Protein AF-0000000073469152 (afdb_homodimer)

Structure (mmCIF, N/CA/C/O backbone):
data_AF-0000000073469152-model_v1
#
loop_
_entity.id
_entity.type
_entity.pdbx_description
1 polymer 'Thiamine-monophosphate kinase'
#
loop_
_atom_site.group_PDB
_atom_site.id
_atom_site.type_symbol
_atom_site.label_atom_id
_atom_site.label_alt_id
_atom_site.label_comp_id
_atom_site.label_asym_id
_atom_site.label_entity_id
_atom_site.label_seq_id
_atom_site.pdbx_PDB_ins_code
_atom_site.Cartn_x
_atom_site.Cartn_y
_atom_site.Cartn_z
_atom_site.occupancy
_atom_site.B_iso_or_equiv
_atom_site.auth_seq_id
_atom_site.auth_comp_id
_atom_site.auth_asym_id
_atom_site.auth_atom_id
_atom_site.pdbx_PDB_model_num
ATOM 1 N N . MET A 1 1 ? -17.375 -5.82 -18.453 1 56.19 1 MET A N 1
ATOM 2 C CA . MET A 1 1 ? -15.938 -5.527 -18.438 1 56.19 1 MET A CA 1
ATOM 3 C C . MET A 1 1 ? -15.273 -6.121 -17.188 1 56.19 1 MET A C 1
ATOM 5 O O . MET A 1 1 ? -15.859 -6.129 -16.109 1 56.19 1 MET A O 1
ATOM 9 N N . ASP A 1 2 ? -14.227 -6.906 -17.359 1 66.31 2 ASP A N 1
ATOM 10 C CA . ASP A 1 2 ? -13.57 -7.543 -16.234 1 66.31 2 ASP A CA 1
ATOM 11 C C . ASP A 1 2 ? -12.367 -6.723 -15.758 1 66.31 2 ASP A C 1
ATOM 13 O O . ASP A 1 2 ? -12.031 -5.707 -16.375 1 66.31 2 ASP A O 1
ATOM 17 N N . ASP A 1 3 ? -11.891 -7.004 -14.609 1 70.62 3 ASP A N 1
ATOM 18 C CA . ASP A 1 3 ? -10.805 -6.262 -13.977 1 70.62 3 ASP A CA 1
ATOM 19 C C . ASP A 1 3 ? -9.602 -6.156 -14.898 1 70.62 3 ASP A C 1
ATOM 21 O O . ASP A 1 3 ? -8.914 -5.129 -14.93 1 70.62 3 ASP A O 1
ATOM 25 N N . ARG A 1 4 ? -9.367 -7.105 -15.719 1 67.25 4 ARG A N 1
ATOM 26 C CA . ARG A 1 4 ? -8.219 -7.098 -16.609 1 67.25 4 ARG A CA 1
ATOM 27 C C . ARG A 1 4 ? -8.406 -6.078 -17.734 1 67.25 4 ARG A C 1
ATOM 29 O O . ARG A 1 4 ? -7.461 -5.387 -18.109 1 67.25 4 ARG A O 1
ATOM 36 N N . SER A 1 5 ? -9.648 -6.012 -18.203 1 69 5 SER A N 1
ATOM 37 C CA . SER A 1 5 ? -9.953 -5.012 -19.219 1 69 5 SER A CA 1
ATOM 38 C C . SER A 1 5 ? -9.805 -3.598 -18.672 1 69 5 SER A C 1
ATOM 40 O O . SER A 1 5 ? -9.352 -2.695 -19.375 1 69 5 SER A O 1
ATOM 42 N N . LEU A 1 6 ? -10.156 -3.473 -17.469 1 74.38 6 LEU A N 1
ATOM 43 C CA . LEU A 1 6 ? -10.039 -2.164 -16.828 1 74.38 6 LEU A CA 1
ATOM 44 C C . LEU A 1 6 ? -8.57 -1.786 -16.641 1 74.38 6 LEU A C 1
ATOM 46 O O . LEU A 1 6 ? -8.195 -0.629 -16.844 1 74.38 6 LEU A O 1
ATOM 50 N N . LEU A 1 7 ? -7.816 -2.777 -16.297 1 72.62 7 LEU A N 1
ATOM 51 C CA . LEU A 1 7 ? -6.387 -2.529 -16.156 1 72.62 7 LEU A CA 1
ATOM 52 C C . LEU A 1 7 ? -5.781 -2.088 -17.484 1 72.62 7 LEU A C 1
ATOM 54 O O . LEU A 1 7 ? -4.93 -1.194 -17.531 1 72.62 7 LEU A O 1
ATOM 58 N N . ASP A 1 8 ? -6.289 -2.615 -18.516 1 74.62 8 ASP A N 1
ATOM 59 C CA . ASP A 1 8 ? -5.816 -2.258 -19.844 1 74.62 8 ASP A CA 1
ATOM 60 C C . ASP A 1 8 ? -6.141 -0.801 -20.172 1 74.62 8 ASP A C 1
ATOM 62 O O . ASP A 1 8 ? -5.383 -0.133 -20.875 1 74.62 8 ASP A O 1
ATOM 66 N N . SER A 1 9 ? -7.203 -0.366 -19.625 1 75.56 9 SER A N 1
ATOM 67 C CA . SER A 1 9 ? -7.66 0.983 -19.938 1 75.56 9 SER A CA 1
ATOM 68 C C . SER A 1 9 ? -6.766 2.035 -19.297 1 75.56 9 SER A C 1
ATOM 70 O O . SER A 1 9 ? -6.781 3.201 -19.703 1 75.56 9 SER A O 1
ATOM 72 N N . ILE A 1 10 ? -5.949 1.609 -18.344 1 81.06 10 ILE A N 1
ATOM 73 C CA . ILE A 1 10 ? -5.145 2.611 -17.656 1 81.06 10 ILE A CA 1
ATOM 74 C C . ILE A 1 10 ? -3.664 2.367 -17.938 1 81.06 10 ILE A C 1
ATOM 76 O O . ILE A 1 10 ? -2.799 3.057 -17.391 1 81.06 10 ILE A O 1
ATOM 80 N N . ARG A 1 11 ? -3.381 1.426 -18.734 1 77.69 11 ARG A N 1
ATOM 81 C CA . ARG A 1 11 ? -2.004 1.099 -19.094 1 77.69 11 ARG A CA 1
ATOM 82 C C . ARG A 1 11 ? -1.279 2.318 -19.656 1 77.69 11 ARG A C 1
ATOM 84 O O . ARG A 1 11 ? -0.084 2.502 -19.406 1 77.69 11 ARG A O 1
ATOM 91 N N . HIS A 1 12 ? -1.97 3.107 -20.375 1 79 12 HIS A N 1
ATOM 92 C CA . HIS A 1 12 ? -1.369 4.289 -20.984 1 79 12 HIS A CA 1
ATOM 93 C C . HIS A 1 12 ? -1.022 5.336 -19.922 1 79 12 HIS A C 1
ATOM 95 O O . HIS A 1 12 ? -0.164 6.191 -20.156 1 79 12 HIS A O 1
ATOM 101 N N . LEU A 1 13 ? -1.639 5.258 -18.812 1 80.81 13 LEU A N 1
ATOM 102 C CA . LEU A 1 13 ? -1.414 6.242 -17.766 1 80.81 13 LEU A CA 1
ATOM 103 C C . LEU A 1 13 ? -0.257 5.82 -16.875 1 80.81 13 LEU A C 1
ATOM 105 O O . LEU A 1 13 ? 0.542 6.66 -16.438 1 80.81 13 LEU A O 1
ATOM 109 N N . ILE A 1 14 ? -0.132 4.52 -16.578 1 81.06 14 ILE A N 1
ATOM 110 C CA . ILE A 1 14 ? 0.827 4.117 -15.555 1 81.06 14 ILE A CA 1
ATOM 111 C C . ILE A 1 14 ? 2.002 3.391 -16.203 1 81.06 14 ILE A C 1
ATOM 113 O O . ILE A 1 14 ? 3.047 3.199 -15.578 1 81.06 14 ILE A O 1
ATOM 117 N N . GLY A 1 15 ? 1.881 2.982 -17.391 1 75.56 15 GLY A N 1
ATOM 118 C CA . GLY A 1 15 ? 2.955 2.326 -18.109 1 75.56 15 GLY A CA 1
ATOM 119 C C . GLY A 1 15 ? 2.705 0.849 -18.344 1 75.56 15 GLY A C 1
ATOM 120 O O . GLY A 1 15 ? 2.047 0.192 -17.531 1 75.56 15 GLY A O 1
ATOM 121 N N . GLU A 1 16 ? 3.24 0.337 -19.422 1 71 16 GLU A N 1
ATOM 122 C CA . GLU A 1 16 ? 3.094 -1.069 -19.781 1 71 16 GLU A CA 1
ATOM 123 C C . GLU A 1 16 ? 3.826 -1.972 -18.797 1 71 16 GLU A C 1
ATOM 125 O O . GLU A 1 16 ? 3.307 -3.016 -18.406 1 71 16 GLU A O 1
ATOM 130 N N . ASP A 1 17 ? 4.949 -1.506 -18.359 1 69.38 17 ASP A N 1
ATOM 131 C CA . ASP A 1 17 ? 5.762 -2.291 -17.438 1 69.38 17 ASP A CA 1
ATOM 132 C C . ASP A 1 17 ? 5.086 -2.41 -16.078 1 69.38 17 ASP A C 1
ATOM 134 O O . ASP A 1 17 ? 5.168 -3.455 -15.43 1 69.38 17 ASP A O 1
ATOM 138 N N . GLU A 1 18 ? 4.32 -1.439 -15.781 1 72.81 18 GLU A N 1
ATOM 139 C CA . GLU A 1 18 ? 3.688 -1.357 -14.469 1 72.81 18 GLU A CA 1
ATOM 140 C C . GLU A 1 18 ? 2.475 -2.279 -14.375 1 72.81 18 GLU A C 1
ATOM 142 O O . GLU A 1 18 ? 1.998 -2.586 -13.281 1 72.81 18 GLU A O 1
ATOM 147 N N . THR A 1 19 ? 2.086 -2.791 -15.484 1 69.94 19 THR A N 1
ATOM 148 C CA . THR A 1 19 ? 0.913 -3.658 -15.484 1 69.94 19 THR A CA 1
ATOM 149 C C . THR A 1 19 ? 1.29 -5.074 -15.914 1 69.94 19 THR A C 1
ATOM 151 O O . THR A 1 19 ? 0.426 -5.949 -16.016 1 69.94 19 THR A O 1
ATOM 154 N N . ALA A 1 20 ? 2.521 -5.246 -16.016 1 71.06 20 ALA A N 1
ATOM 155 C CA . ALA A 1 20 ? 2.949 -6.492 -16.656 1 71.06 20 ALA A CA 1
ATOM 156 C C . ALA A 1 20 ? 3.258 -7.559 -15.602 1 71.06 20 ALA A C 1
ATOM 158 O O . ALA A 1 20 ? 3.33 -8.75 -15.922 1 71.06 20 ALA A O 1
ATOM 159 N N . ASP A 1 21 ? 3.463 -7.16 -14.414 1 79.69 21 ASP A N 1
ATOM 160 C CA . ASP A 1 21 ? 3.9 -8.094 -13.383 1 79.69 21 ASP A CA 1
ATOM 161 C C . ASP A 1 21 ? 2.982 -8.039 -12.164 1 79.69 21 ASP A C 1
ATOM 163 O O . ASP A 1 21 ? 2.131 -7.156 -12.062 1 79.69 21 ASP A O 1
ATOM 167 N N . ASP A 1 22 ? 3.137 -9.047 -11.391 1 80.94 22 ASP A N 1
ATOM 168 C CA . ASP A 1 22 ? 2.342 -9.141 -10.164 1 80.94 22 ASP A CA 1
ATOM 169 C C . ASP A 1 22 ? 2.754 -8.07 -9.164 1 80.94 22 ASP A C 1
ATOM 171 O O . ASP A 1 22 ? 2.008 -7.766 -8.227 1 80.94 22 ASP A O 1
ATOM 175 N N . CYS A 1 23 ? 3.953 -7.625 -9.398 1 88.62 23 CYS A N 1
ATOM 176 C CA . CYS A 1 23 ? 4.461 -6.605 -8.492 1 88.62 23 CYS A CA 1
ATOM 177 C C . CYS A 1 23 ? 5.02 -5.414 -9.258 1 88.62 23 CYS A C 1
ATOM 179 O O . CYS A 1 23 ? 5.453 -5.559 -10.406 1 88.62 23 CYS A O 1
ATOM 181 N N . ALA A 1 24 ? 4.926 -4.277 -8.664 1 91.25 24 ALA A N 1
ATOM 182 C CA . ALA A 1 24 ? 5.734 -3.137 -9.086 1 91.25 24 ALA A CA 1
ATOM 183 C C . ALA A 1 24 ? 7.176 -3.279 -8.602 1 91.25 24 ALA A C 1
ATOM 185 O O . ALA A 1 24 ? 7.43 -3.875 -7.555 1 91.25 24 ALA A O 1
ATOM 186 N N . ALA A 1 25 ? 8.07 -2.812 -9.43 1 93.75 25 ALA A N 1
ATOM 187 C CA . ALA A 1 25 ? 9.484 -2.932 -9.086 1 93.75 25 ALA A CA 1
ATOM 188 C C . ALA A 1 25 ? 10.164 -1.562 -9.055 1 93.75 25 ALA A C 1
ATOM 190 O O . ALA A 1 25 ? 9.82 -0.675 -9.836 1 93.75 25 ALA A O 1
ATOM 191 N N . PHE A 1 26 ? 11.07 -1.393 -8.117 1 93.94 26 PHE A N 1
ATOM 192 C CA . PHE A 1 26 ? 11.891 -0.196 -8.008 1 93.94 26 PHE A CA 1
ATOM 193 C C . PHE A 1 26 ? 13.344 -0.565 -7.742 1 93.94 26 PHE A C 1
ATOM 195 O O . PHE A 1 26 ? 13.648 -1.249 -6.762 1 93.94 26 PHE A O 1
ATOM 202 N N . ASP A 1 27 ? 14.234 -0.099 -8.594 1 96.19 27 ASP A N 1
ATOM 203 C CA . ASP A 1 27 ? 15.664 -0.343 -8.438 1 96.19 27 ASP A CA 1
ATOM 204 C C . ASP A 1 27 ? 16.25 0.491 -7.293 1 96.19 27 ASP A C 1
ATOM 206 O O . ASP A 1 27 ? 16.281 1.721 -7.375 1 96.19 27 ASP A O 1
ATOM 210 N N . LEU A 1 28 ? 16.75 -0.144 -6.199 1 96.25 28 LEU A N 1
ATOM 211 C CA . LEU A 1 28 ? 17.297 0.548 -5.031 1 96.25 28 LEU A CA 1
ATOM 212 C C . LEU A 1 28 ? 18.688 1.089 -5.32 1 96.25 28 LEU A C 1
ATOM 214 O O . LEU A 1 28 ? 19.25 1.823 -4.508 1 96.25 28 LEU A O 1
ATOM 218 N N . LEU A 1 29 ? 19.234 0.704 -6.445 1 94.75 29 LEU A N 1
ATOM 219 C CA . LEU A 1 29 ? 20.516 1.185 -6.953 1 94.75 29 LEU A CA 1
ATOM 220 C C . LEU A 1 29 ? 21.672 0.715 -6.066 1 94.75 29 LEU A C 1
ATOM 222 O O . LEU A 1 29 ? 22.688 1.407 -5.938 1 94.75 29 LEU A O 1
ATOM 226 N N . ASP A 1 30 ? 21.531 -0.417 -5.324 1 96.06 30 ASP A N 1
ATOM 227 C CA . ASP A 1 30 ? 22.578 -1.028 -4.512 1 96.06 30 ASP A CA 1
ATOM 228 C C . ASP A 1 30 ? 22.656 -2.533 -4.758 1 96.06 30 ASP A C 1
ATOM 230 O O . ASP A 1 30 ? 23.109 -3.285 -3.896 1 96.06 30 ASP A O 1
ATOM 234 N N . GLY A 1 31 ? 22.109 -2.961 -5.941 1 96.88 31 GLY A N 1
ATOM 235 C CA . GLY A 1 31 ? 22.125 -4.367 -6.305 1 96.88 31 GLY A CA 1
ATOM 236 C C . GLY A 1 31 ? 20.844 -5.098 -5.914 1 96.88 31 GLY A C 1
ATOM 237 O O . GLY A 1 31 ? 20.719 -6.305 -6.141 1 96.88 31 GLY A O 1
ATOM 238 N N . ARG A 1 32 ? 19.906 -4.316 -5.352 1 97.69 32 ARG A N 1
ATOM 239 C CA . ARG A 1 32 ? 18.641 -4.906 -4.93 1 97.69 32 ARG A CA 1
ATOM 240 C C . ARG A 1 32 ? 17.453 -4.227 -5.613 1 97.69 32 ARG A C 1
ATOM 242 O O . ARG A 1 32 ? 17.562 -3.082 -6.059 1 97.69 32 ARG A O 1
ATOM 249 N N . ILE A 1 33 ? 16.406 -4.98 -5.781 1 97.5 33 ILE A N 1
ATOM 250 C CA . ILE A 1 33 ? 15.141 -4.488 -6.32 1 97.5 33 ILE A CA 1
ATOM 251 C C . ILE A 1 33 ? 14.062 -4.547 -5.242 1 97.5 33 ILE A C 1
ATOM 253 O O . ILE A 1 33 ? 13.93 -5.555 -4.539 1 97.5 33 ILE A O 1
ATOM 257 N N . LEU A 1 34 ? 13.414 -3.424 -5 1 96.81 34 LEU A N 1
ATOM 258 C CA . LEU A 1 34 ? 12.211 -3.395 -4.176 1 96.81 34 LEU A CA 1
ATOM 259 C C . LEU A 1 34 ? 10.977 -3.748 -5.004 1 96.81 34 LEU A C 1
ATOM 261 O O . LEU A 1 34 ? 10.742 -3.152 -6.059 1 96.81 34 LEU A O 1
ATOM 265 N N . VAL A 1 35 ? 10.242 -4.781 -4.609 1 96.69 35 VAL A N 1
ATOM 266 C CA . VAL A 1 35 ? 8.992 -5.133 -5.273 1 96.69 35 VAL A CA 1
ATOM 267 C C . VAL A 1 35 ? 7.812 -4.836 -4.348 1 96.69 35 VAL A C 1
ATOM 269 O O . VAL A 1 35 ? 7.934 -4.938 -3.125 1 96.69 35 VAL A O 1
ATOM 272 N N . SER A 1 36 ? 6.703 -4.418 -4.895 1 96.19 36 SER A N 1
ATOM 273 C CA . SER A 1 36 ? 5.52 -4.102 -4.105 1 96.19 36 SER A CA 1
ATOM 274 C C . SER A 1 36 ? 4.246 -4.566 -4.805 1 96.19 36 SER A C 1
ATOM 276 O O . SER A 1 36 ? 4.184 -4.602 -6.035 1 96.19 36 SER A O 1
ATOM 278 N N . SER A 1 37 ? 3.303 -4.957 -4.062 1 95.69 37 SER A N 1
ATOM 279 C CA . SER A 1 37 ? 1.989 -5.371 -4.547 1 95.69 37 SER A CA 1
ATOM 280 C C . SER A 1 37 ? 0.883 -4.93 -3.596 1 95.69 37 SER A C 1
ATOM 282 O O . SER A 1 37 ? 1.125 -4.734 -2.402 1 95.69 37 SER A O 1
ATOM 284 N N . THR A 1 38 ? -0.298 -4.668 -4.137 1 96.25 38 THR A N 1
ATOM 285 C CA . THR A 1 38 ? -1.461 -4.289 -3.344 1 96.25 38 THR A CA 1
ATOM 286 C C . THR A 1 38 ? -2.703 -5.043 -3.811 1 96.25 38 THR A C 1
ATOM 288 O O . THR A 1 38 ? -2.883 -5.273 -5.008 1 96.25 38 THR A O 1
ATOM 291 N N . ASP A 1 39 ? -3.482 -5.48 -2.891 1 95.06 39 ASP A N 1
ATOM 292 C CA . ASP A 1 39 ? -4.691 -6.242 -3.182 1 95.06 39 ASP A CA 1
ATOM 293 C C . ASP A 1 39 ? -5.875 -5.727 -2.369 1 95.06 39 ASP A C 1
ATOM 295 O O . ASP A 1 39 ? -5.766 -5.531 -1.156 1 95.06 39 ASP A O 1
ATOM 299 N N . MET A 1 40 ? -6.938 -5.531 -3.035 1 95.12 40 MET A N 1
ATOM 300 C CA . MET A 1 40 ? -8.188 -5.133 -2.387 1 95.12 40 MET A CA 1
ATOM 301 C C . MET A 1 40 ? -9.164 -6.301 -2.32 1 95.12 40 MET A C 1
ATOM 303 O O . MET A 1 40 ? -9.398 -6.973 -3.322 1 95.12 40 MET A O 1
ATOM 307 N N . LEU A 1 41 ? -9.695 -6.547 -1.129 1 94.25 41 LEU A N 1
ATOM 308 C CA . LEU A 1 41 ? -10.695 -7.582 -0.915 1 94.25 41 LEU A CA 1
ATOM 309 C C . LEU A 1 41 ? -11.945 -7.008 -0.251 1 94.25 41 LEU A C 1
ATOM 311 O O . LEU A 1 41 ? -11.844 -6.164 0.644 1 94.25 41 LEU A O 1
ATOM 315 N N . HIS A 1 42 ? -13.055 -7.469 -0.646 1 92.62 42 HIS A N 1
ATOM 316 C CA . HIS A 1 42 ? -14.344 -7.105 -0.061 1 92.62 42 HIS A CA 1
ATOM 317 C C . HIS A 1 42 ? -15.031 -8.32 0.55 1 92.62 42 HIS A C 1
ATOM 319 O O . HIS A 1 42 ? -14.953 -9.422 0.006 1 92.62 42 HIS A O 1
ATOM 325 N N . GLU A 1 43 ? -15.781 -8.023 1.581 1 91.56 43 GLU A N 1
ATOM 326 C CA . GLU A 1 43 ? -16.5 -9.086 2.275 1 91.56 43 GLU A CA 1
ATOM 327 C C . GLU A 1 43 ? -17.422 -9.852 1.319 1 91.56 43 GLU A C 1
ATOM 329 O O . GLU A 1 43 ? -17.422 -11.086 1.308 1 91.56 43 GLU A O 1
ATOM 334 N N . THR A 1 44 ? -18.141 -9.195 0.486 1 85.75 44 THR A N 1
ATOM 335 C CA . THR A 1 44 ? -19.219 -9.773 -0.31 1 85.75 44 THR A CA 1
ATOM 336 C C . THR A 1 44 ? -18.656 -10.5 -1.529 1 85.75 44 THR A C 1
ATOM 338 O O . THR A 1 44 ? -19.203 -11.531 -1.948 1 85.75 44 THR A O 1
ATOM 341 N N . THR A 1 45 ? -17.5 -10.07 -2.012 1 83.5 45 THR A N 1
ATOM 342 C CA . THR A 1 45 ? -17.078 -10.586 -3.309 1 83.5 45 THR A CA 1
ATOM 343 C C . THR A 1 45 ? -15.875 -11.5 -3.156 1 83.5 45 THR A C 1
ATOM 345 O O . THR A 1 45 ? -15.672 -12.414 -3.959 1 83.5 45 THR A O 1
ATOM 348 N N . ASP A 1 46 ? -15.148 -11.344 -2.068 1 89.31 46 ASP A N 1
ATOM 349 C CA . ASP A 1 46 ? -13.836 -11.977 -2.107 1 89.31 46 ASP A CA 1
ATOM 350 C C . ASP A 1 46 ? -13.68 -12.992 -0.972 1 89.31 46 ASP A C 1
ATOM 352 O O . ASP A 1 46 ? -12.805 -13.852 -1.02 1 89.31 46 ASP A O 1
ATOM 356 N N . PHE A 1 47 ? -14.5 -12.891 0.031 1 92.06 47 PHE A N 1
ATOM 357 C CA . PHE A 1 47 ? -14.359 -13.812 1.15 1 92.06 47 PHE A CA 1
ATOM 358 C C . PHE A 1 47 ? -15.445 -14.883 1.101 1 92.06 47 PHE A C 1
ATOM 360 O O . PHE A 1 47 ? -16.641 -14.57 1.171 1 92.06 47 PHE A O 1
ATOM 367 N N . PRO A 1 48 ? -14.984 -16.188 0.981 1 89.56 48 PRO A N 1
ATOM 368 C CA . PRO A 1 48 ? -15.969 -17.266 1.071 1 89.56 48 PRO A CA 1
ATOM 369 C C . PRO A 1 48 ? -16.828 -17.188 2.336 1 89.56 48 PRO A C 1
ATOM 371 O O . PRO A 1 48 ? -16.359 -16.703 3.371 1 89.56 48 PRO A O 1
ATOM 374 N N . LYS A 1 49 ? -17.984 -17.688 2.301 1 87.31 49 LYS A N 1
ATOM 375 C CA . LYS A 1 49 ? -18.906 -17.656 3.439 1 87.31 49 LYS A CA 1
ATOM 376 C C . LYS A 1 49 ? -18.359 -18.5 4.594 1 87.31 49 LYS A C 1
ATOM 378 O O . LYS A 1 49 ? -17.75 -19.547 4.371 1 87.31 49 LYS A O 1
ATOM 383 N N . GLY A 1 50 ? -18.578 -18.094 5.766 1 89.19 50 GLY A N 1
ATOM 384 C CA . GLY A 1 50 ? -18.25 -18.875 6.949 1 89.19 50 GLY A CA 1
ATOM 385 C C . GLY A 1 50 ? -16.844 -18.625 7.461 1 89.19 50 GLY A C 1
ATOM 386 O O . GLY A 1 50 ? -16.438 -19.203 8.469 1 89.19 50 GLY A O 1
ATOM 387 N N . MET A 1 51 ? -16.125 -17.75 6.871 1 95.5 51 MET A N 1
ATOM 388 C CA . MET A 1 51 ? -14.773 -17.453 7.34 1 95.5 51 MET A CA 1
ATOM 389 C C . MET A 1 51 ? -14.805 -16.719 8.68 1 95.5 51 MET A C 1
ATOM 391 O O . MET A 1 51 ? -15.664 -15.867 8.898 1 95.5 51 MET A O 1
ATOM 395 N N . THR A 1 52 ? -13.898 -17.078 9.555 1 97.31 52 THR A N 1
ATOM 396 C CA . THR A 1 52 ? -13.672 -16.281 10.758 1 97.31 52 THR A CA 1
ATOM 397 C C . THR A 1 52 ? -12.906 -15 10.414 1 97.31 52 THR A C 1
ATOM 399 O O . THR A 1 52 ? -12.312 -14.891 9.344 1 97.31 52 THR A O 1
ATOM 402 N N . GLU A 1 53 ? -12.953 -14.031 11.32 1 97.56 53 GLU A N 1
ATOM 403 C CA . GLU A 1 53 ? -12.188 -12.805 11.109 1 97.56 53 GLU A CA 1
ATOM 404 C C . GLU A 1 53 ? -10.695 -13.102 11 1 97.56 53 GLU A C 1
ATOM 406 O O . GLU A 1 53 ? -10 -12.484 10.188 1 97.56 53 GLU A O 1
ATOM 411 N N . PHE A 1 54 ? -10.211 -14.039 11.812 1 98.06 54 PHE A N 1
ATOM 412 C CA . PHE A 1 54 ? -8.812 -14.461 11.75 1 98.06 54 PHE A CA 1
ATOM 413 C C . PHE A 1 54 ? -8.469 -14.961 10.352 1 98.06 54 PHE A C 1
ATOM 415 O O . PHE A 1 54 ? -7.445 -14.57 9.781 1 98.06 54 PHE A O 1
ATOM 422 N N . GLU A 1 55 ? -9.312 -15.781 9.789 1 98.19 55 GLU A N 1
ATOM 423 C CA . GLU A 1 55 ? -9.086 -16.344 8.453 1 98.19 55 GLU A CA 1
ATOM 424 C C . GLU A 1 55 ? -9.109 -15.25 7.391 1 98.19 55 GLU A C 1
ATOM 426 O O . GLU A 1 55 ? -8.328 -15.289 6.434 1 98.19 55 GLU A O 1
ATOM 431 N N . LYS A 1 56 ? -10.039 -14.289 7.535 1 98.19 56 LYS A N 1
ATOM 432 C CA . LYS A 1 56 ? -10.102 -13.164 6.605 1 98.19 56 LYS A CA 1
ATOM 433 C C . LYS A 1 56 ? -8.812 -12.352 6.645 1 98.19 56 LYS A C 1
ATOM 435 O O . LYS A 1 56 ? -8.297 -11.953 5.598 1 98.19 56 LYS A O 1
ATOM 440 N N . GLY A 1 57 ? -8.328 -12.117 7.887 1 98.25 57 GLY A N 1
ATOM 441 C CA . GLY A 1 57 ? -7.055 -11.43 8.039 1 98.25 57 GLY A CA 1
ATOM 442 C C . GLY A 1 57 ? -5.891 -12.188 7.418 1 98.25 57 GLY A C 1
ATOM 443 O O . GLY A 1 57 ? -5.078 -11.602 6.699 1 98.25 57 GLY A O 1
ATOM 444 N N . TRP A 1 58 ? -5.883 -13.477 7.641 1 98.44 58 TRP A N 1
ATOM 445 C CA . TRP A 1 58 ? -4.84 -14.328 7.078 1 98.44 58 TRP A CA 1
ATOM 446 C C . TRP A 1 58 ? -4.859 -14.281 5.555 1 98.44 58 TRP A C 1
ATOM 448 O O . TRP A 1 58 ? -3.83 -14.039 4.922 1 98.44 58 TRP A O 1
ATOM 458 N N . MET A 1 59 ? -5.984 -14.492 4.996 1 97.88 59 MET A N 1
ATOM 459 C CA . MET A 1 59 ? -6.113 -14.516 3.539 1 97.88 59 MET A CA 1
ATOM 460 C C . MET A 1 59 ? -5.684 -13.188 2.932 1 97.88 59 MET A C 1
ATOM 462 O O . MET A 1 59 ? -4.984 -13.156 1.919 1 97.88 59 MET A O 1
ATOM 466 N N . SER A 1 60 ? -6.098 -12.117 3.537 1 97.88 60 SER A N 1
ATOM 467 C CA . SER A 1 60 ? -5.77 -10.789 3.021 1 97.88 60 SER A CA 1
ATOM 468 C C . SER A 1 60 ? -4.258 -10.594 2.932 1 97.88 60 SER A C 1
ATOM 470 O O . SER A 1 60 ? -3.758 -10.047 1.947 1 97.88 60 SER A O 1
ATOM 472 N N . ALA A 1 61 ? -3.547 -11.016 3.961 1 98.25 61 ALA A N 1
ATOM 473 C CA . ALA A 1 61 ? -2.09 -10.914 3.959 1 98.25 61 ALA A CA 1
ATOM 474 C C . ALA A 1 61 ? -1.476 -11.875 2.947 1 98.25 61 ALA A C 1
ATOM 476 O O . ALA A 1 61 ? -0.559 -11.516 2.209 1 98.25 61 ALA A O 1
ATOM 477 N N . ALA A 1 62 ? -2.025 -13.023 2.883 1 98.19 62 ALA A N 1
ATOM 478 C CA . ALA A 1 62 ? -1.46 -14.117 2.088 1 98.19 62 ALA A CA 1
ATOM 479 C C . ALA A 1 62 ? -1.493 -13.781 0.6 1 98.19 62 ALA A C 1
ATOM 481 O O . ALA A 1 62 ? -0.534 -14.055 -0.126 1 98.19 62 ALA A O 1
ATOM 482 N N . VAL A 1 63 ? -2.578 -13.211 0.139 1 96.88 63 VAL A N 1
ATOM 483 C CA . VAL A 1 63 ? -2.732 -12.93 -1.284 1 96.88 63 VAL A CA 1
ATOM 484 C C . VAL A 1 63 ? -1.652 -11.953 -1.739 1 96.88 63 VAL A C 1
ATOM 486 O O . VAL A 1 63 ? -1.064 -12.125 -2.811 1 96.88 63 VAL A O 1
ATOM 489 N N . THR A 1 64 ? -1.346 -10.984 -0.952 1 97.38 64 THR A N 1
ATOM 490 C CA . THR A 1 64 ? -0.333 -9.992 -1.279 1 97.38 64 THR A CA 1
ATOM 491 C C . THR A 1 64 ? 1.067 -10.586 -1.177 1 97.38 64 THR A C 1
ATOM 493 O O . THR A 1 64 ? 1.918 -10.336 -2.033 1 97.38 64 THR A O 1
ATOM 496 N N . LEU A 1 65 ? 1.29 -11.367 -0.141 1 98.19 65 LEU A N 1
ATOM 497 C CA . LEU A 1 65 ? 2.604 -11.969 0.06 1 98.19 65 LEU A CA 1
ATOM 498 C C . LEU A 1 65 ? 2.902 -12.992 -1.028 1 98.19 65 LEU A C 1
ATOM 500 O O . LEU A 1 65 ? 4.066 -13.219 -1.374 1 98.19 65 LEU A O 1
ATOM 504 N N . SER A 1 66 ? 1.824 -13.602 -1.565 1 97.94 66 SER A N 1
ATOM 505 C CA . SER A 1 66 ? 1.999 -14.516 -2.688 1 97.94 66 SER A CA 1
ATOM 506 C C . SER A 1 66 ? 2.594 -13.805 -3.896 1 97.94 66 SER A C 1
ATOM 508 O O . SER A 1 66 ? 3.465 -14.352 -4.578 1 97.94 66 SER A O 1
ATOM 510 N N . ASP A 1 67 ? 2.109 -12.625 -4.188 1 96.62 67 ASP A N 1
ATOM 511 C CA . ASP A 1 67 ? 2.664 -11.82 -5.27 1 96.62 67 ASP A CA 1
ATOM 512 C C . ASP A 1 67 ? 4.152 -11.562 -5.055 1 96.62 67 ASP A C 1
ATOM 514 O O . ASP A 1 67 ? 4.949 -11.664 -5.992 1 96.62 67 ASP A O 1
ATOM 518 N N . ILE A 1 68 ? 4.523 -11.219 -3.852 1 97.69 68 ILE A N 1
ATOM 519 C CA . ILE A 1 68 ? 5.914 -10.938 -3.521 1 97.69 68 ILE A CA 1
ATOM 520 C C . ILE A 1 68 ? 6.762 -12.195 -3.742 1 97.69 68 ILE A C 1
ATOM 522 O O . ILE A 1 68 ? 7.852 -12.117 -4.312 1 97.69 68 ILE A O 1
ATOM 526 N N . ALA A 1 69 ? 6.23 -13.312 -3.324 1 97.81 69 ALA A N 1
ATOM 527 C CA . ALA A 1 69 ? 6.914 -14.594 -3.477 1 97.81 69 ALA A CA 1
ATOM 528 C C . ALA A 1 69 ? 7.191 -14.898 -4.945 1 97.81 69 ALA A C 1
ATOM 530 O O . ALA A 1 69 ? 8.242 -15.453 -5.285 1 97.81 69 ALA A O 1
ATOM 531 N N . SER A 1 70 ? 6.273 -14.531 -5.816 1 97.25 70 SER A N 1
ATOM 532 C CA . SER A 1 70 ? 6.348 -14.898 -7.227 1 97.25 70 SER A CA 1
ATOM 533 C C . SER A 1 70 ? 7.461 -14.133 -7.938 1 97.25 70 SER A C 1
ATOM 535 O O . SER A 1 70 ? 7.82 -14.453 -9.07 1 97.25 70 SER A O 1
ATOM 537 N N . CYS A 1 71 ? 8.094 -13.172 -7.258 1 96.75 71 CYS A N 1
ATOM 538 C CA . CYS A 1 71 ? 9.203 -12.406 -7.809 1 96.75 71 CYS A CA 1
ATOM 539 C C . CYS A 1 71 ? 10.531 -12.883 -7.23 1 96.75 71 CYS A C 1
ATOM 541 O O . CYS A 1 71 ? 11.586 -12.32 -7.531 1 96.75 71 CYS A O 1
ATOM 543 N N . GLY A 1 72 ? 10.445 -13.852 -6.375 1 98 72 GLY A N 1
ATOM 544 C CA . GLY A 1 72 ? 11.641 -14.328 -5.703 1 98 72 GLY A CA 1
ATOM 545 C C . GLY A 1 72 ? 12.086 -13.438 -4.562 1 98 72 GLY A C 1
ATOM 546 O O . GLY A 1 72 ? 13.227 -13.523 -4.105 1 98 72 GLY A O 1
ATOM 547 N N . ALA A 1 73 ? 11.273 -12.555 -4.094 1 98.38 73 ALA A N 1
ATOM 548 C CA . ALA A 1 73 ? 11.648 -11.531 -3.115 1 98.38 73 ALA A CA 1
ATOM 549 C C . ALA A 1 73 ? 11.383 -12.016 -1.691 1 98.38 73 ALA A C 1
ATOM 551 O O . ALA A 1 73 ? 10.516 -12.867 -1.467 1 98.38 73 ALA A O 1
ATOM 552 N N . LYS A 1 74 ? 12.164 -11.547 -0.776 1 98.31 74 LYS A N 1
ATOM 553 C CA . LYS A 1 74 ? 11.883 -11.695 0.649 1 98.31 74 LYS A CA 1
ATOM 554 C C . LYS A 1 74 ? 10.898 -10.633 1.131 1 98.31 74 LYS A C 1
ATOM 556 O O . LYS A 1 74 ? 11.18 -9.438 1.057 1 98.31 74 LYS A O 1
ATOM 561 N N . PRO A 1 75 ? 9.734 -11.094 1.578 1 98.19 75 PRO A N 1
ATOM 562 C CA . PRO A 1 75 ? 8.828 -10.102 2.15 1 98.19 75 PRO A CA 1
ATOM 563 C C . PRO A 1 75 ? 9.445 -9.344 3.328 1 98.19 75 PRO A C 1
ATOM 565 O O . PRO A 1 75 ? 10.172 -9.938 4.129 1 98.19 75 PRO A O 1
ATOM 568 N N . VAL A 1 76 ? 9.125 -8.062 3.471 1 96.5 76 VAL A N 1
ATOM 569 C CA . VAL A 1 76 ? 9.719 -7.273 4.543 1 96.5 76 VAL A CA 1
ATOM 570 C C . VAL A 1 76 ? 8.617 -6.613 5.371 1 96.5 76 VAL A C 1
ATOM 572 O O . VAL A 1 76 ? 8.594 -6.738 6.598 1 96.5 76 VAL A O 1
ATOM 575 N N . GLN A 1 77 ? 7.684 -5.922 4.699 1 95.94 77 GLN A N 1
ATOM 576 C CA . GLN A 1 77 ? 6.637 -5.184 5.398 1 95.94 77 GLN A CA 1
ATOM 577 C C . GLN A 1 77 ? 5.277 -5.398 4.738 1 95.94 77 GLN A C 1
ATOM 579 O O . GLN A 1 77 ? 5.199 -5.688 3.543 1 95.94 77 GLN A O 1
ATOM 584 N N . LEU A 1 78 ? 4.289 -5.301 5.527 1 97.06 78 LEU A N 1
ATOM 585 C CA . LEU A 1 78 ? 2.895 -5.32 5.105 1 97.06 78 LEU A CA 1
ATOM 586 C C . LEU A 1 78 ? 2.115 -4.18 5.746 1 97.06 78 LEU A C 1
ATOM 588 O O . LEU A 1 78 ? 2.176 -3.986 6.965 1 97.06 78 LEU A O 1
ATOM 592 N N . LEU A 1 79 ? 1.506 -3.346 4.961 1 96.38 79 LEU A N 1
ATOM 593 C CA . LEU A 1 79 ? 0.554 -2.35 5.441 1 96.38 79 LEU A CA 1
ATOM 594 C C . LEU A 1 79 ? -0.88 -2.824 5.23 1 96.38 79 LEU A C 1
ATOM 596 O O . LEU A 1 79 ? -1.192 -3.434 4.203 1 96.38 79 LEU A O 1
ATOM 600 N N . VAL A 1 80 ? -1.743 -2.512 6.199 1 96.12 80 VAL A N 1
ATOM 601 C CA . VAL A 1 80 ? -3.119 -2.994 6.152 1 96.12 80 VAL A CA 1
ATOM 602 C C . VAL A 1 80 ? -4.082 -1.825 6.344 1 96.12 80 VAL A C 1
ATOM 604 O O . VAL A 1 80 ? -4.105 -1.194 7.402 1 96.12 80 VAL A O 1
ATOM 607 N N . ALA A 1 81 ? -4.801 -1.496 5.324 1 95.31 81 ALA A N 1
ATOM 608 C CA . ALA A 1 81 ? -5.922 -0.564 5.43 1 95.31 81 ALA A CA 1
ATOM 609 C C . ALA A 1 81 ? -7.246 -1.312 5.535 1 95.31 81 ALA A C 1
ATOM 611 O O . ALA A 1 81 ? -7.57 -2.141 4.68 1 95.31 81 ALA A O 1
ATOM 612 N N . VAL A 1 82 ? -8.031 -1.004 6.578 1 94.44 82 VAL A N 1
ATOM 613 C CA . VAL A 1 82 ? -9.25 -1.775 6.824 1 94.44 82 VAL A CA 1
ATOM 614 C C . VAL A 1 82 ? -10.438 -0.832 6.996 1 94.44 82 VAL A C 1
ATOM 616 O O . VAL A 1 82 ? -10.406 0.065 7.84 1 94.44 82 VAL A O 1
ATOM 619 N N . GLY A 1 83 ? -11.398 -0.985 6.16 1 92.62 83 GLY A N 1
ATOM 620 C CA . GLY A 1 83 ? -12.727 -0.424 6.379 1 92.62 83 GLY A CA 1
ATOM 621 C C . GLY A 1 83 ? -13.672 -1.389 7.062 1 92.62 83 GLY A C 1
ATOM 622 O O . GLY A 1 83 ? -13.867 -2.516 6.598 1 92.62 83 GLY A O 1
ATOM 623 N N . LEU A 1 84 ? -14.32 -0.92 8.141 1 93.06 84 LEU A N 1
ATOM 624 C CA . LEU A 1 84 ? -15.078 -1.841 8.984 1 93.06 84 LEU A CA 1
ATOM 625 C C . LEU A 1 84 ? -16.516 -1.368 9.141 1 93.06 84 LEU A C 1
ATOM 627 O O . LEU A 1 84 ? -16.781 -0.169 9.281 1 93.06 84 LEU A O 1
ATOM 631 N N . ASP A 1 85 ? -17.453 -2.336 9.172 1 91.06 85 ASP A N 1
ATOM 632 C CA . ASP A 1 85 ? -18.844 -2.088 9.555 1 91.06 85 ASP A CA 1
ATOM 633 C C . ASP A 1 85 ? -19.047 -2.273 11.062 1 91.06 85 ASP A C 1
ATOM 635 O O . ASP A 1 85 ? -20 -1.755 11.633 1 91.06 85 ASP A O 1
ATOM 639 N N . ASP A 1 86 ? -18.188 -3.01 11.695 1 92 86 ASP A N 1
ATOM 640 C CA . ASP A 1 86 ? -18.188 -3.33 13.117 1 92 86 ASP A CA 1
ATOM 641 C C . ASP A 1 86 ? -16.781 -3.322 13.695 1 92 86 ASP A C 1
ATOM 643 O O . ASP A 1 86 ? -15.977 -4.211 13.398 1 92 86 ASP A O 1
ATOM 647 N N . PRO A 1 87 ? -16.484 -2.332 14.555 1 90.5 87 PRO A N 1
ATOM 648 C CA . PRO A 1 87 ? -15.125 -2.182 15.086 1 90.5 87 PRO A CA 1
ATOM 649 C C . PRO A 1 87 ? -14.656 -3.418 15.852 1 90.5 87 PRO A C 1
ATOM 651 O O . PRO A 1 87 ? -13.453 -3.656 15.961 1 90.5 87 PRO A O 1
ATOM 654 N N . SER A 1 88 ? -15.57 -4.234 16.328 1 92 88 SER A N 1
ATOM 655 C CA . SER A 1 88 ? -15.188 -5.406 17.109 1 92 88 SER A CA 1
ATOM 656 C C . SER A 1 88 ? -14.492 -6.449 16.234 1 92 88 SER A C 1
ATOM 658 O O . SER A 1 88 ? -13.859 -7.367 16.75 1 92 88 SER A O 1
ATOM 660 N N . ARG A 1 89 ? -14.57 -6.258 14.938 1 94.56 89 ARG A N 1
ATOM 661 C CA . ARG A 1 89 ? -13.984 -7.207 13.992 1 94.56 89 ARG A CA 1
ATOM 662 C C . ARG A 1 89 ? -12.484 -6.977 13.844 1 94.56 89 ARG A C 1
ATOM 664 O O . ARG A 1 89 ? -11.758 -7.848 13.352 1 94.56 89 ARG A O 1
ATOM 671 N N . LEU A 1 90 ? -12.008 -5.824 14.281 1 94 90 LEU A N 1
ATOM 672 C CA . LEU A 1 90 ? -10.664 -5.371 13.938 1 94 90 LEU A CA 1
ATOM 673 C C . LEU A 1 90 ? -9.609 -6.27 14.578 1 94 90 LEU A C 1
ATOM 675 O O . LEU A 1 90 ? -8.719 -6.773 13.891 1 94 90 LEU A O 1
ATOM 679 N N . VAL A 1 91 ? -9.703 -6.523 15.836 1 94.5 91 VAL A N 1
ATOM 680 C CA . VAL A 1 91 ? -8.641 -7.195 16.578 1 94.5 91 VAL A CA 1
ATOM 681 C C . VAL A 1 91 ? -8.469 -8.617 16.047 1 94.5 91 VAL A C 1
ATOM 683 O O . VAL A 1 91 ? -7.367 -9.008 15.648 1 94.5 91 VAL A O 1
ATOM 686 N N . PRO A 1 92 ? -9.539 -9.438 15.984 1 96.44 92 PRO A N 1
ATOM 687 C CA . PRO A 1 92 ? -9.336 -10.789 15.453 1 96.44 92 PRO A CA 1
ATOM 688 C C . PRO A 1 92 ? -8.859 -10.789 14.008 1 96.44 92 PRO A C 1
ATOM 690 O O . PRO A 1 92 ? -8.078 -11.656 13.609 1 96.44 92 PRO A O 1
ATOM 693 N N . PHE A 1 93 ? -9.336 -9.844 13.242 1 96.69 93 PHE A N 1
ATOM 694 C CA . PHE A 1 93 ? -8.875 -9.719 11.867 1 96.69 93 PHE A CA 1
ATOM 695 C C . PHE A 1 93 ? -7.371 -9.461 11.82 1 96.69 93 PHE A C 1
ATOM 697 O O . PHE A 1 93 ? -6.641 -10.133 11.094 1 96.69 93 PHE A O 1
ATOM 704 N N . MET A 1 94 ? -6.914 -8.516 12.594 1 96.06 94 MET A N 1
ATOM 705 C CA . MET A 1 94 ? -5.504 -8.133 12.602 1 96.06 94 MET A CA 1
ATOM 706 C C . MET A 1 94 ? -4.641 -9.258 13.164 1 96.06 94 MET A C 1
ATOM 708 O O . MET A 1 94 ? -3.496 -9.438 12.742 1 96.06 94 MET A O 1
ATOM 712 N N . GLU A 1 95 ? -5.145 -10.031 14.078 1 97.12 95 GLU A N 1
ATOM 713 C CA . GLU A 1 95 ? -4.418 -11.203 14.562 1 97.12 95 GLU A CA 1
ATOM 714 C C . GLU A 1 95 ? -4.094 -12.164 13.422 1 97.12 95 GLU A C 1
ATOM 716 O O . GLU A 1 95 ? -2.988 -12.703 13.352 1 97.12 95 GLU A O 1
ATOM 721 N N . GLY A 1 96 ? -5.066 -12.344 12.555 1 98.06 96 GLY A N 1
ATOM 722 C CA . GLY A 1 96 ? -4.852 -13.18 11.383 1 98.06 96 GLY A CA 1
ATOM 723 C C . GLY A 1 96 ? -3.818 -12.609 10.43 1 98.06 96 GLY A C 1
ATOM 724 O O . GLY A 1 96 ? -2.914 -13.328 9.992 1 98.06 96 GLY A O 1
ATOM 725 N N . ALA A 1 97 ? -3.957 -11.352 10.148 1 97.69 97 ALA A N 1
ATOM 726 C CA . ALA A 1 97 ? -3.037 -10.703 9.219 1 97.69 97 ALA A CA 1
ATOM 727 C C . ALA A 1 97 ? -1.609 -10.719 9.758 1 97.69 97 ALA A C 1
ATOM 729 O O . ALA A 1 97 ? -0.666 -11.023 9.031 1 97.69 97 ALA A O 1
ATOM 730 N N . VAL A 1 98 ? -1.438 -10.438 11.055 1 97.12 98 VAL A N 1
ATOM 731 C CA . VAL A 1 98 ? -0.13 -10.398 11.703 1 97.12 98 VAL A CA 1
ATOM 732 C C . VAL A 1 98 ? 0.48 -11.797 11.719 1 97.12 98 VAL A C 1
ATOM 734 O O . VAL A 1 98 ? 1.672 -11.969 11.445 1 97.12 98 VAL A O 1
ATOM 737 N N . SER A 1 99 ? -0.318 -12.766 12.039 1 97.94 99 SER A N 1
ATOM 738 C CA . SER A 1 99 ? 0.159 -14.148 12.07 1 97.94 99 SER A CA 1
ATOM 739 C C . SER A 1 99 ? 0.679 -14.586 10.703 1 97.94 99 SER A C 1
ATOM 741 O O . SER A 1 99 ? 1.749 -15.188 10.609 1 97.94 99 SER A O 1
ATOM 743 N N . CYS A 1 100 ? -0.063 -14.289 9.695 1 98.25 100 CYS A N 1
ATOM 744 C CA . CYS A 1 100 ? 0.349 -14.633 8.336 1 98.25 100 CYS A CA 1
ATOM 745 C C . CYS A 1 100 ? 1.645 -13.93 7.961 1 98.25 100 CYS A C 1
ATOM 747 O O . CYS A 1 100 ? 2.586 -14.555 7.477 1 98.25 100 CYS A O 1
ATOM 749 N N . ALA A 1 101 ? 1.686 -12.633 8.164 1 97.75 101 ALA A N 1
ATOM 750 C CA . ALA A 1 101 ? 2.875 -11.852 7.836 1 97.75 101 ALA A CA 1
ATOM 751 C C . ALA A 1 101 ? 4.109 -12.406 8.539 1 97.75 101 ALA A C 1
ATOM 753 O O . ALA A 1 101 ? 5.137 -12.641 7.902 1 97.75 101 ALA A O 1
ATOM 754 N N . LYS A 1 102 ? 3.998 -12.656 9.805 1 96.94 102 LYS A N 1
ATOM 755 C CA . LYS A 1 102 ? 5.113 -13.172 10.594 1 96.94 102 LYS A CA 1
ATOM 756 C C . LYS A 1 102 ? 5.57 -14.531 10.078 1 96.94 102 LYS A C 1
ATOM 758 O O . LYS A 1 102 ? 6.77 -14.789 9.984 1 96.94 102 LYS A O 1
ATOM 763 N N . THR A 1 103 ? 4.645 -15.359 9.773 1 97.94 103 THR A N 1
ATOM 764 C CA . THR A 1 103 ? 4.934 -16.703 9.305 1 97.94 103 THR A CA 1
ATOM 765 C C . THR A 1 103 ? 5.816 -16.672 8.062 1 97.94 103 THR A C 1
ATOM 767 O O . THR A 1 103 ? 6.68 -17.531 7.883 1 97.94 103 THR A O 1
ATOM 770 N N . PHE A 1 104 ? 5.68 -15.633 7.258 1 97.69 104 PHE A N 1
ATOM 771 C CA . PHE A 1 104 ? 6.367 -15.633 5.973 1 97.69 104 PHE A CA 1
ATOM 772 C C . PHE A 1 104 ? 7.434 -14.547 5.93 1 97.69 104 PHE A C 1
ATOM 774 O O . PHE A 1 104 ? 7.91 -14.18 4.852 1 97.69 104 PHE A O 1
ATOM 781 N N . GLY A 1 105 ? 7.738 -13.984 7.051 1 96.06 105 GLY A N 1
ATOM 782 C CA . GLY A 1 105 ? 8.938 -13.172 7.188 1 96.06 105 GLY A CA 1
ATOM 783 C C . GLY A 1 105 ? 8.672 -11.688 7.027 1 96.06 105 GLY A C 1
ATOM 784 O O . GLY A 1 105 ? 9.609 -10.891 6.879 1 96.06 105 GLY A O 1
ATOM 785 N N . ALA A 1 106 ? 7.418 -11.305 7.027 1 96.62 106 ALA A N 1
ATOM 786 C CA . ALA A 1 106 ? 7.078 -9.883 6.941 1 96.62 106 ALA A CA 1
ATOM 787 C C . ALA A 1 106 ? 6.566 -9.359 8.281 1 96.62 106 ALA A C 1
ATOM 789 O O . ALA A 1 106 ? 6.215 -10.141 9.164 1 96.62 106 ALA A O 1
ATOM 790 N N . LYS A 1 107 ? 6.609 -8.078 8.406 1 95.25 107 LYS A N 1
ATOM 791 C CA . LYS A 1 107 ? 6.055 -7.402 9.57 1 95.25 107 LYS A CA 1
ATOM 792 C C . LYS A 1 107 ? 4.926 -6.453 9.172 1 95.25 107 LYS A C 1
ATOM 794 O O . LYS A 1 107 ? 5.078 -5.66 8.242 1 95.25 107 LYS A O 1
ATOM 799 N N . VAL A 1 108 ? 3.777 -6.645 9.828 1 95 108 VAL A N 1
ATOM 800 C CA . VAL A 1 108 ? 2.77 -5.602 9.688 1 95 108 VAL A CA 1
ATOM 801 C C . VAL A 1 108 ? 3.26 -4.312 10.344 1 95 108 VAL A C 1
ATOM 803 O O . VAL A 1 108 ? 3.428 -4.258 11.562 1 95 108 VAL A O 1
ATOM 806 N N . SER A 1 109 ? 3.477 -3.24 9.539 1 90.44 109 SER A N 1
ATOM 807 C CA . SER A 1 109 ? 4.215 -2.088 10.047 1 90.44 109 SER A CA 1
ATOM 808 C C . SER A 1 109 ? 3.332 -0.845 10.102 1 90.44 109 SER A C 1
ATOM 810 O O . SER A 1 109 ? 3.775 0.22 10.531 1 90.44 109 SER A O 1
ATOM 812 N N . GLY A 1 110 ? 2.172 -0.927 9.625 1 85.69 110 GLY A N 1
ATOM 813 C CA . GLY A 1 110 ? 1.273 0.217 9.617 1 85.69 110 GLY A CA 1
ATOM 814 C C . GLY A 1 110 ? -0.052 -0.073 8.938 1 85.69 110 GLY A C 1
ATOM 815 O O . GLY A 1 110 ? -0.299 -1.2 8.5 1 85.69 110 GLY A O 1
ATOM 816 N N . GLY A 1 111 ? -0.792 1 8.969 1 86.94 111 GLY A N 1
ATOM 817 C CA . GLY A 1 111 ? -2.098 0.834 8.344 1 86.94 111 GLY A CA 1
ATOM 818 C C . GLY A 1 111 ? -3.01 2.027 8.555 1 86.94 111 GLY A C 1
ATOM 819 O O . GLY A 1 111 ? -2.549 3.115 8.898 1 86.94 111 GLY A O 1
ATOM 820 N N . ASP A 1 112 ? -4.16 1.803 8.086 1 86.88 112 ASP A N 1
ATOM 821 C CA . ASP A 1 112 ? -5.246 2.77 8.211 1 86.88 112 ASP A CA 1
ATOM 822 C C . ASP A 1 112 ? -6.566 2.074 8.539 1 86.88 112 ASP A C 1
ATOM 824 O O . ASP A 1 112 ? -6.773 0.917 8.164 1 86.88 112 ASP A O 1
ATOM 828 N N . ILE A 1 113 ? -7.32 2.705 9.328 1 85.5 113 ILE A N 1
ATOM 829 C CA . ILE A 1 113 ? -8.633 2.186 9.688 1 85.5 113 ILE A CA 1
ATOM 830 C C . ILE A 1 113 ? -9.711 3.215 9.344 1 85.5 113 ILE A C 1
ATOM 832 O O . ILE A 1 113 ? -9.531 4.41 9.578 1 85.5 113 ILE A O 1
ATOM 836 N N . ASP A 1 114 ? -10.742 2.764 8.812 1 84 114 ASP A N 1
ATOM 837 C CA . ASP A 1 114 ? -11.859 3.627 8.445 1 84 114 ASP A CA 1
ATOM 838 C C . ASP A 1 114 ? -13.195 2.914 8.641 1 84 114 ASP A C 1
ATOM 840 O O . ASP A 1 114 ? -13.234 1.69 8.781 1 84 114 ASP A O 1
ATOM 844 N N . SER A 1 115 ? -14.234 3.742 8.789 1 84.69 115 SER A N 1
ATOM 845 C CA . SER A 1 115 ? -15.586 3.189 8.828 1 84.69 115 SER A CA 1
ATOM 846 C C . SER A 1 115 ? -16.109 2.918 7.418 1 84.69 115 SER A C 1
ATOM 848 O O . SER A 1 115 ? -15.867 3.701 6.496 1 84.69 115 SER A O 1
ATOM 850 N N . HIS A 1 116 ? -16.844 1.836 7.359 1 87.19 116 HIS A N 1
ATOM 851 C CA . HIS A 1 116 ? -17.406 1.46 6.07 1 87.19 116 HIS A CA 1
ATOM 852 C C . HIS A 1 116 ? -18.625 0.553 6.246 1 87.19 116 HIS A C 1
ATOM 854 O O . HIS A 1 116 ? -18.906 0.097 7.355 1 87.19 116 HIS A O 1
ATOM 860 N N . ILE A 1 117 ? -19.391 0.341 5.156 1 87.69 117 ILE A N 1
ATOM 861 C CA . ILE A 1 117 ? -20.641 -0.394 5.219 1 87.69 117 ILE A CA 1
ATOM 862 C C . ILE A 1 117 ? -20.359 -1.896 5.211 1 87.69 117 ILE A C 1
ATOM 864 O O . ILE A 1 117 ? -21.234 -2.695 5.566 1 87.69 117 ILE A O 1
ATOM 868 N N . GLU A 1 118 ? -19.188 -2.312 4.73 1 89.94 118 GLU A N 1
ATOM 869 C CA . GLU A 1 118 ? -18.734 -3.699 4.793 1 89.94 118 GLU A CA 1
ATOM 870 C C . GLU A 1 118 ? -17.234 -3.777 5.031 1 89.94 118 GLU A C 1
ATOM 872 O O . GLU A 1 118 ? -16.516 -2.795 4.828 1 89.94 118 GLU A O 1
ATOM 877 N N . LEU A 1 119 ? -16.859 -4.98 5.461 1 93.38 119 LEU A N 1
ATOM 878 C CA . LEU A 1 119 ? -15.422 -5.184 5.594 1 93.38 119 LEU A CA 1
ATOM 879 C C . LEU A 1 119 ? -14.727 -5.031 4.246 1 93.38 119 LEU A C 1
ATOM 881 O O . LEU A 1 119 ? -15.031 -5.758 3.299 1 93.38 119 LEU A O 1
ATOM 885 N N . THR A 1 120 ? -13.93 -4.035 4.113 1 94.38 120 THR A N 1
ATOM 886 C CA . THR A 1 120 ? -13.07 -3.77 2.965 1 94.38 120 THR A CA 1
ATOM 887 C C . THR A 1 120 ? -11.609 -3.662 3.395 1 94.38 120 THR A C 1
ATOM 889 O O . THR A 1 120 ? -11.273 -2.863 4.27 1 94.38 120 THR A O 1
ATOM 892 N N . VAL A 1 121 ? -10.828 -4.484 2.748 1 96.69 121 VAL A N 1
ATOM 893 C CA . VAL A 1 121 ? -9.438 -4.523 3.189 1 96.69 121 VAL A CA 1
ATOM 894 C C . VAL A 1 121 ? -8.508 -4.336 1.992 1 96.69 121 VAL A C 1
ATOM 896 O O . VAL A 1 121 ? -8.758 -4.875 0.912 1 96.69 121 VAL A O 1
ATOM 899 N N . VAL A 1 122 ? -7.523 -3.543 2.184 1 97 122 VAL A N 1
ATOM 900 C CA . VAL A 1 122 ? -6.43 -3.457 1.226 1 97 122 VAL A CA 1
ATOM 901 C C . VAL A 1 122 ? -5.102 -3.732 1.931 1 97 122 VAL A C 1
ATOM 903 O O . VAL A 1 122 ? -4.77 -3.072 2.92 1 97 122 VAL A O 1
ATOM 906 N N . THR A 1 123 ? -4.441 -4.738 1.477 1 97.75 123 THR A N 1
ATOM 907 C CA . THR A 1 123 ? -3.09 -5.012 1.954 1 97.75 123 THR A CA 1
ATOM 908 C C . THR A 1 123 ? -2.057 -4.637 0.897 1 97.75 123 THR A C 1
ATOM 910 O O . THR A 1 123 ? -2.271 -4.859 -0.296 1 97.75 123 THR A O 1
ATOM 913 N N . THR A 1 124 ? -1.041 -4 1.33 1 97.25 124 THR A N 1
ATOM 914 C CA . THR A 1 124 ? 0.089 -3.652 0.476 1 97.25 124 THR A CA 1
ATOM 915 C C . THR A 1 124 ? 1.396 -4.164 1.075 1 97.25 124 THR A C 1
ATOM 917 O O . THR A 1 124 ? 1.724 -3.852 2.223 1 97.25 124 THR A O 1
ATOM 920 N N . GLY A 1 125 ? 2.082 -4.957 0.326 1 96.25 125 GLY A N 1
ATOM 921 C CA . GLY A 1 125 ? 3.32 -5.559 0.796 1 96.25 125 GLY A CA 1
ATOM 922 C C . GLY A 1 125 ? 4.531 -5.145 -0.018 1 96.25 125 GLY A C 1
ATOM 923 O O . GLY A 1 125 ? 4.395 -4.719 -1.167 1 96.25 125 GLY A O 1
ATOM 924 N N . PHE A 1 126 ? 5.676 -5.262 0.667 1 95.38 126 PHE A N 1
ATOM 925 C CA . PHE A 1 126 ? 6.965 -5.008 0.037 1 95.38 126 PHE A CA 1
ATOM 926 C C . PHE A 1 126 ? 7.926 -6.164 0.281 1 95.38 126 PHE A C 1
ATOM 928 O O . PHE A 1 126 ? 7.859 -6.824 1.319 1 95.38 126 PHE A O 1
ATOM 935 N N . GLY A 1 127 ? 8.719 -6.375 -0.694 1 97.44 127 GLY A N 1
ATOM 936 C CA . GLY A 1 127 ? 9.812 -7.32 -0.584 1 97.44 127 GLY A CA 1
ATOM 937 C C . GLY A 1 127 ? 11.078 -6.855 -1.289 1 97.44 127 GLY A C 1
ATOM 938 O O . GLY A 1 127 ? 11.039 -5.906 -2.072 1 97.44 127 GLY A O 1
ATOM 939 N N . ILE A 1 128 ? 12.148 -7.41 -0.928 1 98 128 ILE A N 1
ATOM 940 C CA . ILE A 1 128 ? 13.438 -7.078 -1.528 1 98 128 ILE A CA 1
ATOM 941 C C . ILE A 1 128 ? 14.07 -8.328 -2.131 1 98 128 ILE A C 1
ATOM 943 O O . ILE A 1 128 ? 14 -9.414 -1.538 1 98 128 ILE A O 1
ATOM 947 N N . VAL A 1 129 ? 14.609 -8.211 -3.275 1 98.12 129 VAL A N 1
ATOM 948 C CA . VAL A 1 129 ? 15.273 -9.312 -3.965 1 98.12 129 VAL A CA 1
ATOM 949 C C . VAL A 1 129 ? 16.562 -8.812 -4.613 1 98.12 129 VAL A C 1
ATOM 951 O O . VAL A 1 129 ? 16.641 -7.656 -5.039 1 98.12 129 VAL A O 1
ATOM 954 N N . GLU A 1 130 ? 17.562 -9.656 -4.613 1 98 130 GLU A N 1
ATOM 955 C CA . GLU A 1 130 ? 18.75 -9.328 -5.402 1 98 130 GLU A CA 1
ATOM 956 C C . GLU A 1 130 ? 18.391 -9.188 -6.883 1 98 130 GLU A C 1
ATOM 958 O O . GLU A 1 130 ? 17.609 -9.961 -7.418 1 98 130 GLU A O 1
ATOM 963 N N . LYS A 1 131 ? 18.922 -8.203 -7.473 1 97.38 131 LYS A N 1
ATOM 964 C CA . LYS A 1 131 ? 18.625 -7.914 -8.875 1 97.38 131 LYS A CA 1
ATOM 965 C C . LYS A 1 131 ? 18.859 -9.141 -9.75 1 97.38 131 LYS A C 1
ATOM 967 O O . LYS A 1 131 ? 18.109 -9.391 -10.688 1 97.38 131 LYS A O 1
ATOM 972 N N . THR A 1 132 ? 19.859 -9.945 -9.445 1 96.94 132 THR A N 1
ATOM 973 C CA . THR A 1 132 ? 20.219 -11.125 -10.234 1 96.94 132 THR A CA 1
ATOM 974 C C . THR A 1 132 ? 19.188 -12.242 -10.031 1 96.94 132 THR A C 1
ATOM 976 O O . THR A 1 132 ? 19.141 -13.195 -10.812 1 96.94 132 THR A O 1
ATOM 979 N N . HIS A 1 133 ? 18.375 -12.156 -9.031 1 97.12 133 HIS A N 1
ATOM 980 C CA . HIS A 1 133 ? 17.391 -13.195 -8.711 1 97.12 133 HIS A CA 1
ATOM 981 C C . HIS A 1 133 ? 15.969 -12.703 -8.93 1 97.12 133 HIS A C 1
ATOM 983 O O . HIS A 1 133 ? 15.008 -13.43 -8.664 1 97.12 133 HIS A O 1
ATOM 989 N N . TYR A 1 134 ? 15.867 -11.461 -9.422 1 97.06 134 TYR A N 1
ATOM 990 C CA . TYR A 1 134 ? 14.539 -10.906 -9.656 1 97.06 134 TYR A CA 1
ATOM 991 C C . TYR A 1 134 ? 13.852 -11.617 -10.82 1 97.06 134 TYR A C 1
ATOM 993 O O . TYR A 1 134 ? 14.32 -11.555 -11.961 1 97.06 134 TYR A O 1
ATOM 1001 N N . CYS A 1 135 ? 12.758 -12.266 -10.547 1 96.44 135 CYS A N 1
ATOM 1002 C CA . CYS A 1 135 ? 12.031 -13.031 -11.555 1 96.44 135 CYS A CA 1
ATOM 1003 C C . CYS A 1 135 ? 10.742 -12.32 -11.953 1 96.44 135 CYS A C 1
ATOM 1005 O O . CYS A 1 135 ? 9.969 -11.898 -11.094 1 96.44 135 CYS A O 1
ATOM 1007 N N . ARG A 1 136 ? 10.5 -12.203 -13.203 1 95.19 136 ARG A N 1
ATOM 1008 C CA . ARG A 1 136 ? 9.305 -11.562 -13.758 1 95.19 136 ARG A CA 1
ATOM 1009 C C . ARG A 1 136 ? 8.383 -12.594 -14.398 1 95.19 136 ARG A C 1
ATOM 1011 O O . ARG A 1 136 ? 8.773 -13.75 -14.602 1 95.19 136 ARG A O 1
ATOM 1018 N N . ARG A 1 137 ? 7.195 -12.109 -14.648 1 94.62 137 ARG A N 1
ATOM 1019 C CA . ARG A 1 137 ? 6.238 -12.93 -15.383 1 94.62 137 ARG A CA 1
ATOM 1020 C C . ARG A 1 137 ? 6.73 -13.203 -16.797 1 94.62 137 ARG A C 1
ATOM 1022 O O . ARG A 1 137 ? 6.418 -14.25 -17.375 1 94.62 137 ARG A O 1
ATOM 1029 N N . SER A 1 138 ? 7.496 -12.336 -17.344 1 95.25 138 SER A N 1
ATOM 1030 C CA . SER A 1 138 ? 8.039 -12.453 -18.688 1 95.25 138 SER A CA 1
ATOM 1031 C C . SER A 1 138 ? 9.43 -13.086 -18.672 1 95.25 138 SER A C 1
ATOM 1033 O O . SER A 1 138 ? 10.094 -13.094 -17.641 1 95.25 138 SER A O 1
ATOM 1035 N N . GLY A 1 139 ? 9.797 -13.633 -19.812 1 96.25 139 GLY A N 1
ATOM 1036 C CA . GLY A 1 139 ? 11.156 -14.117 -19.953 1 96.25 139 GLY A CA 1
ATOM 1037 C C . GLY A 1 139 ? 11.234 -15.594 -20.297 1 96.25 139 GLY A C 1
ATOM 1038 O O . GLY A 1 139 ? 12.32 -16.125 -20.531 1 96.25 139 GLY A O 1
ATOM 1039 N N . ALA A 1 140 ? 10.031 -16.25 -20.281 1 97.75 140 ALA A N 1
ATOM 1040 C CA . ALA A 1 140 ? 10.016 -17.656 -20.672 1 97.75 140 ALA A CA 1
ATOM 1041 C C . ALA A 1 140 ? 10.555 -17.844 -22.094 1 97.75 140 ALA A C 1
ATOM 1043 O O . ALA A 1 140 ? 10.328 -16.984 -22.953 1 97.75 140 ALA A O 1
ATOM 1044 N N . ARG A 1 141 ? 11.25 -18.922 -22.297 1 97.75 141 ARG A N 1
ATOM 1045 C CA . ARG A 1 141 ? 11.852 -19.203 -23.609 1 97.75 141 ARG A CA 1
ATOM 1046 C C . ARG A 1 141 ? 11.453 -20.594 -24.094 1 97.75 141 ARG A C 1
ATOM 1048 O O . ARG A 1 141 ? 11.367 -21.547 -23.312 1 97.75 141 ARG A O 1
ATOM 1055 N N . ALA A 1 142 ? 11.328 -20.594 -25.469 1 98.31 142 ALA A N 1
ATOM 1056 C CA . ALA A 1 142 ? 11.07 -21.906 -26.062 1 98.31 142 ALA A CA 1
ATOM 1057 C C . ALA A 1 142 ? 12.102 -22.938 -25.609 1 98.31 142 ALA A C 1
ATOM 1059 O O . ALA A 1 142 ? 13.305 -22.656 -25.625 1 98.31 142 ALA A O 1
ATOM 1060 N N . GLY A 1 143 ? 11.633 -24.078 -25.172 1 98.25 143 GLY A N 1
ATOM 1061 C CA . GLY A 1 143 ? 12.523 -25.125 -24.688 1 98.25 143 GLY A CA 1
ATOM 1062 C C . GLY A 1 143 ? 12.547 -25.234 -23.172 1 98.25 143 GLY A C 1
ATOM 1063 O O . GLY A 1 143 ? 12.93 -26.266 -22.625 1 98.25 143 GLY A O 1
ATOM 1064 N N . ASP A 1 144 ? 12.164 -24.172 -22.453 1 98.69 144 ASP A N 1
ATOM 1065 C CA . ASP A 1 144 ? 12.055 -24.219 -21 1 98.69 144 ASP A CA 1
ATOM 1066 C C . ASP A 1 144 ? 11.016 -25.25 -20.562 1 98.69 144 ASP A C 1
ATOM 1068 O O . ASP A 1 144 ? 10.094 -25.562 -21.328 1 98.69 144 ASP A O 1
ATOM 1072 N N . LEU A 1 145 ? 11.227 -25.766 -19.422 1 98.75 145 LEU A N 1
ATOM 1073 C CA . LEU A 1 145 ? 10.211 -26.594 -18.781 1 98.75 145 LEU A CA 1
ATOM 1074 C C . LEU A 1 145 ? 9.195 -25.734 -18.031 1 98.75 145 LEU A C 1
ATOM 1076 O O . LEU A 1 145 ? 9.555 -24.703 -17.453 1 98.75 145 LEU A O 1
ATOM 1080 N N . VAL A 1 146 ? 7.922 -26.156 -18.125 1 98.75 146 VAL A N 1
ATOM 1081 C CA . VAL A 1 146 ? 6.855 -25.516 -17.359 1 98.75 146 VAL A CA 1
ATOM 1082 C C . VAL A 1 146 ? 6.641 -26.281 -16.047 1 98.75 146 VAL A C 1
ATOM 1084 O O . VAL A 1 146 ? 6.352 -27.484 -16.062 1 98.75 146 VAL A O 1
ATOM 1087 N N . CYS A 1 147 ? 6.766 -25.562 -14.953 1 98.75 147 CYS A N 1
ATOM 1088 C CA . CYS A 1 147 ? 6.691 -26.203 -13.648 1 98.75 147 CYS A CA 1
ATOM 1089 C C . CYS A 1 147 ? 5.711 -25.469 -12.742 1 98.75 147 CYS A C 1
ATOM 1091 O O . CYS A 1 147 ? 5.41 -24.297 -12.961 1 98.75 147 CYS A O 1
ATOM 1093 N N . ILE A 1 148 ? 5.203 -26.156 -11.766 1 98.5 148 ILE A N 1
ATOM 1094 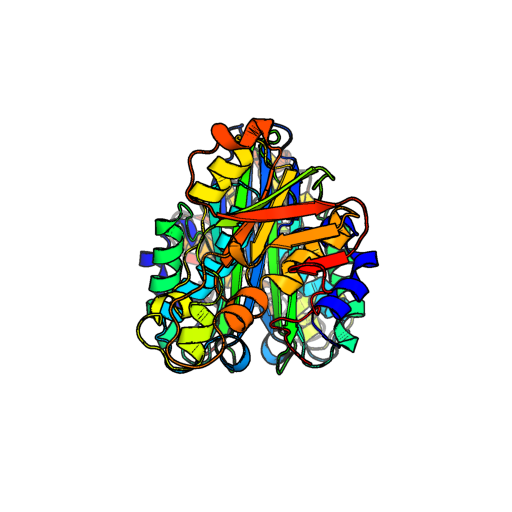C CA . ILE A 1 148 ? 4.293 -25.547 -10.805 1 98.5 148 ILE A CA 1
ATOM 1095 C C . ILE A 1 148 ? 4.543 -26.125 -9.414 1 98.5 148 ILE A C 1
ATOM 1097 O O . ILE A 1 148 ? 4.871 -27.312 -9.273 1 98.5 148 ILE A O 1
ATOM 1101 N N . THR A 1 149 ? 4.492 -25.266 -8.414 1 98.12 149 THR A N 1
ATOM 1102 C CA . THR A 1 149 ? 4.516 -25.75 -7.035 1 98.12 149 THR A CA 1
ATOM 1103 C C . THR A 1 149 ? 3.1 -25.953 -6.512 1 98.12 149 THR A C 1
ATOM 1105 O O . THR A 1 149 ? 2.148 -25.359 -7.023 1 98.12 149 THR A O 1
ATOM 1108 N N . GLY A 1 150 ? 3.004 -26.766 -5.453 1 95.69 150 GLY A N 1
ATOM 1109 C CA . GLY A 1 150 ? 1.696 -27.078 -4.895 1 95.69 150 GLY A CA 1
ATOM 1110 C C . GLY A 1 150 ? 0.834 -27.922 -5.82 1 95.69 150 GLY A C 1
ATOM 1111 O O . GLY A 1 150 ? 1.327 -28.469 -6.801 1 95.69 150 GLY A O 1
ATOM 1112 N N . THR A 1 151 ? -0.43 -28.141 -5.461 1 96.44 151 THR A N 1
ATOM 1113 C CA . THR A 1 151 ? -1.423 -28.891 -6.219 1 96.44 151 THR A CA 1
ATOM 1114 C C . THR A 1 151 ? -2.629 -28.016 -6.551 1 96.44 151 THR A C 1
ATOM 1116 O O . THR A 1 151 ? -3.492 -27.797 -5.699 1 96.44 151 THR A O 1
ATOM 1119 N N . PRO A 1 152 ? -2.689 -27.547 -7.832 1 96.19 152 PRO A N 1
ATOM 1120 C CA . PRO A 1 152 ? -3.863 -26.75 -8.211 1 96.19 152 PRO A CA 1
ATOM 1121 C C . PRO A 1 152 ? -5.172 -27.516 -8.039 1 96.19 152 PRO A C 1
ATOM 1123 O O . PRO A 1 152 ? -5.203 -28.734 -8.203 1 96.19 152 PRO A O 1
ATOM 1126 N N . GLY A 1 153 ? -6.227 -26.812 -7.695 1 95.62 153 GLY A N 1
ATOM 1127 C CA . GLY A 1 153 ? -7.562 -27.391 -7.688 1 95.62 153 GLY A CA 1
ATOM 1128 C C . GLY A 1 153 ? -8.047 -27.766 -6.297 1 95.62 153 GLY A C 1
ATOM 1129 O O . GLY A 1 153 ? -9.219 -28.078 -6.105 1 95.62 153 GLY A O 1
ATOM 1130 N N . LEU A 1 154 ? -7.195 -27.734 -5.301 1 96 154 LEU A N 1
ATOM 1131 C CA . LEU A 1 154 ? -7.59 -28.094 -3.939 1 96 154 LEU A CA 1
ATOM 1132 C C . LEU A 1 154 ? -8.562 -27.062 -3.371 1 96 154 LEU A C 1
ATOM 1134 O O . LEU A 1 154 ? -9.547 -27.422 -2.721 1 96 154 LEU A O 1
ATOM 1138 N N . ALA A 1 155 ? -8.289 -25.781 -3.592 1 94.19 155 ALA A N 1
ATOM 1139 C CA . ALA A 1 155 ? -9.188 -24.719 -3.125 1 94.19 155 ALA A CA 1
ATOM 1140 C C . ALA A 1 155 ? -10.562 -24.859 -3.773 1 94.19 155 ALA A C 1
ATOM 1142 O O . ALA A 1 155 ? -11.586 -24.672 -3.113 1 94.19 155 ALA A O 1
ATOM 1143 N N . MET A 1 156 ? -10.586 -25.172 -5.074 1 93.44 156 MET A N 1
ATOM 1144 C CA . MET A 1 156 ? -11.844 -25.375 -5.781 1 93.44 156 MET A CA 1
ATOM 1145 C C . MET A 1 156 ? -12.617 -26.547 -5.191 1 93.44 156 MET A C 1
ATOM 1147 O O . MET A 1 156 ? -13.836 -26.484 -5.039 1 93.44 156 MET A O 1
ATOM 1151 N N . ALA A 1 157 ? -11.922 -27.609 -4.91 1 94.5 157 ALA A N 1
ATOM 1152 C CA . ALA A 1 157 ? -12.562 -28.75 -4.266 1 94.5 157 ALA A CA 1
ATOM 1153 C C . ALA A 1 157 ? -13.219 -28.344 -2.949 1 94.5 157 ALA A C 1
ATOM 1155 O O . ALA A 1 157 ? -14.344 -28.766 -2.65 1 94.5 157 ALA A O 1
ATOM 1156 N N . ALA A 1 158 ? -12.531 -27.562 -2.178 1 93.75 158 ALA A N 1
ATOM 1157 C CA . ALA A 1 158 ? -13.078 -27.062 -0.919 1 93.75 158 ALA A CA 1
ATOM 1158 C C . ALA A 1 158 ? -14.312 -26.188 -1.161 1 93.75 158 ALA A C 1
ATOM 1160 O O . ALA A 1 158 ? -15.305 -26.297 -0.437 1 93.75 158 ALA A O 1
ATOM 1161 N N . LEU A 1 159 ? -14.25 -25.328 -2.131 1 91.19 159 LEU A N 1
ATOM 1162 C CA . LEU A 1 159 ? -15.375 -24.469 -2.475 1 91.19 159 LEU A CA 1
ATOM 1163 C C . LEU A 1 159 ? -16.609 -25.281 -2.826 1 91.19 159 LEU A C 1
ATOM 1165 O O . LEU A 1 159 ? -17.734 -24.875 -2.545 1 91.19 159 LEU A O 1
ATOM 1169 N N . GLU A 1 160 ? -16.359 -26.438 -3.408 1 92.19 160 GLU A N 1
ATOM 1170 C CA . GLU A 1 160 ? -17.453 -27.312 -3.809 1 92.19 160 GLU A CA 1
ATOM 1171 C C . GLU A 1 160 ? -17.875 -28.219 -2.658 1 92.19 160 GLU A C 1
ATOM 1173 O O . GLU A 1 160 ? -18.688 -29.125 -2.848 1 92.19 160 GLU A O 1
ATOM 1178 N N . GLY A 1 161 ? -17.281 -28.078 -1.545 1 91.44 161 GLY A N 1
ATOM 1179 C CA . GLY A 1 161 ? -17.828 -28.719 -0.362 1 91.44 161 GLY A CA 1
ATOM 1180 C C . GLY A 1 161 ? -16.891 -29.75 0.242 1 91.44 161 GLY A C 1
ATOM 1181 O O . GLY A 1 161 ? -17.25 -30.422 1.217 1 91.44 161 GLY A O 1
ATOM 1182 N N . ASP A 1 162 ? -15.711 -29.984 -0.33 1 94.62 162 ASP A N 1
ATOM 1183 C CA . ASP A 1 162 ? -14.773 -30.953 0.234 1 94.62 162 ASP A CA 1
ATOM 1184 C C . ASP A 1 162 ? -14.055 -30.375 1.452 1 94.62 162 ASP A C 1
ATOM 1186 O O . ASP A 1 162 ? -13.062 -29.656 1.312 1 94.62 162 ASP A O 1
ATOM 1190 N N . GLU A 1 163 ? -14.344 -30.719 2.602 1 93.75 163 GLU A N 1
ATOM 1191 C CA . GLU A 1 163 ? -13.867 -30.156 3.857 1 93.75 163 GLU A CA 1
ATOM 1192 C C . GLU A 1 163 ? -12.406 -30.5 4.109 1 93.75 163 GLU A C 1
ATOM 1194 O O . GLU A 1 163 ? -11.727 -29.844 4.891 1 93.75 163 GLU A O 1
ATOM 1199 N N . ARG A 1 164 ? -12 -31.578 3.391 1 95.19 164 ARG A N 1
ATOM 1200 C CA . ARG A 1 164 ? -10.609 -31.984 3.557 1 95.19 164 ARG A CA 1
ATOM 1201 C C . ARG A 1 164 ? -9.656 -30.875 3.158 1 95.19 164 ARG A C 1
ATOM 1203 O O . ARG A 1 164 ? -8.516 -30.812 3.633 1 95.19 164 ARG A O 1
ATOM 1210 N N . TYR A 1 165 ? -10.125 -29.906 2.338 1 95.81 165 TYR A N 1
ATOM 1211 C CA . TYR A 1 165 ? -9.258 -28.891 1.75 1 95.81 165 TYR A CA 1
ATOM 1212 C C . TYR A 1 165 ? -9.695 -27.5 2.172 1 95.81 165 TYR A C 1
ATOM 1214 O O . TYR A 1 165 ? -9.391 -26.516 1.494 1 95.81 165 TYR A O 1
ATOM 1222 N N . ARG A 1 166 ? -10.336 -27.438 3.262 1 94.69 166 ARG A N 1
ATOM 1223 C CA . ARG A 1 166 ? -10.852 -26.172 3.754 1 94.69 166 ARG A CA 1
ATOM 1224 C C . ARG A 1 166 ? -9.727 -25.156 3.957 1 94.69 166 ARG A C 1
ATOM 1226 O O . ARG A 1 166 ? -9.859 -23.984 3.582 1 94.69 166 ARG A O 1
ATOM 1233 N N . LYS A 1 167 ? -8.641 -25.578 4.52 1 94.75 167 LYS A N 1
ATOM 1234 C CA . LYS A 1 167 ? -7.516 -24.688 4.793 1 94.75 167 LYS A CA 1
ATOM 1235 C C . LYS A 1 167 ? -6.891 -24.172 3.498 1 94.75 167 LYS A C 1
ATOM 1237 O O . LYS A 1 167 ? -6.391 -23.047 3.451 1 94.75 167 LYS A O 1
ATOM 1242 N N . ASN A 1 168 ? -6.93 -24.984 2.438 1 94.38 168 ASN A N 1
ATOM 1243 C CA . ASN A 1 168 ? -6.418 -24.562 1.139 1 94.38 168 ASN A CA 1
ATOM 1244 C C . ASN A 1 168 ? -7.195 -23.375 0.591 1 94.38 168 ASN A C 1
ATOM 1246 O O . ASN A 1 168 ? -6.641 -22.531 -0.12 1 94.38 168 ASN A O 1
ATOM 1250 N N . LEU A 1 169 ? -8.43 -23.344 0.945 1 93.5 169 LEU A N 1
ATOM 1251 C CA . LEU A 1 169 ? -9.289 -22.266 0.471 1 93.5 169 LEU A CA 1
ATOM 1252 C C . LEU A 1 169 ? -9.211 -21.062 1.393 1 93.5 169 LEU A C 1
ATOM 1254 O O . LEU A 1 169 ? -9.117 -19.922 0.924 1 93.5 169 LEU A O 1
ATOM 1258 N N . LEU A 1 170 ? -9.148 -21.25 2.711 1 95.62 170 LEU A N 1
ATOM 1259 C CA . LEU A 1 170 ? -9.422 -20.172 3.656 1 95.62 170 LEU A CA 1
ATOM 1260 C C . LEU A 1 170 ? -8.117 -19.562 4.172 1 95.62 170 LEU A C 1
ATOM 1262 O O . LEU A 1 170 ? -8.086 -18.406 4.559 1 95.62 170 LEU A O 1
ATOM 1266 N N . THR A 1 171 ? -7.051 -20.312 4.25 1 96.38 171 THR A N 1
ATOM 1267 C CA . THR A 1 171 ? -5.762 -19.844 4.742 1 96.38 171 THR A CA 1
ATOM 1268 C C . THR A 1 171 ? -4.637 -20.25 3.795 1 96.38 171 THR A C 1
ATOM 1270 O O . THR A 1 171 ? -3.74 -21.016 4.18 1 96.38 171 THR A O 1
ATOM 1273 N N . PRO A 1 172 ? -4.742 -19.734 2.596 1 95.62 172 PRO A N 1
ATOM 1274 C CA . PRO A 1 172 ? -3.727 -20.109 1.608 1 95.62 172 PRO A CA 1
ATOM 1275 C C . PRO A 1 172 ? -2.305 -19.828 2.088 1 95.62 172 PRO A C 1
ATOM 1277 O O . PRO A 1 172 ? -2.104 -19.016 2.996 1 95.62 172 PRO A O 1
ATOM 1280 N N . ILE A 1 173 ? -1.361 -20.516 1.499 1 96.38 173 ILE A N 1
ATOM 1281 C CA . ILE A 1 173 ? 0.031 -20.469 1.932 1 96.38 173 ILE A CA 1
ATOM 1282 C C . ILE A 1 173 ? 0.889 -19.844 0.835 1 96.38 173 ILE A C 1
ATOM 1284 O O . ILE A 1 173 ? 1.156 -20.469 -0.19 1 96.38 173 ILE A O 1
ATOM 1288 N N . PRO A 1 174 ? 1.365 -18.578 1.062 1 97.31 174 PRO A N 1
ATOM 1289 C CA . PRO A 1 174 ? 2.34 -18.016 0.125 1 97.31 174 PRO A CA 1
ATOM 1290 C C . PRO A 1 174 ? 3.625 -18.844 0.046 1 97.31 174 PRO A C 1
ATOM 1292 O O . PRO A 1 174 ? 4.184 -19.219 1.078 1 97.31 174 PRO A O 1
ATOM 1295 N N . GLN A 1 175 ? 4.105 -19.109 -1.105 1 97.75 175 GLN A N 1
ATOM 1296 C CA . GLN A 1 175 ? 5.277 -19.953 -1.276 1 97.75 175 GLN A CA 1
ATOM 1297 C C . GLN A 1 175 ? 6.559 -19.125 -1.335 1 97.75 175 GLN A C 1
ATOM 1299 O O . GLN A 1 175 ? 7.312 -19.203 -2.307 1 97.75 175 GLN A O 1
ATOM 1304 N N . VAL A 1 176 ? 6.859 -18.453 -0.267 1 98.31 176 VAL A N 1
ATOM 1305 C CA . VAL A 1 176 ? 7.938 -17.484 -0.207 1 98.31 176 VAL A CA 1
ATOM 1306 C C . VAL A 1 176 ? 9.281 -18.188 -0.358 1 98.31 176 VAL A C 1
ATOM 1308 O O . VAL A 1 176 ? 10.078 -17.828 -1.232 1 98.31 176 VAL A O 1
ATOM 1311 N N . LYS A 1 177 ? 9.547 -19.234 0.432 1 98.06 177 LYS A N 1
ATOM 1312 C CA . LYS A 1 177 ? 10.812 -19.953 0.37 1 98.06 177 LYS A CA 1
ATOM 1313 C C . LYS A 1 177 ? 11.016 -20.594 -1.002 1 98.06 177 LYS A C 1
ATOM 1315 O O . LYS A 1 177 ? 12.109 -20.516 -1.57 1 98.06 177 LYS A O 1
ATOM 1320 N N . ALA A 1 178 ? 9.984 -21.203 -1.485 1 98.31 178 ALA A N 1
ATOM 1321 C CA . ALA A 1 178 ? 10.07 -21.797 -2.816 1 98.31 178 ALA A CA 1
ATOM 1322 C C . ALA A 1 178 ? 10.375 -20.734 -3.873 1 98.31 178 ALA A C 1
ATOM 1324 O O . ALA A 1 178 ? 11.203 -20.953 -4.754 1 98.31 178 ALA A O 1
ATOM 1325 N N . GLY A 1 179 ? 9.672 -19.594 -3.795 1 98.44 179 GLY A N 1
ATOM 1326 C CA . GLY A 1 179 ? 9.906 -18.516 -4.742 1 98.44 179 GLY A CA 1
ATOM 1327 C C . GLY A 1 179 ? 11.352 -18.047 -4.77 1 98.44 179 GLY A C 1
ATOM 1328 O O . GLY A 1 179 ? 11.922 -17.828 -5.84 1 98.44 179 GLY A O 1
ATOM 1329 N N . GLN A 1 180 ? 11.906 -17.922 -3.621 1 98.44 180 GLN A N 1
ATOM 1330 C CA . GLN A 1 180 ? 13.297 -17.5 -3.514 1 98.44 180 GLN A CA 1
ATOM 1331 C C . GLN A 1 180 ? 14.242 -18.531 -4.137 1 98.44 180 GLN A C 1
ATOM 1333 O O . GLN A 1 180 ? 15.164 -18.172 -4.863 1 98.44 180 GLN A O 1
ATOM 1338 N N . LYS A 1 181 ? 14 -19.781 -3.84 1 98.44 181 LYS A N 1
ATOM 1339 C CA . LYS A 1 181 ? 14.836 -20.859 -4.371 1 98.44 181 LYS A CA 1
ATOM 1340 C C . LYS A 1 181 ? 14.711 -20.953 -5.887 1 98.44 181 LYS A C 1
ATOM 1342 O O . LYS A 1 181 ? 15.711 -21.125 -6.586 1 98.44 181 LYS A O 1
ATOM 1347 N N . ILE A 1 182 ? 13.5 -20.828 -6.398 1 98.5 182 ILE A N 1
ATOM 1348 C CA . ILE A 1 182 ? 13.234 -20.906 -7.832 1 98.5 182 ILE A CA 1
ATOM 1349 C C . ILE A 1 182 ? 13.953 -19.781 -8.555 1 98.5 182 ILE A C 1
ATOM 1351 O O . ILE A 1 182 ? 14.625 -20 -9.57 1 98.5 182 ILE A O 1
ATOM 1355 N N . ALA A 1 183 ? 13.828 -18.594 -8.016 1 97.88 183 ALA A N 1
ATOM 1356 C CA . ALA A 1 183 ? 14.492 -17.438 -8.594 1 97.88 183 ALA A CA 1
ATOM 1357 C C . ALA A 1 183 ? 16 -17.594 -8.57 1 97.88 183 ALA A C 1
ATOM 1359 O O . ALA A 1 183 ? 16.688 -17.312 -9.562 1 97.88 183 ALA A O 1
ATOM 1360 N N . ALA A 1 184 ? 16.516 -18.062 -7.473 1 97.19 184 ALA A N 1
ATOM 1361 C CA . ALA A 1 184 ? 17.953 -18.25 -7.316 1 97.19 184 ALA A CA 1
ATOM 1362 C C . ALA A 1 184 ? 18.484 -19.312 -8.289 1 97.19 184 ALA A C 1
ATOM 1364 O O . ALA A 1 184 ? 19.625 -19.234 -8.742 1 97.19 184 ALA A O 1
ATOM 1365 N N . ALA A 1 185 ? 17.641 -20.25 -8.609 1 97.69 185 ALA A N 1
ATOM 1366 C CA . ALA A 1 185 ? 18.016 -21.328 -9.523 1 97.69 185 ALA A CA 1
ATOM 1367 C C . ALA A 1 185 ? 18.031 -20.844 -10.969 1 97.69 185 ALA A C 1
ATOM 1369 O O . ALA A 1 185 ? 18.531 -21.531 -11.859 1 97.69 185 ALA A O 1
ATOM 1370 N N . GLY A 1 186 ? 17.453 -19.703 -11.203 1 97.12 186 GLY A N 1
ATOM 1371 C CA . GLY A 1 186 ? 17.547 -19.109 -12.523 1 97.12 186 GLY A CA 1
ATOM 1372 C C . GLY A 1 186 ? 16.297 -19.328 -13.367 1 97.12 186 GLY A C 1
ATOM 1373 O O . GLY A 1 186 ? 16.391 -19.469 -14.594 1 97.12 186 GLY A O 1
ATOM 1374 N N . ALA A 1 187 ? 15.148 -19.422 -12.742 1 98.06 187 ALA A N 1
ATOM 1375 C CA . ALA A 1 187 ? 13.906 -19.484 -13.508 1 98.06 187 ALA A CA 1
ATOM 1376 C C . ALA A 1 187 ? 13.812 -18.312 -14.484 1 98.06 187 ALA A C 1
ATOM 1378 O O . ALA A 1 187 ? 14.195 -17.188 -14.156 1 98.06 187 ALA A O 1
ATOM 1379 N N . SER A 1 188 ? 13.297 -18.578 -15.672 1 97.94 188 SER A N 1
ATOM 1380 C CA . SER A 1 188 ? 13.195 -17.547 -16.703 1 97.94 188 SER A CA 1
ATOM 1381 C C . SER A 1 188 ? 11.938 -16.703 -16.531 1 97.94 188 SER A C 1
ATOM 1383 O O . SER A 1 188 ? 11.859 -15.586 -17.031 1 97.94 188 SER A O 1
ATOM 1385 N N . SER A 1 189 ? 10.984 -17.266 -15.914 1 97.81 189 SER A N 1
ATOM 1386 C CA . SER A 1 189 ? 9.734 -16.562 -15.617 1 97.81 189 SER A CA 1
ATOM 1387 C C . SER A 1 189 ? 8.992 -17.234 -14.461 1 97.81 189 SER A C 1
ATOM 1389 O O . SER A 1 189 ? 9.188 -18.422 -14.188 1 97.81 189 SER A O 1
ATOM 1391 N N . MET A 1 190 ? 8.211 -16.438 -13.812 1 98.06 190 MET A N 1
ATOM 1392 C CA . MET A 1 190 ? 7.48 -16.969 -12.664 1 98.06 190 MET A CA 1
ATOM 1393 C C . MET A 1 190 ? 6.273 -16.094 -12.336 1 98.06 190 MET A C 1
ATOM 1395 O O . MET A 1 190 ? 6.316 -14.875 -12.523 1 98.06 190 MET A O 1
ATOM 1399 N N . MET A 1 191 ? 5.203 -16.625 -11.883 1 96.62 191 MET A N 1
ATOM 1400 C CA . MET A 1 191 ? 4.043 -15.93 -11.336 1 96.62 191 MET A CA 1
ATOM 1401 C C . MET A 1 191 ? 3.273 -16.828 -10.375 1 96.62 191 MET A C 1
ATOM 1403 O O . MET A 1 191 ? 3.459 -18.047 -10.375 1 96.62 191 MET A O 1
ATOM 1407 N N . ASP A 1 192 ? 2.539 -16.266 -9.539 1 96.25 192 ASP A N 1
ATOM 1408 C CA . ASP A 1 192 ? 1.677 -17.094 -8.695 1 96.25 192 ASP A CA 1
ATOM 1409 C C . ASP A 1 192 ? 0.367 -17.422 -9.406 1 96.25 192 ASP A C 1
ATOM 1411 O O . ASP A 1 192 ? -0.005 -16.75 -10.375 1 96.25 192 ASP A O 1
ATOM 1415 N N . VAL A 1 193 ? -0.27 -18.469 -9.023 1 94 193 VAL A N 1
ATOM 1416 C CA . VAL A 1 193 ? -1.528 -18.922 -9.609 1 94 193 VAL A CA 1
ATOM 1417 C C . VAL A 1 193 ? -2.678 -18.641 -8.641 1 94 193 VAL A C 1
ATOM 1419 O O . VAL A 1 193 ? -3.014 -19.484 -7.809 1 94 193 VAL A O 1
ATOM 1422 N N . SER A 1 194 ? -3.307 -17.5 -8.812 1 89.12 194 SER A N 1
ATOM 1423 C CA . SER A 1 194 ? -4.387 -17.125 -7.906 1 89.12 194 SER A CA 1
ATOM 1424 C C . SER A 1 194 ? -5.75 -17.359 -8.547 1 89.12 194 SER A C 1
ATOM 1426 O O . SER A 1 194 ? -6.695 -17.766 -7.875 1 89.12 194 SER A O 1
ATOM 1428 N N . ASP A 1 195 ? -5.816 -17.203 -9.875 1 86.88 195 ASP A N 1
ATOM 1429 C CA . ASP A 1 195 ? -7.109 -17.25 -10.555 1 86.88 195 ASP A CA 1
ATOM 1430 C C . ASP A 1 195 ? -7.27 -18.531 -11.352 1 86.88 195 ASP A C 1
ATOM 1432 O O . ASP A 1 195 ? -8.289 -18.734 -12.016 1 86.88 195 ASP A O 1
ATOM 1436 N N . GLY A 1 196 ? -6.277 -19.359 -11.336 1 93.06 196 GLY A N 1
ATOM 1437 C CA . GLY A 1 196 ? -6.293 -20.594 -12.094 1 93.06 196 GLY A CA 1
ATOM 1438 C C . GLY A 1 196 ? -5.078 -20.766 -12.984 1 93.06 196 GLY A C 1
ATOM 1439 O O . GLY A 1 196 ? -4.512 -19.781 -13.461 1 93.06 196 GLY A O 1
ATOM 1440 N N . LEU A 1 197 ? -4.809 -22 -13.297 1 96.38 197 LEU A N 1
ATOM 1441 C CA . LEU A 1 197 ? -3.625 -22.312 -14.086 1 96.38 197 LEU A CA 1
ATOM 1442 C C . LEU A 1 197 ? -3.785 -21.812 -15.523 1 96.38 197 LEU A C 1
ATOM 1444 O O . LEU A 1 197 ? -2.863 -21.234 -16.094 1 96.38 197 LEU A O 1
ATOM 1448 N N . SER A 1 198 ? -4.949 -22.016 -16.109 1 96.19 198 SER A N 1
ATOM 1449 C CA . SER A 1 198 ? -5.191 -21.641 -17.484 1 96.19 198 SER A CA 1
ATOM 1450 C C . SER A 1 198 ? -4.945 -20.141 -17.719 1 96.19 198 SER A C 1
ATOM 1452 O O . SER A 1 198 ? -4.141 -19.766 -18.562 1 96.19 198 SER A O 1
ATOM 1454 N N . ILE A 1 199 ? -5.562 -19.328 -16.906 1 93.5 199 ILE A N 1
ATOM 1455 C CA . ILE A 1 199 ? -5.445 -17.875 -17.109 1 93.5 199 ILE A CA 1
ATOM 1456 C C . ILE A 1 199 ? -4.008 -17.438 -16.844 1 93.5 199 ILE A C 1
ATOM 1458 O O . ILE A 1 199 ? -3.502 -16.531 -17.516 1 93.5 199 ILE A O 1
ATOM 1462 N N . SER A 1 200 ? -3.4 -18.016 -15.906 1 95 200 SER A N 1
ATOM 1463 C CA . SER A 1 200 ? -2.012 -17.688 -15.602 1 95 200 SER A CA 1
ATOM 1464 C C . SER A 1 200 ? -1.091 -18.031 -16.766 1 95 200 SER A C 1
ATOM 1466 O O . SER A 1 200 ? -0.169 -17.266 -17.078 1 95 200 SER A O 1
ATOM 1468 N N . LEU A 1 201 ? -1.349 -19.156 -17.406 1 97.25 201 LEU A N 1
ATOM 1469 C CA . LEU A 1 201 ? -0.559 -19.547 -18.562 1 97.25 201 LEU A CA 1
ATOM 1470 C C . LEU A 1 201 ? -0.744 -18.547 -19.719 1 97.25 201 LEU A C 1
ATOM 1472 O O . LEU A 1 201 ? 0.222 -18.188 -20.391 1 97.25 201 LEU A O 1
ATOM 1476 N N . PHE A 1 202 ? -1.931 -18.172 -19.906 1 95.12 202 PHE A N 1
ATOM 1477 C CA . PHE A 1 202 ? -2.186 -17.188 -20.969 1 95.12 202 PHE A CA 1
ATOM 1478 C C . PHE A 1 202 ? -1.51 -15.859 -20.641 1 95.12 202 PHE A C 1
ATOM 1480 O O . PHE A 1 202 ? -0.974 -15.203 -21.547 1 95.12 202 PHE A O 1
ATOM 1487 N N . ASP A 1 203 ? -1.581 -15.461 -19.391 1 91.94 203 ASP A N 1
ATOM 1488 C CA . ASP A 1 203 ? -0.906 -14.234 -18.969 1 91.94 203 ASP A CA 1
ATOM 1489 C C . ASP A 1 203 ? 0.596 -14.32 -19.234 1 91.94 203 ASP A C 1
ATOM 1491 O O . ASP A 1 203 ? 1.192 -13.375 -19.766 1 91.94 203 ASP A O 1
ATOM 1495 N N . MET A 1 204 ? 1.177 -15.422 -18.891 1 95.06 204 MET A N 1
ATOM 1496 C CA . MET A 1 204 ? 2.609 -15.602 -19.094 1 95.06 204 MET A CA 1
ATOM 1497 C C . MET A 1 204 ? 2.936 -15.695 -20.594 1 95.06 204 MET A C 1
ATOM 1499 O O . MET A 1 204 ? 3.992 -15.234 -21.031 1 95.06 204 MET A O 1
ATOM 1503 N N . SER A 1 205 ? 2.049 -16.344 -21.312 1 96.31 205 SER A N 1
ATOM 1504 C CA . SER A 1 205 ? 2.221 -16.406 -22.766 1 96.31 205 SER A CA 1
ATOM 1505 C C . SER A 1 205 ? 2.291 -15.023 -23.391 1 96.31 205 SER A C 1
ATOM 1507 O O . SER A 1 205 ? 3.172 -14.742 -24.203 1 96.31 205 SER A O 1
ATOM 1509 N N . GLU A 1 206 ? 1.387 -14.219 -23 1 91.38 206 GLU A N 1
ATOM 1510 C CA . GLU A 1 206 ? 1.348 -12.852 -23.516 1 91.38 206 GLU A CA 1
ATOM 1511 C C . GLU A 1 206 ? 2.588 -12.07 -23.094 1 91.38 206 GLU A C 1
ATOM 1513 O O . GLU A 1 206 ? 3.174 -11.336 -23.891 1 91.38 206 GLU A O 1
ATOM 1518 N N . ALA A 1 207 ? 2.986 -12.227 -21.891 1 91.94 207 ALA A N 1
ATOM 1519 C CA . ALA A 1 207 ? 4.109 -11.469 -21.328 1 91.94 207 ALA A CA 1
ATOM 1520 C C . ALA A 1 207 ? 5.426 -11.891 -21.984 1 91.94 207 ALA A C 1
ATOM 1522 O O . ALA A 1 207 ? 6.328 -11.062 -22.156 1 91.94 207 ALA A O 1
ATOM 1523 N N . SER A 1 208 ? 5.574 -13.141 -22.359 1 95.31 208 SER A N 1
ATOM 1524 C CA . SER A 1 208 ? 6.84 -13.688 -22.844 1 95.31 208 SER A CA 1
ATOM 1525 C C . SER A 1 208 ? 6.809 -13.891 -24.359 1 95.31 208 SER A C 1
ATOM 1527 O O . SER A 1 208 ? 7.824 -14.234 -24.969 1 95.31 208 SER A O 1
ATOM 1529 N N . ASN A 1 209 ? 5.613 -13.711 -24.922 1 95.81 209 ASN A N 1
ATOM 1530 C CA . ASN A 1 209 ? 5.438 -13.953 -26.359 1 95.81 209 ASN A CA 1
ATOM 1531 C C . ASN A 1 209 ? 5.832 -15.383 -26.734 1 95.81 209 ASN A C 1
ATOM 1533 O O . ASN A 1 209 ? 6.629 -15.586 -27.641 1 95.81 209 ASN A O 1
ATOM 1537 N N . VAL A 1 210 ? 5.371 -16.312 -25.969 1 97.94 210 VAL A N 1
ATOM 1538 C CA . VAL A 1 210 ? 5.598 -17.75 -26.172 1 97.94 210 VAL A CA 1
ATOM 1539 C C . VAL A 1 210 ? 4.297 -18.516 -25.953 1 97.94 210 VAL A C 1
ATOM 1541 O O . VAL A 1 210 ? 3.248 -17.906 -25.703 1 97.94 210 VAL A O 1
ATOM 1544 N N . GLY A 1 211 ? 4.367 -19.812 -26.188 1 98.38 211 GLY A N 1
ATOM 1545 C CA . GLY A 1 211 ? 3.256 -20.688 -25.859 1 98.38 211 GLY A CA 1
ATOM 1546 C C . GLY A 1 211 ? 3.643 -21.812 -24.906 1 98.38 211 GLY A C 1
ATOM 1547 O O . GLY A 1 211 ? 4.809 -21.938 -24.516 1 98.38 211 GLY A O 1
ATOM 1548 N N . PHE A 1 212 ? 2.627 -22.609 -24.531 1 98.75 212 PHE A N 1
ATOM 1549 C CA . PHE A 1 212 ? 2.84 -23.688 -23.562 1 98.75 212 PHE A CA 1
ATOM 1550 C C . PHE A 1 212 ? 2.164 -24.969 -24.031 1 98.75 212 PHE A C 1
ATOM 1552 O O . PHE A 1 212 ? 0.985 -24.969 -24.391 1 98.75 212 PHE A O 1
ATOM 1559 N N . ALA A 1 213 ? 2.877 -26.016 -24.094 1 98.81 213 ALA A N 1
ATOM 1560 C CA . ALA A 1 213 ? 2.357 -27.359 -24.359 1 98.81 213 ALA A CA 1
ATOM 1561 C C . ALA A 1 213 ? 2.385 -28.219 -23.109 1 98.81 213 ALA A C 1
ATOM 1563 O O . ALA A 1 213 ? 3.438 -28.734 -22.719 1 98.81 213 ALA A O 1
ATOM 1564 N N . LEU A 1 214 ? 1.235 -28.453 -22.562 1 98.69 214 LEU A N 1
ATOM 1565 C CA . LEU A 1 214 ? 1.111 -29.219 -21.312 1 98.69 214 LEU A CA 1
ATOM 1566 C C . LEU A 1 214 ? 0.864 -30.688 -21.594 1 98.69 214 LEU A C 1
ATOM 1568 O O . LEU A 1 214 ? 0.348 -31.047 -22.656 1 98.69 214 LEU A O 1
ATOM 1572 N N . GLU A 1 215 ? 1.273 -31.5 -20.688 1 98.5 215 GLU A N 1
ATOM 1573 C CA . GLU A 1 215 ? 1.021 -32.938 -20.703 1 98.5 215 GLU A CA 1
ATOM 1574 C C . GLU A 1 215 ? 0.23 -33.375 -19.484 1 98.5 215 GLU A C 1
ATOM 1576 O O . GLU A 1 215 ? 0.792 -33.5 -18.391 1 98.5 215 GLU A O 1
ATOM 1581 N N . SER A 1 216 ? -1.043 -33.719 -19.688 1 97.12 216 SER A N 1
ATOM 1582 C CA . SER A 1 216 ? -1.931 -34 -18.562 1 97.12 216 SER A CA 1
ATOM 1583 C C . SER A 1 216 ? -1.448 -35.219 -17.75 1 97.12 216 SER A C 1
ATOM 1585 O O . SER A 1 216 ? -1.723 -35.312 -16.547 1 97.12 216 SER A O 1
ATOM 1587 N N . ALA A 1 217 ? -0.754 -36.125 -18.375 1 97.44 217 A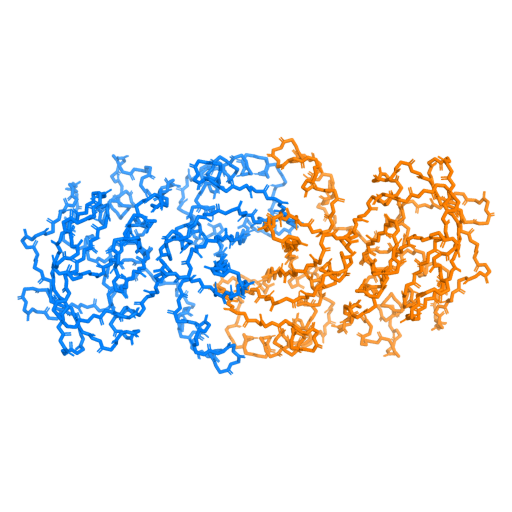LA A N 1
ATOM 1588 C CA . ALA A 1 217 ? -0.233 -37.312 -17.688 1 97.44 217 ALA A CA 1
ATOM 1589 C C . ALA A 1 217 ? 0.769 -36.906 -16.609 1 97.44 217 ALA A C 1
ATOM 1591 O O . ALA A 1 217 ? 1.066 -37.719 -15.711 1 97.44 217 ALA A O 1
ATOM 1592 N N . LYS A 1 218 ? 1.287 -35.688 -16.641 1 97.88 218 LYS A N 1
ATOM 1593 C CA . LYS A 1 218 ? 2.303 -35.25 -15.695 1 97.88 218 LYS A CA 1
ATOM 1594 C C . LYS A 1 218 ? 1.675 -34.438 -14.555 1 97.88 218 LYS A C 1
ATOM 1596 O O . LYS A 1 218 ? 2.354 -34.094 -13.586 1 97.88 218 LYS A O 1
ATOM 1601 N N . PHE A 1 219 ? 0.407 -34.188 -14.672 1 98.12 219 PHE A N 1
ATOM 1602 C CA . PHE A 1 219 ? -0.26 -33.375 -13.656 1 98.12 219 PHE A CA 1
ATOM 1603 C C . PHE A 1 219 ? -0.292 -34.125 -12.32 1 98.12 219 PHE A C 1
ATOM 1605 O O . PHE A 1 219 ? -0.575 -35.312 -12.273 1 98.12 219 PHE A O 1
ATOM 1612 N N . ASN A 1 220 ? 0.073 -33.469 -11.25 1 97.31 220 ASN A N 1
ATOM 1613 C CA . ASN A 1 220 ? -0.258 -33.938 -9.914 1 97.31 220 ASN A CA 1
ATOM 1614 C C . ASN A 1 220 ? -1.693 -33.594 -9.531 1 97.31 220 ASN A C 1
ATOM 1616 O O . ASN A 1 220 ? -1.923 -32.719 -8.703 1 97.31 220 ASN A O 1
ATOM 1620 N N . LEU A 1 221 ? -2.654 -34.375 -9.977 1 97 221 LEU A N 1
ATOM 1621 C CA . LEU A 1 221 ? -4.074 -34.062 -9.852 1 97 221 LEU A CA 1
ATOM 1622 C C . LEU A 1 221 ? -4.516 -34.125 -8.391 1 97 221 LEU A C 1
ATOM 1624 O O . LEU A 1 221 ? -4.055 -35 -7.637 1 97 221 LEU A O 1
ATOM 1628 N N . PRO A 1 222 ? -5.395 -33.188 -8.008 1 95.31 222 PRO A N 1
ATOM 1629 C CA . PRO A 1 222 ? -5.957 -33.281 -6.656 1 95.31 222 PRO A CA 1
ATOM 1630 C C . PRO A 1 222 ? -6.879 -34.469 -6.48 1 95.31 222 PRO A C 1
ATOM 1632 O O . PRO A 1 222 ? -7.551 -34.875 -7.43 1 95.31 222 PRO A O 1
ATOM 1635 N N . ASP A 1 223 ? -6.891 -35 -5.293 1 94.94 223 ASP A N 1
ATOM 1636 C CA . ASP A 1 223 ? -7.879 -36 -4.941 1 94.94 223 ASP A CA 1
ATOM 1637 C C . ASP A 1 223 ? -9.242 -35.375 -4.66 1 94.94 223 ASP A C 1
ATOM 1639 O O . ASP A 1 223 ? -9.461 -34.812 -3.588 1 94.94 223 ASP A O 1
ATOM 1643 N N . VAL A 1 224 ? -10.148 -35.469 -5.598 1 92.44 224 VAL A N 1
ATOM 1644 C CA . VAL A 1 224 ? -11.445 -34.812 -5.422 1 92.44 224 VAL A CA 1
ATOM 1645 C C . VAL A 1 224 ? -12.547 -35.844 -5.348 1 92.44 224 VAL A C 1
ATOM 1647 O O . VAL A 1 224 ? -12.453 -36.906 -5.98 1 92.44 224 VAL A O 1
ATOM 1650 N N . ARG A 1 225 ? -13.625 -35.656 -4.586 1 88.31 225 ARG A N 1
ATOM 1651 C CA . ARG A 1 225 ? -14.75 -36.562 -4.41 1 88.31 225 ARG A CA 1
ATOM 1652 C C . ARG A 1 225 ? -15.805 -36.344 -5.488 1 88.31 225 ARG A C 1
ATOM 1654 O O . ARG A 1 225 ? -16.531 -37.281 -5.852 1 88.31 225 ARG A O 1
ATOM 1661 N N . ALA A 1 226 ? -16 -35.125 -5.832 1 84.75 226 ALA A N 1
ATOM 1662 C CA . ALA A 1 226 ? -16.969 -34.75 -6.859 1 84.75 226 ALA A CA 1
ATOM 1663 C C . ALA A 1 226 ? -16.344 -33.812 -7.895 1 84.75 226 ALA A C 1
ATOM 1665 O O . ALA A 1 226 ? -15.383 -33.094 -7.598 1 84.75 226 ALA A O 1
ATOM 1666 N N . GLY A 1 227 ? -16.781 -33.875 -9.047 1 84.75 227 GLY A N 1
ATOM 1667 C CA . GLY A 1 227 ? -16.281 -33.031 -10.117 1 84.75 227 GLY A CA 1
ATOM 1668 C C . GLY A 1 227 ? -15.086 -33.625 -10.844 1 84.75 227 GLY A C 1
ATOM 1669 O O . GLY A 1 227 ? -14.797 -34.812 -10.695 1 84.75 227 GLY A O 1
ATOM 1670 N N . SER A 1 228 ? -14.531 -32.844 -11.711 1 91.5 228 SER A N 1
ATOM 1671 C CA . SER A 1 228 ? -13.391 -33.281 -12.508 1 91.5 228 SER A CA 1
ATOM 1672 C C . SER A 1 228 ? -12.086 -32.719 -11.953 1 91.5 228 SER A C 1
ATOM 1674 O O . SER A 1 228 ? -11.875 -31.516 -11.953 1 91.5 228 SER A O 1
ATOM 1676 N N . ALA A 1 229 ? -11.258 -33.625 -11.516 1 95.25 229 ALA A N 1
ATOM 1677 C CA . ALA A 1 229 ? -9.945 -33.25 -11.008 1 95.25 229 ALA A CA 1
ATOM 1678 C C . ALA A 1 229 ? -9.18 -32.438 -12.039 1 95.25 229 ALA A C 1
ATOM 1680 O O . ALA A 1 229 ? -8.523 -31.438 -11.688 1 95.25 229 ALA A O 1
ATOM 1681 N N . ARG A 1 230 ? -9.258 -32.844 -13.25 1 95.31 230 ARG A N 1
ATOM 1682 C CA . ARG A 1 230 ? -8.555 -32.156 -14.32 1 95.31 230 ARG A CA 1
ATOM 1683 C C . ARG A 1 230 ? -9.117 -30.75 -14.516 1 95.31 230 ARG A C 1
ATOM 1685 O O . ARG A 1 230 ? -8.359 -29.797 -14.742 1 95.31 230 ARG A O 1
ATOM 1692 N N . GLU A 1 231 ? -10.43 -30.641 -14.43 1 94.75 231 GLU A N 1
ATOM 1693 C CA . GLU A 1 231 ? -11.078 -29.328 -14.562 1 94.75 231 GLU A CA 1
ATOM 1694 C C . GLU A 1 231 ? -10.656 -28.391 -13.43 1 94.75 231 GLU A C 1
ATOM 1696 O O . GLU A 1 231 ? -10.32 -27.234 -13.68 1 94.75 231 GLU A O 1
ATOM 1701 N N . TYR A 1 232 ? -10.633 -28.938 -12.219 1 95.56 232 TYR A N 1
ATOM 1702 C CA . TYR A 1 232 ? -10.227 -28.141 -11.07 1 95.56 232 TYR A CA 1
ATOM 1703 C C . TYR A 1 232 ? -8.758 -27.734 -11.188 1 95.56 232 TYR A C 1
ATOM 1705 O O . TYR A 1 232 ? -8.398 -26.609 -10.836 1 95.56 232 TYR A O 1
ATOM 1713 N N . TYR A 1 233 ? -7.992 -28.609 -11.742 1 96.69 233 TYR A N 1
ATOM 1714 C CA . TYR A 1 233 ? -6.559 -28.391 -11.898 1 96.69 233 TYR A CA 1
ATOM 1715 C C . TYR A 1 233 ? -6.289 -27.234 -12.867 1 96.69 233 TYR A C 1
ATOM 1717 O O . TYR A 1 233 ? -5.469 -26.359 -12.586 1 96.69 233 TYR A O 1
ATOM 1725 N N . LEU A 1 234 ? -6.984 -27.203 -13.938 1 96.19 234 LEU A N 1
ATOM 1726 C CA . LEU A 1 234 ? -6.715 -26.25 -15.016 1 96.19 234 LEU A CA 1
ATOM 1727 C C . LEU A 1 234 ? -7.41 -24.906 -14.742 1 96.19 234 LEU A C 1
ATOM 1729 O O . LEU A 1 234 ? -6.879 -23.859 -15.078 1 96.19 234 LEU A O 1
ATOM 1733 N N . TYR A 1 235 ? -8.578 -24.969 -14.094 1 94.38 235 TYR A N 1
ATOM 1734 C CA . TYR A 1 235 ? -9.438 -23.781 -14.148 1 94.38 235 TYR A CA 1
ATOM 1735 C C . TYR A 1 235 ? -9.789 -23.297 -12.75 1 94.38 235 TYR A C 1
ATOM 1737 O O . TYR A 1 235 ? -10.281 -22.188 -12.578 1 94.38 235 TYR A O 1
ATOM 1745 N N . GLY A 1 236 ? -9.555 -24.172 -11.75 1 92.69 236 GLY A N 1
ATOM 1746 C CA . GLY A 1 236 ? -9.852 -23.75 -10.391 1 92.69 236 GLY A CA 1
ATOM 1747 C C . GLY A 1 236 ? -8.938 -22.641 -9.898 1 92.69 236 GLY A C 1
ATOM 1748 O O . GLY A 1 236 ? -7.762 -22.594 -10.266 1 92.69 236 GLY A O 1
ATOM 1749 N N . GLY A 1 237 ? -9.422 -21.703 -9.07 1 90.19 237 GLY A N 1
ATOM 1750 C CA . GLY A 1 237 ? -8.648 -20.625 -8.477 1 90.19 237 GLY A CA 1
ATOM 1751 C C . GLY A 1 237 ? -8.43 -20.797 -6.988 1 90.19 237 GLY A C 1
ATOM 1752 O O . GLY A 1 237 ? -9 -21.688 -6.371 1 90.19 237 GLY A O 1
ATOM 1753 N N . GLY A 1 238 ? -7.438 -19.938 -6.469 1 90.44 238 GLY A N 1
ATOM 1754 C CA . GLY A 1 238 ? -7.285 -19.859 -5.023 1 90.44 238 GLY A CA 1
ATOM 1755 C C . GLY A 1 238 ? -6.148 -20.719 -4.492 1 90.44 238 GLY A C 1
ATOM 1756 O O . GLY A 1 238 ? -6.004 -20.875 -3.277 1 90.44 238 GLY A O 1
ATOM 1757 N N . ASP A 1 239 ? -5.305 -21.312 -5.305 1 90.88 239 ASP A N 1
ATOM 1758 C CA . ASP A 1 239 ? -4.297 -22.25 -4.812 1 90.88 239 ASP A CA 1
ATOM 1759 C C . ASP A 1 239 ? -2.965 -21.547 -4.574 1 90.88 239 ASP A C 1
ATOM 1761 O O . ASP A 1 239 ? -2.127 -22.031 -3.812 1 90.88 239 ASP A O 1
ATOM 1765 N N . PHE A 1 240 ? -2.611 -20.547 -5.164 1 93.56 240 PHE A N 1
ATOM 1766 C CA . PHE A 1 240 ? -1.488 -19.625 -4.977 1 93.56 240 PHE A CA 1
ATOM 1767 C C . PHE A 1 240 ? -0.163 -20.375 -5.113 1 93.56 240 PHE A C 1
ATOM 1769 O O . PHE A 1 240 ? 0.812 -20.031 -4.438 1 93.56 240 PHE A O 1
ATOM 1776 N N . GLY A 1 241 ? -0.076 -21.516 -5.797 1 96.75 241 GLY A N 1
ATOM 1777 C CA . GLY A 1 241 ? 1.193 -22.078 -6.219 1 96.75 241 GLY A CA 1
ATOM 1778 C C . GLY A 1 241 ? 1.97 -21.188 -7.16 1 96.75 241 GLY A C 1
ATOM 1779 O O . GLY A 1 241 ? 1.44 -20.188 -7.652 1 96.75 241 GLY A O 1
ATOM 1780 N N . LEU A 1 242 ? 3.211 -21.5 -7.34 1 98.25 242 LEU A N 1
ATOM 1781 C CA . LEU A 1 242 ? 4.051 -20.734 -8.258 1 98.25 242 LEU A CA 1
ATOM 1782 C C . LEU A 1 242 ? 4.195 -21.469 -9.594 1 98.25 242 LEU A C 1
ATOM 1784 O O . LEU A 1 242 ? 4.633 -22.625 -9.625 1 98.25 242 LEU A O 1
ATOM 1788 N N . LEU A 1 243 ? 3.744 -20.828 -10.625 1 98.38 243 LEU A N 1
ATOM 1789 C CA . LEU A 1 243 ? 3.988 -21.25 -12 1 98.38 243 LEU A CA 1
ATOM 1790 C C . LEU A 1 243 ? 5.285 -20.641 -12.531 1 98.38 243 LEU A C 1
ATOM 1792 O O . LEU A 1 243 ? 5.461 -19.422 -12.5 1 98.38 243 LEU A O 1
ATOM 1796 N N . PHE A 1 244 ? 6.199 -21.5 -12.984 1 98.69 244 PHE A N 1
ATOM 1797 C CA . PHE A 1 244 ? 7.469 -20.938 -13.43 1 98.69 244 PHE A CA 1
ATOM 1798 C C . PHE A 1 244 ? 8.047 -21.75 -14.578 1 98.69 244 PHE A C 1
ATOM 1800 O O . PHE A 1 244 ? 7.656 -22.891 -14.797 1 98.69 244 PHE A O 1
ATOM 1807 N N . CYS A 1 245 ? 8.859 -21.156 -15.312 1 98.75 245 CYS A N 1
ATOM 1808 C CA . CYS A 1 245 ? 9.625 -21.781 -16.391 1 98.75 245 CYS A CA 1
ATOM 1809 C C . CYS A 1 245 ? 11.117 -21.781 -16.062 1 98.75 245 CYS A C 1
ATOM 1811 O O . CYS A 1 245 ? 11.625 -20.844 -15.461 1 98.75 245 CYS A O 1
ATOM 1813 N N . ILE A 1 246 ? 11.742 -22.812 -16.5 1 98.56 246 ILE A N 1
ATOM 1814 C CA . ILE A 1 246 ? 13.164 -22.938 -16.203 1 98.56 246 ILE A CA 1
ATOM 1815 C 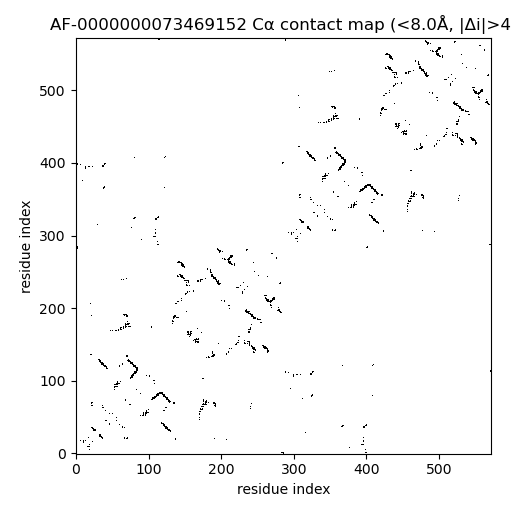C . ILE A 1 246 ? 13.82 -23.859 -17.25 1 98.56 246 ILE A C 1
ATOM 1817 O O . ILE A 1 246 ? 13.188 -24.781 -17.75 1 98.56 246 ILE A O 1
ATOM 1821 N N . SER A 1 247 ? 15.039 -23.531 -17.562 1 98.19 247 SER A N 1
ATOM 1822 C CA . SER A 1 247 ? 15.758 -24.391 -18.5 1 98.19 247 SER A CA 1
ATOM 1823 C C . SER A 1 247 ? 16.062 -25.75 -17.906 1 98.19 247 SER A C 1
ATOM 1825 O O . SER A 1 247 ? 16.188 -25.875 -16.688 1 98.19 247 SER A O 1
ATOM 1827 N N . ARG A 1 248 ? 16.156 -26.766 -18.766 1 97 248 ARG A N 1
ATOM 1828 C CA . ARG A 1 248 ? 16.453 -28.125 -18.328 1 97 248 ARG A CA 1
ATOM 1829 C C . ARG A 1 248 ? 17.781 -28.188 -17.562 1 97 248 ARG A C 1
ATOM 1831 O O . ARG A 1 248 ? 17.922 -28.969 -16.625 1 97 248 ARG A O 1
ATOM 1838 N N . GLU A 1 249 ? 18.734 -27.359 -17.938 1 97 249 GLU A N 1
ATOM 1839 C CA . GLU A 1 249 ? 20.078 -27.359 -17.375 1 97 249 GLU A CA 1
ATOM 1840 C C . GLU A 1 249 ? 20.062 -26.828 -15.938 1 97 249 GLU A C 1
ATOM 1842 O O . GLU A 1 249 ? 20.891 -27.234 -15.117 1 97 249 GLU A O 1
ATOM 1847 N N . ARG A 1 250 ? 19.141 -26.031 -15.617 1 96.38 250 ARG A N 1
ATOM 1848 C CA . ARG A 1 250 ? 19.109 -25.375 -14.312 1 96.38 250 ARG A CA 1
ATOM 1849 C C . ARG A 1 250 ? 18.219 -26.125 -13.336 1 96.38 250 ARG A C 1
ATOM 1851 O O . ARG A 1 250 ? 18.328 -25.953 -12.117 1 96.38 250 ARG A O 1
ATOM 1858 N N . LEU A 1 251 ? 17.391 -26.984 -13.828 1 94.94 251 LEU A N 1
ATOM 1859 C CA . LEU A 1 251 ? 16.359 -27.656 -13.031 1 94.94 251 LEU A CA 1
ATOM 1860 C C . LEU A 1 251 ? 16.984 -28.469 -11.898 1 94.94 251 LEU A C 1
ATOM 1862 O O . LEU A 1 251 ? 16.469 -28.469 -10.781 1 94.94 251 LEU A O 1
ATOM 1866 N N . PRO A 1 252 ? 18.125 -29.141 -12.078 1 93 252 PRO A N 1
ATOM 1867 C CA . PRO A 1 252 ? 18.703 -29.969 -11.023 1 93 252 PRO A CA 1
ATOM 1868 C C . PRO A 1 252 ? 19.156 -29.156 -9.812 1 93 252 PRO A C 1
ATOM 1870 O O . PRO A 1 252 ? 19.25 -29.688 -8.703 1 93 252 PRO A O 1
ATOM 1873 N N . ALA A 1 253 ? 19.422 -27.859 -10 1 92.12 253 ALA A N 1
ATOM 1874 C CA . ALA A 1 253 ? 19.891 -26.984 -8.922 1 92.12 253 ALA A CA 1
ATOM 1875 C C . ALA A 1 253 ? 18.734 -26.547 -8.031 1 92.12 253 ALA A C 1
ATOM 1877 O O . ALA A 1 253 ? 18.953 -26.047 -6.93 1 92.12 253 ALA A O 1
ATOM 1878 N N . LEU A 1 254 ? 17.609 -26.828 -8.492 1 95.94 254 LEU A N 1
ATOM 1879 C CA . LEU A 1 254 ? 16.438 -26.328 -7.777 1 95.94 254 LEU A CA 1
ATOM 1880 C C . LEU A 1 254 ? 16.094 -27.219 -6.59 1 95.94 254 LEU A C 1
ATOM 1882 O O . LEU A 1 254 ? 15.789 -28.406 -6.77 1 95.94 254 LEU A O 1
ATOM 1886 N N . ASP A 1 255 ? 16.188 -26.641 -5.359 1 95.12 255 ASP A N 1
ATOM 1887 C CA . ASP A 1 255 ? 15.859 -27.344 -4.121 1 95.12 255 ASP A CA 1
ATOM 1888 C C . ASP A 1 255 ? 14.477 -26.938 -3.609 1 95.12 255 ASP A C 1
ATOM 1890 O O . ASP A 1 255 ? 14.359 -26.328 -2.543 1 95.12 255 ASP A O 1
ATOM 1894 N N . ALA A 1 256 ? 13.453 -27.203 -4.312 1 95.62 256 ALA A N 1
ATOM 1895 C CA . ALA A 1 256 ? 12.055 -27 -3.961 1 95.62 256 ALA A CA 1
ATOM 1896 C C . ALA A 1 256 ? 11.172 -28.094 -4.539 1 95.62 256 ALA A C 1
ATOM 1898 O O . ALA A 1 256 ? 11.586 -28.812 -5.457 1 95.62 256 ALA A O 1
ATOM 1899 N N . GLU A 1 257 ? 10.047 -28.359 -3.906 1 96.81 257 GLU A N 1
ATOM 1900 C CA . GLU A 1 257 ? 9.078 -29.297 -4.461 1 96.81 257 GLU A CA 1
ATOM 1901 C C . GLU A 1 257 ? 8.32 -28.672 -5.637 1 96.81 257 GLU A C 1
ATOM 1903 O O . GLU A 1 257 ? 7.855 -27.547 -5.555 1 96.81 257 GLU A O 1
ATOM 1908 N N . TYR A 1 258 ? 8.242 -29.359 -6.715 1 97.88 258 TYR A N 1
ATOM 1909 C CA . TYR A 1 258 ? 7.531 -28.891 -7.898 1 97.88 258 TYR A CA 1
ATOM 1910 C C . TYR A 1 258 ? 7.094 -30.078 -8.766 1 97.88 258 TYR A C 1
ATOM 1912 O O . TYR A 1 258 ? 7.496 -31.219 -8.523 1 97.88 258 TYR A O 1
ATOM 1920 N N . THR A 1 259 ? 6.266 -29.844 -9.742 1 98.31 259 THR A N 1
ATOM 1921 C CA . THR A 1 259 ? 5.859 -30.781 -10.781 1 98.31 259 THR A CA 1
ATOM 1922 C C . THR A 1 259 ? 6.105 -30.188 -12.164 1 98.31 259 THR A C 1
ATOM 1924 O O . THR A 1 259 ? 5.715 -29.047 -12.445 1 98.31 259 THR A O 1
ATOM 1927 N N . VAL A 1 260 ? 6.816 -30.906 -12.977 1 98.56 260 VAL A N 1
ATOM 1928 C CA . VAL A 1 260 ? 6.914 -30.531 -14.383 1 98.56 260 VAL A CA 1
ATOM 1929 C C . VAL A 1 260 ? 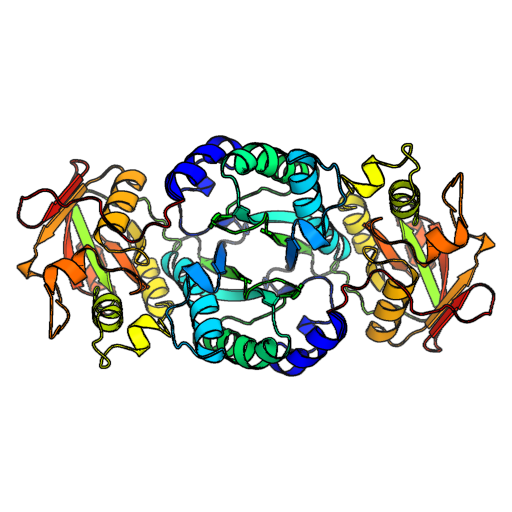5.613 -30.875 -15.102 1 98.56 260 VAL A C 1
ATOM 1931 O O . VAL A 1 260 ? 5.18 -32.031 -15.086 1 98.56 260 VAL A O 1
ATOM 1934 N N . ILE A 1 261 ? 5.082 -29.844 -15.805 1 98.75 261 ILE A N 1
ATOM 1935 C CA . ILE A 1 261 ? 3.762 -30.141 -16.344 1 98.75 261 ILE A CA 1
ATOM 1936 C C . ILE A 1 261 ? 3.77 -29.953 -17.859 1 98.75 261 ILE A C 1
ATOM 1938 O O . ILE A 1 261 ? 2.764 -30.219 -18.531 1 98.75 261 ILE A O 1
ATOM 1942 N N . GLY A 1 262 ? 4.832 -29.484 -18.422 1 98.62 262 GLY A N 1
ATOM 1943 C CA . GLY A 1 262 ? 4.91 -29.297 -19.875 1 98.62 262 GLY A CA 1
ATOM 1944 C C . GLY A 1 262 ? 6.16 -28.562 -20.312 1 98.62 262 GLY A C 1
ATOM 1945 O O . GLY A 1 262 ? 7.199 -28.641 -19.641 1 98.62 262 GLY A O 1
ATOM 1946 N N . LYS A 1 263 ? 6.043 -27.953 -21.5 1 98.62 263 LYS A N 1
ATOM 1947 C CA . LYS A 1 263 ? 7.176 -27.234 -22.078 1 98.62 263 LYS A CA 1
ATOM 1948 C C . LYS A 1 263 ? 6.723 -25.938 -22.75 1 98.62 263 LYS A C 1
ATOM 1950 O O . LYS A 1 263 ? 5.574 -25.828 -23.188 1 98.62 263 LYS A O 1
ATOM 1955 N N . VAL A 1 264 ? 7.637 -25.031 -22.719 1 98.75 264 VAL A N 1
ATOM 1956 C CA . VAL A 1 264 ? 7.41 -23.797 -23.438 1 98.75 264 VAL A CA 1
ATOM 1957 C C . VAL A 1 264 ? 7.656 -24.016 -24.938 1 98.75 264 VAL A C 1
ATOM 1959 O O . VAL A 1 264 ? 8.609 -24.703 -25.312 1 98.75 264 VAL A O 1
ATOM 1962 N N . VAL A 1 265 ? 6.805 -23.469 -25.781 1 98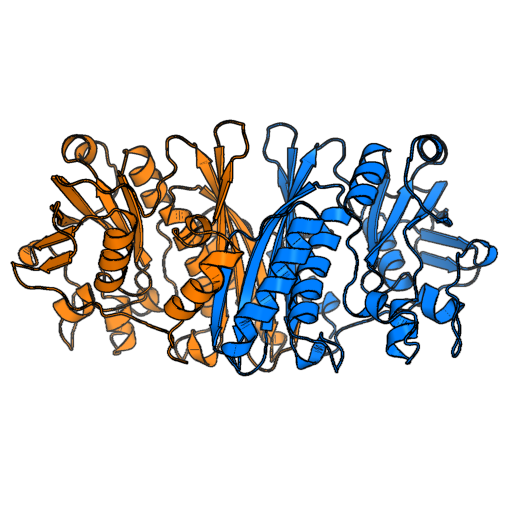.5 265 VAL A N 1
ATOM 1963 C CA . VAL A 1 265 ? 6.953 -23.609 -27.234 1 98.5 265 VAL A CA 1
ATOM 1964 C C . VAL A 1 265 ? 6.957 -22.234 -27.875 1 98.5 265 VAL A C 1
ATOM 1966 O O . VAL A 1 265 ? 6.535 -21.25 -27.266 1 98.5 265 VAL A O 1
ATOM 1969 N N . GLY A 1 266 ? 7.445 -22.125 -29.047 1 97.19 266 GLY A N 1
ATOM 1970 C CA . GLY A 1 266 ? 7.605 -20.859 -29.734 1 97.19 266 GLY A CA 1
ATOM 1971 C C . GLY A 1 266 ? 6.293 -20.25 -30.188 1 97.19 266 GLY A C 1
ATOM 1972 O O . GLY A 1 266 ? 6.164 -19.016 -30.266 1 97.19 266 GLY A O 1
ATOM 1973 N N . GLU A 1 267 ? 5.355 -21.125 -30.531 1 95.25 267 GLU A N 1
ATOM 1974 C CA . GLU A 1 267 ? 4.043 -20.672 -30.984 1 95.25 267 GLU A CA 1
ATOM 1975 C C . GLU A 1 267 ? 3.205 -20.156 -29.812 1 95.25 267 GLU A C 1
ATOM 1977 O O . GLU A 1 267 ? 3.107 -20.828 -28.781 1 95.25 267 GLU A O 1
ATOM 1982 N N . LYS A 1 268 ? 2.623 -18.984 -29.953 1 95.62 268 LYS A N 1
ATOM 1983 C CA . LYS A 1 268 ? 1.772 -18.453 -28.906 1 95.62 268 LYS A CA 1
ATOM 1984 C C . LYS A 1 268 ? 0.519 -19.297 -28.719 1 95.62 268 LYS A C 1
ATOM 1986 O O . LYS A 1 268 ? -0.075 -19.75 -29.703 1 95.62 268 LYS A O 1
ATOM 1991 N N . GLY A 1 269 ? 0.157 -19.484 -27.484 1 96.12 269 GLY A N 1
ATOM 1992 C CA . GLY A 1 269 ? -1.015 -20.266 -27.141 1 96.12 269 GLY A CA 1
ATOM 1993 C C . GLY A 1 269 ? -0.758 -21.266 -26.031 1 96.12 269 GLY A C 1
ATOM 1994 O O . GLY A 1 269 ? 0.372 -21.406 -25.562 1 96.12 269 GLY A O 1
ATOM 1995 N N . VAL A 1 270 ? -1.843 -21.891 -25.578 1 98.25 270 VAL A N 1
ATOM 1996 C CA . VAL A 1 270 ? -1.761 -22.891 -24.516 1 98.25 270 VAL A CA 1
ATOM 1997 C C . VAL A 1 270 ? -2.479 -24.172 -24.969 1 98.25 270 VAL A C 1
ATOM 1999 O O . VAL A 1 270 ? -3.643 -24.125 -25.359 1 98.25 270 VAL A O 1
ATOM 2002 N N . TRP A 1 271 ? -1.789 -25.25 -24.922 1 98.38 271 TRP A N 1
ATOM 2003 C CA . TRP A 1 271 ? -2.348 -26.531 -25.312 1 98.38 271 TRP A CA 1
ATOM 2004 C C . TRP A 1 271 ? -2.131 -27.578 -24.219 1 98.38 271 TRP A C 1
ATOM 2006 O O . TRP A 1 271 ? -1.158 -27.5 -23.469 1 98.38 271 TRP A O 1
ATOM 2016 N N . CYS A 1 272 ? -3.023 -28.484 -24.125 1 98.19 272 CYS A N 1
ATOM 2017 C CA . CYS A 1 272 ? -2.9 -29.656 -23.281 1 98.19 272 CYS A CA 1
ATOM 2018 C C . CYS A 1 272 ? -3.154 -30.938 -24.078 1 98.19 272 CYS A C 1
ATOM 2020 O O . CYS A 1 272 ? -4.238 -31.125 -24.625 1 98.19 272 CYS A O 1
ATOM 2022 N N . ASP A 1 273 ? -2.172 -31.797 -24.219 1 98.06 273 ASP A N 1
ATOM 2023 C CA . ASP A 1 273 ? -2.25 -33.031 -25.016 1 98.06 273 ASP A CA 1
ATOM 2024 C C . ASP A 1 273 ? -2.611 -32.719 -26.469 1 98.06 273 ASP A C 1
ATOM 2026 O O . ASP A 1 273 ? -3.439 -33.438 -27.062 1 98.06 273 ASP A O 1
ATOM 2030 N N . GLY A 1 274 ? -2.107 -31.656 -26.906 1 96.88 274 GLY A N 1
ATOM 2031 C CA . GLY A 1 274 ? -2.27 -31.297 -28.312 1 96.88 274 GLY A CA 1
ATOM 2032 C C . GLY A 1 274 ? -3.543 -30.516 -28.578 1 96.88 274 GLY A C 1
ATOM 2033 O O . GLY A 1 274 ? -3.748 -30.031 -29.703 1 96.88 274 GLY A O 1
ATOM 2034 N N . GLU A 1 275 ? -4.375 -30.359 -27.594 1 97.38 275 GLU A N 1
ATOM 2035 C CA . GLU A 1 275 ? -5.633 -29.641 -27.766 1 97.38 275 GLU A CA 1
ATOM 2036 C C . GLU A 1 275 ? -5.566 -28.25 -27.125 1 97.38 275 GLU A C 1
ATOM 2038 O O . GLU A 1 275 ? -4.973 -28.094 -26.047 1 97.38 275 GLU A O 1
ATOM 2043 N N . PRO A 1 276 ? -6.199 -27.266 -27.734 1 97.06 276 PRO A N 1
ATOM 2044 C CA . PRO A 1 276 ? -6.199 -25.922 -27.141 1 97.06 276 PRO A CA 1
ATOM 2045 C C . PRO A 1 276 ? -6.883 -25.875 -25.781 1 97.06 276 PRO A C 1
ATOM 2047 O O . PRO A 1 276 ? -7.906 -26.547 -25.578 1 97.06 276 PRO A O 1
ATOM 2050 N N . VAL A 1 277 ? -6.305 -25.188 -24.875 1 96.44 277 VAL A N 1
ATOM 2051 C CA . VAL A 1 277 ? -6.879 -24.938 -23.562 1 96.44 277 VAL A CA 1
ATOM 2052 C C . VAL A 1 277 ? -7.715 -23.656 -23.594 1 96.44 277 VAL A C 1
ATOM 2054 O O . VAL A 1 277 ? -7.324 -22.672 -24.203 1 96.44 277 VAL A O 1
ATOM 2057 N N . GLU A 1 278 ? -8.852 -23.688 -22.969 1 93.38 278 GLU A N 1
ATOM 2058 C CA . GLU A 1 278 ? -9.695 -22.5 -22.891 1 93.38 278 GLU A CA 1
ATOM 2059 C C . GLU A 1 278 ? -9.117 -21.484 -21.906 1 93.38 278 GLU A C 1
ATOM 2061 O O . GLU A 1 278 ? -8.625 -21.859 -20.844 1 93.38 278 GLU A O 1
ATOM 2066 N N . LYS A 1 279 ? -9.117 -20.203 -22.344 1 91.38 279 LYS A N 1
ATOM 2067 C CA . LYS A 1 279 ? -8.758 -19.141 -21.422 1 91.38 279 LYS A CA 1
ATOM 2068 C C . LYS A 1 279 ? -9.891 -18.859 -20.438 1 91.38 279 LYS A C 1
ATOM 2070 O O . LYS A 1 279 ? -10.82 -18.109 -20.734 1 91.38 279 LYS A O 1
ATOM 2075 N N . ARG A 1 280 ? -9.828 -19.578 -19.328 1 84.94 280 ARG A N 1
ATOM 2076 C CA . ARG A 1 280 ? -10.891 -19.516 -18.312 1 84.94 280 ARG A CA 1
ATOM 2077 C C . ARG A 1 280 ? -10.305 -19.516 -16.906 1 84.94 280 ARG A C 1
ATOM 2079 O O . ARG A 1 280 ? -9.273 -20.141 -16.656 1 84.94 280 ARG A O 1
ATOM 2086 N N . GLY A 1 281 ? -10.844 -18.641 -16.078 1 74.62 281 GLY A N 1
ATOM 2087 C CA . GLY A 1 281 ? -10.469 -18.562 -14.672 1 74.62 281 GLY A CA 1
ATOM 2088 C C . GLY A 1 281 ? -11.375 -17.656 -13.859 1 74.62 281 GLY A C 1
ATOM 2089 O O . GLY A 1 281 ? -12.43 -17.25 -14.328 1 74.62 281 GLY A O 1
ATOM 2090 N N . TYR A 1 282 ? -11.055 -17.594 -12.57 1 72.5 282 TYR A N 1
ATOM 2091 C CA . TYR A 1 282 ? -11.812 -16.703 -11.703 1 72.5 282 TYR A CA 1
ATOM 2092 C C . TYR A 1 282 ? -11.68 -15.258 -12.164 1 72.5 282 TYR A C 1
ATOM 2094 O O . TYR A 1 282 ? -10.578 -14.797 -12.469 1 72.5 282 TYR A O 1
ATOM 2102 N N . ALA A 1 283 ? -12.758 -14.617 -12.602 1 59.34 283 ALA A N 1
ATOM 2103 C CA . ALA A 1 283 ? -12.789 -13.195 -12.961 1 59.34 283 ALA A CA 1
ATOM 2104 C C . ALA A 1 283 ? -13.914 -12.469 -12.227 1 59.34 283 ALA A C 1
ATOM 2106 O O . ALA A 1 283 ? -15 -13.016 -12.039 1 59.34 283 ALA A O 1
ATOM 2107 N N . HIS A 1 284 ? -13.453 -11.367 -11.625 1 56.66 284 HIS A N 1
ATOM 2108 C CA . HIS A 1 284 ? -14.492 -10.508 -11.07 1 56.66 284 HIS A CA 1
ATOM 2109 C C . HIS A 1 284 ? -15.32 -9.867 -12.18 1 56.66 284 HIS A C 1
ATOM 2111 O O . HIS A 1 284 ? -14.789 -9.492 -13.227 1 56.66 284 HIS A O 1
ATOM 2117 N N . SER A 1 285 ? -16.547 -10.234 -12.258 1 49.66 285 SER A N 1
ATOM 2118 C CA . SER A 1 285 ? -17.406 -9.656 -13.289 1 49.66 285 SER A CA 1
ATOM 2119 C C . SER A 1 285 ? -18.156 -8.43 -12.766 1 49.66 285 SER A C 1
ATOM 2121 O O . SER A 1 285 ? -18.609 -8.422 -11.625 1 49.66 285 SER A O 1
ATOM 2123 N N . TRP A 1 286 ? -17.984 -7.285 -13.484 1 48.91 286 TRP A N 1
ATOM 2124 C CA . TRP A 1 286 ? -18.75 -6.07 -13.234 1 48.91 286 TRP A CA 1
ATOM 2125 C C . TRP A 1 286 ? -20.125 -6.16 -13.867 1 48.91 286 TRP A C 1
ATOM 2127 O O . TRP A 1 286 ? -20.312 -6.84 -14.883 1 48.91 286 TRP A O 1
ATOM 2137 N N . MET B 1 1 ? -16.422 5.223 19.312 1 55.28 1 MET B N 1
ATOM 2138 C CA . MET B 1 1 ? -14.992 4.945 19.203 1 55.28 1 MET B CA 1
ATOM 2139 C C . MET B 1 1 ? -14.414 5.547 17.938 1 55.28 1 MET B C 1
ATOM 2141 O O . MET B 1 1 ? -15.078 5.555 16.891 1 55.28 1 MET B O 1
ATOM 2145 N N . ASP B 1 2 ? -13.375 6.348 18.031 1 66.12 2 ASP B N 1
ATOM 2146 C CA . ASP B 1 2 ? -12.797 6.992 16.859 1 66.12 2 ASP B CA 1
ATOM 2147 C C . ASP B 1 2 ? -11.609 6.195 16.312 1 66.12 2 ASP B C 1
ATOM 2149 O O . ASP B 1 2 ? -11.211 5.188 16.906 1 66.12 2 ASP B O 1
ATOM 2153 N N . ASP B 1 3 ? -11.203 6.48 15.156 1 70.44 3 ASP B N 1
ATOM 2154 C CA . ASP B 1 3 ? -10.141 5.758 14.461 1 70.44 3 ASP B CA 1
ATOM 2155 C C . ASP B 1 3 ? -8.883 5.68 15.328 1 70.44 3 ASP B C 1
ATOM 2157 O O . ASP B 1 3 ? -8.172 4.672 15.312 1 70.44 3 ASP B O 1
ATOM 2161 N N . ARG B 1 4 ? -8.625 6.633 16.125 1 67.06 4 ARG B N 1
ATOM 2162 C CA . ARG B 1 4 ? -7.43 6.652 16.953 1 67.06 4 ARG B CA 1
ATOM 2163 C C . ARG B 1 4 ? -7.531 5.629 18.078 1 67.06 4 ARG B C 1
ATOM 2165 O O . ARG B 1 4 ? -6.551 4.957 18.406 1 67.06 4 ARG B O 1
ATOM 2172 N N . SER B 1 5 ? -8.742 5.539 18.641 1 68.88 5 SER B N 1
ATOM 2173 C CA . SER B 1 5 ? -8.969 4.531 19.672 1 68.88 5 SER B CA 1
ATOM 2174 C C . SER B 1 5 ? -8.82 3.121 19.109 1 68.88 5 SER B C 1
ATOM 2176 O O . SER B 1 5 ? -8.305 2.23 19.781 1 68.88 5 SER B O 1
ATOM 2178 N N . LEU B 1 6 ? -9.242 2.984 17.922 1 74.06 6 LEU B N 1
ATOM 2179 C CA . LEU B 1 6 ? -9.125 1.677 17.281 1 74.06 6 LEU B CA 1
ATOM 2180 C C . LEU B 1 6 ? -7.668 1.331 17.016 1 74.06 6 LEU B C 1
ATOM 2182 O O . LEU B 1 6 ? -7.254 0.183 17.188 1 74.06 6 LEU B O 1
ATOM 2186 N N . LEU B 1 7 ? -6.953 2.338 16.625 1 72.44 7 LEU B N 1
ATOM 2187 C CA . LEU B 1 7 ? -5.527 2.121 16.406 1 72.44 7 LEU B CA 1
ATOM 2188 C C . LEU B 1 7 ? -4.84 1.691 17.688 1 72.44 7 LEU B C 1
ATOM 2190 O O . LEU B 1 7 ? -3.971 0.815 17.672 1 72.44 7 LEU B O 1
ATOM 2194 N N . ASP B 1 8 ? -5.297 2.205 18.75 1 74.62 8 ASP B N 1
ATOM 2195 C CA . ASP B 1 8 ? -4.742 1.855 20.047 1 74.62 8 ASP B CA 1
ATOM 2196 C C . ASP B 1 8 ? -5.012 0.391 20.391 1 74.62 8 ASP B C 1
ATOM 2198 O O . ASP B 1 8 ? -4.199 -0.26 21.047 1 74.62 8 ASP B O 1
ATOM 2202 N N . SER B 1 9 ? -6.102 -0.066 19.906 1 75.38 9 SER B N 1
ATOM 2203 C CA . SER B 1 9 ? -6.508 -1.427 20.234 1 75.38 9 SER B CA 1
ATOM 2204 C C . SER B 1 9 ? -5.629 -2.457 19.531 1 75.38 9 SER B C 1
ATOM 2206 O O . SER B 1 9 ? -5.594 -3.623 19.938 1 75.38 9 SER B O 1
ATOM 2208 N N . ILE B 1 10 ? -4.879 -2.012 18.547 1 80.81 10 ILE B N 1
ATOM 2209 C CA . ILE B 1 10 ? -4.09 -2.994 17.812 1 80.81 10 ILE B CA 1
ATOM 2210 C C . ILE B 1 10 ? -2.602 -2.715 18.016 1 80.81 10 ILE B C 1
ATOM 2212 O O . ILE B 1 10 ? -1.753 -3.387 17.422 1 80.81 10 ILE B O 1
ATOM 2216 N N . ARG B 1 11 ? -2.295 -1.763 18.797 1 77.5 11 ARG B N 1
ATOM 2217 C CA . ARG B 1 11 ? -0.908 -1.406 19.078 1 77.5 11 ARG B CA 1
ATOM 2218 C C . ARG B 1 11 ? -0.127 -2.607 19.594 1 77.5 11 ARG B C 1
ATOM 2220 O O . ARG B 1 11 ? 1.056 -2.768 19.281 1 77.5 11 ARG B O 1
ATOM 2227 N N . HIS B 1 12 ? -0.757 -3.412 20.344 1 79.06 12 HIS B N 1
ATOM 2228 C CA . HIS B 1 12 ? -0.097 -4.578 20.922 1 79.06 12 HIS B CA 1
ATOM 2229 C C . HIS B 1 12 ? 0.209 -5.621 19.844 1 79.06 12 HIS B C 1
ATOM 2231 O O . HIS B 1 12 ? 1.097 -6.457 20.031 1 79.06 12 HIS B O 1
ATOM 2237 N N . LEU B 1 13 ? -0.464 -5.562 18.781 1 80.69 13 LEU B N 1
ATOM 2238 C CA . LEU B 1 13 ? -0.281 -6.543 17.719 1 80.69 13 LEU B CA 1
ATOM 2239 C C . LEU B 1 13 ? 0.815 -6.102 16.75 1 80.69 13 LEU B C 1
ATOM 2241 O O . LEU B 1 13 ? 1.608 -6.926 16.297 1 80.69 13 LEU B O 1
ATOM 2245 N N . ILE B 1 14 ? 0.896 -4.801 16.438 1 80.69 14 ILE B N 1
ATOM 2246 C CA . ILE B 1 14 ? 1.785 -4.379 15.359 1 80.69 14 ILE B CA 1
ATOM 2247 C C . ILE B 1 14 ? 2.988 -3.641 15.938 1 80.69 14 ILE B C 1
ATOM 2249 O O . ILE B 1 14 ? 3.988 -3.432 15.25 1 80.69 14 ILE B O 1
ATOM 2253 N N . GLY B 1 15 ? 2.932 -3.234 17.125 1 75.38 15 GLY B N 1
ATOM 2254 C CA . GLY B 1 15 ? 4.035 -2.555 17.797 1 75.38 15 GLY B CA 1
ATOM 2255 C C . GLY B 1 15 ? 3.768 -1.083 18.047 1 75.38 15 GLY B C 1
ATOM 2256 O O . GLY B 1 15 ? 3.055 -0.437 17.266 1 75.38 15 GLY B O 1
ATOM 2257 N N . GLU B 1 16 ? 4.34 -0.558 19.094 1 70.56 16 GLU B N 1
ATOM 2258 C CA . GLU B 1 16 ? 4.184 0.844 19.469 1 70.56 16 GLU B CA 1
ATOM 2259 C C . GLU B 1 16 ? 4.844 1.766 18.453 1 70.56 16 GLU B C 1
ATOM 2261 O O . GLU B 1 16 ? 4.281 2.797 18.078 1 70.56 16 GLU B O 1
ATOM 2266 N N . ASP B 1 17 ? 5.957 1.327 17.953 1 69.19 17 ASP B N 1
ATOM 2267 C CA . ASP B 1 17 ? 6.703 2.131 17 1 69.19 17 ASP B CA 1
ATOM 2268 C C . ASP B 1 17 ? 5.953 2.238 15.664 1 69.19 17 ASP B C 1
ATOM 2270 O O . ASP B 1 17 ? 5.98 3.285 15.016 1 69.19 17 ASP B O 1
ATOM 2274 N N . GLU B 1 18 ? 5.191 1.26 15.414 1 72.62 18 GLU B N 1
ATOM 2275 C CA . GLU B 1 18 ? 4.492 1.166 14.133 1 72.62 18 GLU B CA 1
ATOM 2276 C C . GLU B 1 18 ? 3.256 2.059 14.117 1 72.62 18 GLU B C 1
ATOM 2278 O O . GLU B 1 18 ? 2.715 2.355 13.047 1 72.62 18 GLU B O 1
ATOM 2283 N N . THR B 1 19 ? 2.914 2.57 15.234 1 69.38 19 THR B N 1
ATOM 2284 C CA . THR B 1 19 ? 1.723 3.41 15.312 1 69.38 19 THR B CA 1
ATOM 2285 C C . THR B 1 19 ? 2.088 4.836 15.711 1 69.38 19 THR B C 1
ATOM 2287 O O . THR B 1 19 ? 1.21 5.691 15.852 1 69.38 19 THR B O 1
ATOM 2290 N N . ALA B 1 20 ? 3.332 5.035 15.75 1 71 20 ALA B N 1
ATOM 2291 C CA . ALA B 1 20 ? 3.764 6.293 16.359 1 71 20 ALA B CA 1
ATOM 2292 C C . ALA B 1 20 ? 3.984 7.367 15.289 1 71 20 ALA B C 1
ATOM 2294 O O . ALA B 1 20 ? 4.031 8.555 15.602 1 71 20 ALA B O 1
ATOM 2295 N N . ASP B 1 21 ? 4.137 6.965 14.102 1 79.62 21 ASP B N 1
ATOM 2296 C CA . ASP B 1 21 ? 4.488 7.906 13.039 1 79.62 21 ASP B CA 1
ATOM 2297 C C . ASP B 1 21 ? 3.498 7.828 11.883 1 79.62 21 ASP B C 1
ATOM 2299 O O . ASP B 1 21 ? 2.67 6.918 11.828 1 79.62 21 ASP B O 1
ATOM 2303 N N . ASP B 1 22 ? 3.562 8.844 11.102 1 81.25 22 ASP B N 1
ATOM 2304 C CA . ASP B 1 22 ? 2.691 8.914 9.938 1 81.25 22 ASP B CA 1
ATOM 2305 C C . ASP B 1 22 ? 3.07 7.848 8.906 1 81.25 22 ASP B C 1
ATOM 2307 O O . ASP B 1 22 ? 2.277 7.527 8.016 1 81.25 22 ASP B O 1
ATOM 2311 N N . CYS B 1 23 ? 4.289 7.438 9.07 1 88.5 23 CYS B N 1
ATOM 2312 C CA . CYS B 1 23 ? 4.77 6.426 8.133 1 88.5 23 CYS B CA 1
ATOM 2313 C C . CYS B 1 23 ? 5.395 5.25 8.875 1 88.5 23 CYS B C 1
ATOM 2315 O O . CYS B 1 23 ? 5.887 5.406 9.992 1 88.5 23 CYS B O 1
ATOM 2317 N N . ALA B 1 24 ? 5.293 4.105 8.289 1 91.19 24 ALA B N 1
ATOM 2318 C CA . ALA B 1 24 ? 6.148 2.982 8.664 1 91.19 24 ALA B CA 1
ATOM 2319 C C . ALA B 1 24 ? 7.559 3.156 8.109 1 91.19 24 ALA B C 1
ATOM 2321 O O . ALA B 1 24 ? 7.742 3.764 7.051 1 91.19 24 ALA B O 1
ATOM 2322 N N . ALA B 1 25 ? 8.516 2.697 8.883 1 93.69 25 ALA B N 1
ATOM 2323 C CA . ALA B 1 25 ? 9.906 2.842 8.461 1 93.69 25 ALA B CA 1
ATOM 2324 C C . ALA B 1 25 ? 10.602 1.486 8.398 1 93.69 25 ALA B C 1
ATOM 2326 O O . ALA B 1 25 ? 10.312 0.593 9.195 1 93.69 25 ALA B O 1
ATOM 2327 N N . PHE B 1 26 ? 11.453 1.337 7.41 1 93.81 26 PHE B N 1
ATOM 2328 C CA . PHE B 1 26 ? 12.297 0.156 7.246 1 93.81 26 PHE B CA 1
ATOM 2329 C C . PHE B 1 26 ? 13.727 0.551 6.898 1 93.81 26 PHE B C 1
ATOM 2331 O O . PHE B 1 26 ? 13.961 1.241 5.902 1 93.81 26 PHE B O 1
ATOM 2338 N N . ASP B 1 27 ? 14.672 0.102 7.699 1 96.12 27 ASP B N 1
ATOM 2339 C CA . ASP B 1 27 ? 16.078 0.376 7.461 1 96.12 27 ASP B CA 1
ATOM 2340 C C . ASP B 1 27 ? 16.609 -0.447 6.289 1 96.12 27 ASP B C 1
ATOM 2342 O O . ASP B 1 27 ? 16.688 -1.675 6.367 1 96.12 27 ASP B O 1
ATOM 2346 N N . LEU B 1 28 ? 17.047 0.193 5.172 1 96.25 28 LEU B N 1
ATOM 2347 C CA . LEU B 1 28 ? 17.531 -0.489 3.977 1 96.25 28 LEU B CA 1
ATOM 2348 C C . LEU B 1 28 ? 18.953 -0.999 4.184 1 96.25 28 LEU B C 1
ATOM 2350 O O . LEU B 1 28 ? 19.484 -1.719 3.338 1 96.25 28 LEU B O 1
ATOM 2354 N N . LEU B 1 29 ? 19.562 -0.606 5.273 1 94.88 29 LEU B N 1
ATOM 2355 C CA . LEU B 1 29 ? 20.891 -1.062 5.707 1 94.88 29 LEU B CA 1
ATOM 2356 C C . LEU B 1 29 ? 21.969 -0.57 4.758 1 94.88 29 LEU B C 1
ATOM 2358 O O . LEU B 1 29 ? 22.984 -1.248 4.562 1 94.88 29 LEU B O 1
ATOM 2362 N N . ASP B 1 30 ? 21.766 0.557 4.035 1 96.06 30 ASP B N 1
ATOM 2363 C CA . ASP B 1 30 ? 22.766 1.188 3.164 1 96.06 30 ASP B CA 1
ATOM 2364 C C . ASP B 1 30 ? 22.828 2.695 3.406 1 96.06 30 ASP B C 1
ATOM 2366 O O . ASP B 1 30 ? 23.219 3.455 2.52 1 96.06 30 ASP B O 1
ATOM 2370 N N . GLY B 1 31 ? 22.328 3.119 4.617 1 96.94 31 GLY B N 1
ATOM 2371 C CA . GLY B 1 31 ? 22.328 4.527 4.98 1 96.94 31 GLY B CA 1
ATOM 2372 C C . GLY B 1 31 ? 21.031 5.227 4.656 1 96.94 31 GLY B C 1
ATOM 2373 O O . GLY B 1 31 ? 20.891 6.43 4.891 1 96.94 31 GLY B O 1
ATOM 2374 N N . ARG B 1 32 ? 20.062 4.426 4.152 1 97.69 32 ARG B N 1
ATOM 2375 C CA . ARG B 1 32 ? 18.766 4.992 3.793 1 97.69 32 ARG B CA 1
ATOM 2376 C C . ARG B 1 32 ? 17.641 4.293 4.547 1 97.69 32 ARG B C 1
ATOM 2378 O O . ARG B 1 32 ? 17.797 3.152 4.98 1 97.69 32 ARG B O 1
ATOM 2385 N N . ILE B 1 33 ? 16.594 5.023 4.766 1 97.44 33 ILE B N 1
ATOM 2386 C CA . ILE B 1 33 ? 15.367 4.516 5.375 1 97.44 33 ILE B CA 1
ATOM 2387 C C . ILE B 1 33 ? 14.227 4.555 4.359 1 97.44 33 ILE B C 1
ATOM 2389 O O . ILE B 1 33 ? 14.047 5.559 3.664 1 97.44 33 ILE B O 1
ATOM 2393 N N . LEU B 1 34 ? 13.586 3.414 4.156 1 96.81 34 LEU B N 1
ATOM 2394 C CA . LEU B 1 34 ? 12.336 3.361 3.404 1 96.81 34 LEU B CA 1
ATOM 2395 C C . LEU B 1 34 ? 11.148 3.697 4.301 1 96.81 34 LEU B C 1
ATOM 2397 O O . LEU B 1 34 ? 10.977 3.094 5.363 1 96.81 34 LEU B O 1
ATOM 2401 N N . VAL B 1 35 ? 10.383 4.723 3.951 1 96.69 35 VAL B N 1
ATOM 2402 C CA . VAL B 1 35 ? 9.164 5.051 4.684 1 96.69 35 VAL B CA 1
ATOM 2403 C C . VAL B 1 35 ? 7.945 4.73 3.826 1 96.69 35 VAL B C 1
ATOM 2405 O O . VAL B 1 35 ? 7.996 4.84 2.598 1 96.69 35 VAL B O 1
ATOM 2408 N N . SER B 1 36 ? 6.875 4.285 4.434 1 96.19 36 SER B N 1
ATOM 2409 C CA . SER B 1 36 ? 5.66 3.939 3.705 1 96.19 36 SER B CA 1
ATOM 2410 C C . SER B 1 36 ? 4.414 4.371 4.473 1 96.19 36 SER B C 1
ATOM 2412 O O . SER B 1 36 ? 4.418 4.398 5.707 1 96.19 36 SER B O 1
ATOM 2414 N N . SER B 1 37 ? 3.418 4.75 3.785 1 95.62 37 SER B N 1
ATOM 2415 C CA . SER B 1 37 ? 2.125 5.133 4.34 1 95.62 37 SER B CA 1
ATOM 2416 C C . SER B 1 37 ? 0.979 4.66 3.453 1 95.62 37 SER B C 1
ATOM 2418 O O . SER B 1 37 ? 1.161 4.461 2.25 1 95.62 37 SER B O 1
ATOM 2420 N N . THR B 1 38 ? -0.167 4.371 4.043 1 96.19 38 THR B N 1
ATOM 2421 C CA . THR B 1 38 ? -1.365 3.961 3.32 1 96.19 38 THR B CA 1
ATOM 2422 C C . THR B 1 38 ? -2.596 4.688 3.857 1 96.19 38 THR B C 1
ATOM 2424 O O . THR B 1 38 ? -2.713 4.91 5.062 1 96.19 38 THR B O 1
ATOM 2427 N N . ASP B 1 39 ? -3.436 5.117 2.98 1 95.06 39 ASP B N 1
ATOM 2428 C CA . ASP B 1 39 ? -4.641 5.855 3.344 1 95.06 39 ASP B CA 1
ATOM 2429 C C . ASP B 1 39 ? -5.863 5.316 2.598 1 95.06 39 ASP B C 1
ATOM 2431 O O . ASP B 1 39 ? -5.816 5.129 1.381 1 95.06 39 ASP B O 1
ATOM 2435 N N . MET B 1 40 ? -6.879 5.105 3.328 1 95.12 40 MET B N 1
ATOM 2436 C CA . MET B 1 40 ? -8.148 4.68 2.754 1 95.12 40 MET B CA 1
ATOM 2437 C C . MET B 1 40 ? -9.148 5.832 2.738 1 95.12 40 MET B C 1
ATOM 2439 O O . MET B 1 40 ? -9.344 6.508 3.75 1 95.12 40 MET B O 1
ATOM 2443 N N . LEU B 1 41 ? -9.758 6.062 1.579 1 94.25 41 LEU B N 1
ATOM 2444 C CA . LEU B 1 41 ? -10.789 7.078 1.422 1 94.25 41 LEU B CA 1
ATOM 2445 C C . LEU B 1 41 ? -12.062 6.477 0.829 1 94.25 41 LEU B C 1
ATOM 2447 O O . LEU B 1 41 ? -11.992 5.637 -0.072 1 94.25 41 LEU B O 1
ATOM 2451 N N . HIS B 1 42 ? -13.164 6.914 1.283 1 92.69 42 HIS B N 1
ATOM 2452 C CA . HIS B 1 42 ? -14.469 6.52 0.772 1 92.69 42 HIS B CA 1
ATOM 2453 C C . HIS B 1 42 ? -15.219 7.719 0.203 1 92.69 42 HIS B C 1
ATOM 2455 O O . HIS B 1 42 ? -15.133 8.828 0.739 1 92.69 42 HIS B O 1
ATOM 2461 N N . GLU B 1 43 ? -16.016 7.414 -0.773 1 91.62 43 GLU B N 1
ATOM 2462 C CA . GLU B 1 43 ? -16.797 8.461 -1.427 1 91.62 43 GLU B CA 1
ATOM 2463 C C . GLU B 1 43 ? -17.672 9.203 -0.422 1 91.62 43 GLU B C 1
ATOM 2465 O O . GLU B 1 43 ? -17.703 10.438 -0.409 1 91.62 43 GLU B O 1
ATOM 2470 N N . THR B 1 44 ? -18.344 8.539 0.437 1 85.81 44 THR B N 1
ATOM 2471 C CA . THR B 1 44 ? -19.391 9.094 1.29 1 85.81 44 THR B CA 1
ATOM 2472 C C . THR B 1 44 ? -18.781 9.828 2.48 1 85.81 44 THR B C 1
ATOM 2474 O O . THR B 1 44 ? -19.312 10.844 2.932 1 85.81 44 THR B O 1
ATOM 2477 N N . THR B 1 45 ? -17.594 9.414 2.904 1 83.5 45 THR B N 1
ATOM 2478 C CA . THR B 1 45 ? -17.109 9.93 4.18 1 83.5 45 THR B CA 1
ATOM 2479 C C . THR B 1 45 ? -15.922 10.867 3.967 1 83.5 45 THR B C 1
ATOM 2481 O O . THR B 1 45 ? -15.695 11.781 4.766 1 83.5 45 THR B O 1
ATOM 2484 N N . ASP B 1 46 ? -15.258 10.734 2.842 1 89.31 46 ASP B N 1
ATOM 2485 C CA . ASP B 1 46 ? -13.953 11.391 2.811 1 89.31 46 ASP B CA 1
ATOM 2486 C C . ASP B 1 46 ? -13.883 12.406 1.67 1 89.31 46 ASP B C 1
ATOM 2488 O O . ASP B 1 46 ? -13.023 13.289 1.672 1 89.31 46 ASP B O 1
ATOM 2492 N N . PHE B 1 47 ? -14.75 12.289 0.713 1 92 47 PHE B N 1
ATOM 2493 C CA . PHE B 1 47 ? -14.695 13.219 -0.41 1 92 47 PHE B CA 1
ATOM 2494 C C . PHE B 1 47 ? -15.797 14.266 -0.299 1 92 47 PHE B C 1
ATOM 2496 O O . PHE B 1 47 ? -16.984 13.938 -0.294 1 92 47 PHE B O 1
ATOM 2503 N N . PRO B 1 48 ? -15.359 15.586 -0.217 1 89.62 48 PRO B N 1
ATOM 2504 C CA . PRO B 1 48 ? -16.359 16.656 -0.252 1 89.62 48 PRO B CA 1
ATOM 2505 C C . PRO B 1 48 ? -17.281 16.547 -1.467 1 89.62 48 PRO B C 1
ATOM 2507 O O . PRO B 1 48 ? -16.859 16.078 -2.527 1 89.62 48 PRO B O 1
ATOM 2510 N N . LYS B 1 49 ? -18.469 17.016 -1.366 1 87.25 49 LYS B N 1
ATOM 2511 C CA . LYS B 1 49 ? -19.438 16.969 -2.453 1 87.25 49 LYS B CA 1
ATOM 2512 C C . LYS B 1 49 ? -18.984 17.812 -3.633 1 87.25 49 LYS B C 1
ATOM 2514 O O . LYS B 1 49 ? -18.375 18.875 -3.443 1 87.25 49 LYS B O 1
ATOM 2519 N N . GLY B 1 50 ? -19.25 17.406 -4.793 1 89.19 50 GLY B N 1
ATOM 2520 C CA . GLY B 1 50 ? -19.016 18.203 -5.988 1 89.19 50 GLY B CA 1
ATOM 2521 C C . GLY B 1 50 ? -17.641 17.984 -6.582 1 89.19 50 GLY B C 1
ATOM 2522 O O . GLY B 1 50 ? -17.297 18.578 -7.613 1 89.19 50 GLY B O 1
ATOM 2523 N N . MET B 1 51 ? -16.875 17.109 -6.039 1 95.5 51 MET B N 1
ATOM 2524 C CA . MET B 1 51 ? -15.539 16.844 -6.582 1 95.5 51 MET B CA 1
ATOM 2525 C C . MET B 1 51 ? -15.633 16.109 -7.918 1 95.5 51 MET B C 1
ATOM 2527 O O . MET B 1 51 ? -16.484 15.234 -8.094 1 95.5 51 MET B O 1
ATOM 2531 N N . THR B 1 52 ? -14.781 16.484 -8.844 1 97.31 52 THR B N 1
ATOM 2532 C CA . THR B 1 52 ? -14.602 15.688 -10.047 1 97.31 52 THR B CA 1
ATOM 2533 C C . THR B 1 52 ? -13.797 14.43 -9.75 1 97.31 52 THR B C 1
ATOM 2535 O O . THR B 1 52 ? -13.133 14.344 -8.711 1 97.31 52 THR B O 1
ATOM 2538 N N . GLU B 1 53 ? -13.867 13.453 -10.656 1 97.62 53 GLU B N 1
ATOM 2539 C CA . GLU B 1 53 ? -13.062 12.242 -10.492 1 97.62 53 GLU B CA 1
ATOM 2540 C C . GLU B 1 53 ? -11.57 12.57 -10.461 1 97.62 53 GLU B C 1
ATOM 2542 O O . GLU B 1 53 ? -10.82 11.969 -9.695 1 97.62 53 GLU B O 1
ATOM 2547 N N . PHE B 1 54 ? -11.156 13.523 -11.297 1 98.06 54 PHE B N 1
ATOM 2548 C CA . PHE B 1 54 ? -9.773 13.969 -11.312 1 98.06 54 PHE B CA 1
ATOM 2549 C C . PHE B 1 54 ? -9.352 14.484 -9.938 1 98.06 54 PHE B C 1
ATOM 2551 O O . PHE B 1 54 ? -8.297 14.109 -9.43 1 98.06 54 PHE B O 1
ATOM 2558 N N . GLU B 1 55 ? -10.188 15.289 -9.328 1 98.19 55 GLU B N 1
ATOM 2559 C CA . GLU B 1 55 ? -9.898 15.852 -8.016 1 98.19 55 GLU B CA 1
ATOM 2560 C C . GLU B 1 55 ? -9.836 14.758 -6.949 1 98.19 55 GLU B C 1
ATOM 2562 O O . GLU B 1 55 ? -9.008 14.82 -6.039 1 98.19 55 GLU B O 1
ATOM 2567 N N . LYS B 1 56 ? -10.75 13.789 -7.047 1 98.19 56 LYS B N 1
ATOM 2568 C CA . LYS B 1 56 ? -10.734 12.664 -6.113 1 98.19 56 LYS B CA 1
ATOM 2569 C C . LYS B 1 56 ? -9.438 11.875 -6.223 1 98.19 56 LYS B C 1
ATOM 2571 O O . LYS B 1 56 ? -8.852 11.492 -5.207 1 98.19 56 LYS B O 1
ATOM 2576 N N . GLY B 1 57 ? -9.016 11.648 -7.488 1 98.25 57 GLY B N 1
ATOM 2577 C CA . GLY B 1 57 ? -7.734 10.984 -7.711 1 98.25 57 GLY B CA 1
ATOM 2578 C C . GLY B 1 57 ? -6.559 11.766 -7.156 1 98.25 57 GLY B C 1
ATOM 2579 O O . GLY B 1 57 ? -5.691 11.195 -6.484 1 98.25 57 GLY B O 1
ATOM 2580 N N . TRP B 1 58 ? -6.59 13.055 -7.383 1 98.44 58 TRP B N 1
ATOM 2581 C CA . TRP B 1 58 ? -5.531 13.93 -6.883 1 98.44 58 TRP B CA 1
ATOM 2582 C C . TRP B 1 58 ? -5.465 13.883 -5.359 1 98.44 58 TRP B C 1
ATOM 2584 O O . TRP B 1 58 ? -4.395 13.664 -4.785 1 98.44 58 TRP B O 1
ATOM 2594 N N . MET B 1 59 ? -6.559 14.07 -4.738 1 97.88 59 MET B N 1
ATOM 2595 C CA . MET B 1 59 ? -6.602 14.102 -3.277 1 97.88 59 MET B CA 1
ATOM 2596 C C . MET B 1 59 ? -6.113 12.781 -2.693 1 97.88 59 MET B C 1
ATOM 2598 O O . MET B 1 59 ? -5.355 12.766 -1.723 1 97.88 59 MET B O 1
ATOM 2602 N N . SER B 1 60 ? -6.547 11.703 -3.271 1 97.88 60 SER B N 1
ATOM 2603 C CA . SER B 1 60 ? -6.164 10.383 -2.773 1 97.88 60 SER B CA 1
ATOM 2604 C C . SER B 1 60 ? -4.648 10.211 -2.77 1 97.88 60 SER B C 1
ATOM 2606 O O . SER B 1 60 ? -4.078 9.688 -1.811 1 97.88 60 SER B O 1
ATOM 2608 N N . ALA B 1 61 ? -4.008 10.641 -3.84 1 98.25 61 ALA B N 1
ATOM 2609 C CA . ALA B 1 61 ? -2.549 10.57 -3.92 1 98.25 61 ALA B CA 1
ATOM 2610 C C . ALA B 1 61 ? -1.898 11.547 -2.945 1 98.25 61 ALA B C 1
ATOM 2612 O O . ALA B 1 61 ? -0.932 11.203 -2.262 1 98.25 61 ALA B O 1
ATOM 2613 N N . ALA B 1 62 ? -2.461 12.68 -2.85 1 98.19 62 ALA B N 1
ATOM 2614 C CA . ALA B 1 62 ? -1.872 13.781 -2.09 1 98.19 62 ALA B CA 1
ATOM 2615 C C . ALA B 1 62 ? -1.814 13.453 -0.601 1 98.19 62 ALA B C 1
ATOM 2617 O O . ALA B 1 62 ? -0.822 13.75 0.069 1 98.19 62 ALA B O 1
ATOM 2618 N N . VAL B 1 63 ? -2.854 12.867 -0.082 1 96.81 63 VAL B N 1
ATOM 2619 C CA . VAL B 1 63 ? -2.922 12.586 1.349 1 96.81 63 VAL B CA 1
ATOM 2620 C C . VAL B 1 63 ? -1.799 11.625 1.742 1 96.81 63 VAL B C 1
ATOM 2622 O O . VAL B 1 63 ? -1.153 11.812 2.777 1 96.81 63 VAL B O 1
ATOM 2625 N N . THR B 1 64 ? -1.523 10.664 0.939 1 97.38 64 THR B N 1
ATOM 2626 C CA . THR B 1 64 ? -0.474 9.68 1.207 1 97.38 64 THR B CA 1
ATOM 2627 C C . THR B 1 64 ? 0.906 10.312 1.028 1 97.38 64 THR B C 1
ATOM 2629 O O . THR B 1 64 ? 1.809 10.078 1.834 1 97.38 64 THR B O 1
ATOM 2632 N N . LEU B 1 65 ? 1.052 11.094 -0.019 1 98.19 65 LEU B N 1
ATOM 2633 C CA . LEU B 1 65 ? 2.34 11.719 -0.295 1 98.19 65 LEU B CA 1
ATOM 2634 C C . LEU B 1 65 ? 2.68 12.758 0.773 1 98.19 65 LEU B C 1
ATOM 2636 O O . LEU B 1 65 ? 3.855 13 1.05 1 98.19 65 LEU B O 1
ATOM 2640 N N . SER B 1 66 ? 1.633 13.344 1.365 1 97.88 66 SER B N 1
ATOM 2641 C CA . SER B 1 66 ? 1.853 14.266 2.473 1 97.88 66 SER B CA 1
ATOM 2642 C C . SER B 1 66 ? 2.529 13.57 3.648 1 97.88 66 SER B C 1
ATOM 2644 O O . SER B 1 66 ? 3.426 14.133 4.277 1 97.88 66 SER B O 1
ATOM 2646 N N . ASP B 1 67 ? 2.072 12.383 3.967 1 96.5 67 ASP B N 1
ATOM 2647 C CA . ASP B 1 67 ? 2.703 11.594 5.02 1 96.5 67 ASP B CA 1
ATOM 2648 C C . ASP B 1 67 ? 4.18 11.359 4.723 1 96.5 67 ASP B C 1
ATOM 2650 O O . ASP B 1 67 ? 5.027 11.469 5.613 1 96.5 67 ASP B O 1
ATOM 2654 N N . ILE B 1 68 ? 4.492 11.016 3.498 1 97.62 68 ILE B N 1
ATOM 2655 C CA . ILE B 1 68 ? 5.871 10.766 3.09 1 97.62 68 ILE B CA 1
ATOM 2656 C C . ILE B 1 68 ? 6.699 12.031 3.262 1 97.62 68 ILE B C 1
ATOM 2658 O O . ILE B 1 68 ? 7.824 11.984 3.771 1 97.62 68 ILE B O 1
ATOM 2662 N N . ALA B 1 69 ? 6.125 13.148 2.871 1 97.81 69 ALA B N 1
ATOM 2663 C CA . ALA B 1 69 ? 6.793 14.445 2.982 1 97.81 69 ALA B CA 1
ATOM 2664 C C . ALA B 1 69 ? 7.145 14.758 4.434 1 97.81 69 ALA B C 1
ATOM 2666 O O . ALA B 1 69 ? 8.203 15.328 4.711 1 97.81 69 ALA B O 1
ATOM 2667 N N . SER B 1 70 ? 6.285 14.367 5.352 1 97.19 70 SER B N 1
ATOM 2668 C CA . SER B 1 70 ? 6.43 14.742 6.754 1 97.19 70 SER B CA 1
ATOM 2669 C C . SER B 1 70 ? 7.594 14 7.406 1 97.19 70 SER B C 1
ATOM 2671 O O . SER B 1 70 ? 8.008 14.344 8.516 1 97.19 70 SER B O 1
ATOM 2673 N N . CYS B 1 71 ? 8.203 13.062 6.691 1 96.69 71 CYS B N 1
ATOM 2674 C CA . CYS B 1 71 ? 9.359 12.328 7.188 1 96.69 71 CYS B CA 1
ATOM 2675 C C . CYS B 1 71 ? 10.648 12.828 6.535 1 96.69 71 CYS B C 1
ATOM 2677 O O . CYS B 1 71 ? 11.727 12.281 6.785 1 96.69 71 CYS B O 1
ATOM 2679 N N . GLY B 1 72 ? 10.492 13.781 5.688 1 98.06 72 GLY B N 1
ATOM 2680 C CA . GLY B 1 72 ? 11.633 14.281 4.949 1 98.06 72 GLY B CA 1
ATOM 2681 C C . GLY B 1 72 ? 12.039 13.391 3.789 1 98.06 72 GLY B C 1
ATOM 2682 O O . GLY B 1 72 ? 13.148 13.5 3.275 1 98.06 72 GLY B O 1
ATOM 2683 N N . ALA B 1 73 ? 11.211 12.492 3.354 1 98.38 73 ALA B N 1
ATOM 2684 C CA . ALA B 1 73 ? 11.555 11.484 2.357 1 98.38 73 ALA B CA 1
ATOM 2685 C C . ALA B 1 73 ? 11.195 11.953 0.951 1 98.38 73 ALA B C 1
ATOM 2687 O O . ALA B 1 73 ? 10.305 12.781 0.775 1 98.38 73 ALA B O 1
ATOM 2688 N N . LYS B 1 74 ? 11.93 11.5 -0.006 1 98.31 74 LYS B N 1
ATOM 2689 C CA . LYS B 1 74 ? 11.57 11.648 -1.413 1 98.31 74 LYS B CA 1
ATOM 2690 C C . LYS B 1 74 ? 10.578 10.562 -1.838 1 98.31 74 LYS B C 1
ATOM 2692 O O . LYS B 1 74 ? 10.891 9.375 -1.784 1 98.31 74 LYS B O 1
ATOM 2697 N N . PRO B 1 75 ? 9.391 10.992 -2.215 1 98.25 75 PRO B N 1
ATOM 2698 C CA . PRO B 1 75 ? 8.469 9.977 -2.732 1 98.25 75 PRO B CA 1
ATOM 2699 C C . PRO B 1 75 ? 9.023 9.242 -3.947 1 98.25 75 PRO B C 1
ATOM 2701 O O . PRO B 1 75 ? 9.695 9.844 -4.789 1 98.25 75 PRO B O 1
ATOM 2704 N N . VAL B 1 76 ? 8.719 7.969 -4.07 1 96.62 76 VAL B N 1
ATOM 2705 C CA . VAL B 1 76 ? 9.266 7.184 -5.172 1 96.62 76 VAL B CA 1
ATOM 2706 C C . VAL B 1 76 ? 8.133 6.516 -5.945 1 96.62 76 VAL B C 1
ATOM 2708 O O . VAL B 1 76 ? 8.047 6.645 -7.168 1 96.62 76 VAL B O 1
ATOM 2711 N N . GLN B 1 77 ? 7.273 5.789 -5.238 1 95.94 77 GLN B N 1
ATOM 2712 C CA . GLN B 1 77 ? 6.199 5.043 -5.887 1 95.94 77 GLN B CA 1
ATOM 2713 C C . GLN B 1 77 ? 4.879 5.223 -5.141 1 95.94 77 GLN B C 1
ATOM 2715 O O . GLN B 1 77 ? 4.871 5.5 -3.941 1 95.94 77 GLN B O 1
ATOM 2720 N N . LEU B 1 78 ? 3.846 5.09 -5.867 1 97.06 78 LEU B N 1
ATOM 2721 C CA . LEU B 1 78 ? 2.477 5.082 -5.359 1 97.06 78 LEU B CA 1
ATOM 2722 C C . LEU B 1 78 ? 1.685 3.924 -5.961 1 97.06 78 LEU B C 1
ATOM 2724 O O . LEU B 1 78 ? 1.673 3.738 -7.18 1 97.06 78 LEU B O 1
ATOM 2728 N N . LEU B 1 79 ? 1.149 3.08 -5.141 1 96.44 79 LEU B N 1
ATOM 2729 C CA . LEU B 1 79 ? 0.191 2.064 -5.562 1 96.44 79 LEU B CA 1
ATOM 2730 C C . LEU B 1 79 ? -1.237 2.508 -5.27 1 96.44 79 LEU B C 1
ATOM 2732 O O . LEU B 1 79 ? -1.503 3.113 -4.227 1 96.44 79 LEU B O 1
ATOM 2736 N N . VAL B 1 80 ? -2.148 2.182 -6.191 1 96.19 80 VAL B N 1
ATOM 2737 C CA . VAL B 1 80 ? -3.529 2.637 -6.066 1 96.19 80 VAL B CA 1
ATOM 2738 C C . VAL B 1 80 ? -4.477 1.449 -6.203 1 96.19 80 VAL B C 1
ATOM 2740 O O . VAL B 1 80 ? -4.547 0.817 -7.262 1 96.19 80 VAL B O 1
ATOM 2743 N N . ALA B 1 81 ? -5.129 1.103 -5.145 1 95.31 81 ALA B N 1
ATOM 2744 C CA . ALA B 1 81 ? -6.23 0.147 -5.184 1 95.31 81 ALA B CA 1
ATOM 2745 C C . ALA B 1 81 ? -7.578 0.865 -5.211 1 95.31 81 ALA B C 1
ATOM 2747 O O . ALA B 1 81 ? -7.867 1.688 -4.34 1 95.31 81 ALA B O 1
ATOM 2748 N N . VAL B 1 82 ? -8.414 0.538 -6.211 1 94.44 82 VAL B N 1
ATOM 2749 C CA . VAL B 1 82 ? -9.656 1.282 -6.383 1 94.44 82 VAL B CA 1
ATOM 2750 C C . VAL B 1 82 ? -10.828 0.312 -6.488 1 94.44 82 VAL B C 1
ATOM 2752 O O . VAL B 1 82 ? -10.828 -0.588 -7.332 1 94.44 82 VAL B O 1
ATOM 2755 N N . GLY B 1 83 ? -11.758 0.452 -5.602 1 92.69 83 GLY B N 1
ATOM 2756 C CA . GLY B 1 83 ? -13.078 -0.138 -5.75 1 92.69 83 GLY B CA 1
ATOM 2757 C C . GLY B 1 83 ? -14.086 0.804 -6.379 1 92.69 83 GLY B C 1
ATOM 2758 O O . GLY B 1 83 ? -14.281 1.924 -5.902 1 92.69 83 GLY B O 1
ATOM 2759 N N . LEU B 1 84 ? -14.766 0.322 -7.418 1 93.06 84 LEU B N 1
ATOM 2760 C CA . LEU B 1 84 ? -15.594 1.225 -8.211 1 93.06 84 LEU B CA 1
ATOM 2761 C C . LEU B 1 84 ? -17.031 0.725 -8.289 1 93.06 84 LEU B C 1
ATOM 2763 O O . LEU B 1 84 ? -17.266 -0.479 -8.406 1 93.06 84 LEU B O 1
ATOM 2767 N N . ASP B 1 85 ? -17.984 1.673 -8.266 1 91.06 85 ASP B N 1
ATOM 2768 C CA . ASP B 1 85 ? -19.391 1.396 -8.562 1 91.06 85 ASP B CA 1
ATOM 2769 C C . ASP B 1 85 ? -19.672 1.577 -10.047 1 91.06 85 ASP B C 1
ATOM 2771 O O . ASP B 1 85 ? -20.656 1.039 -10.562 1 91.06 85 ASP B O 1
ATOM 2775 N N . ASP B 1 86 ? -18.875 2.326 -10.742 1 92 86 ASP B N 1
ATOM 2776 C CA . ASP B 1 86 ? -18.984 2.641 -12.164 1 92 86 ASP B CA 1
ATOM 2777 C C . ASP B 1 86 ? -17.594 2.66 -12.812 1 92 86 ASP B C 1
ATOM 2779 O O . ASP B 1 86 ? -16.797 3.568 -12.57 1 92 86 ASP B O 1
ATOM 2783 N N . PRO B 1 87 ? -17.328 1.676 -13.688 1 90.56 87 PRO B N 1
ATOM 2784 C CA . PRO B 1 87 ? -16 1.554 -14.305 1 90.56 87 PRO B CA 1
ATOM 2785 C C . PRO B 1 87 ? -15.609 2.799 -15.094 1 90.56 87 PRO B C 1
ATOM 2787 O O . PRO B 1 87 ? -14.414 3.062 -15.273 1 90.56 87 PRO B O 1
ATOM 2790 N N . SER B 1 88 ? -16.562 3.605 -15.516 1 92.12 88 SER B N 1
ATOM 2791 C CA . SER B 1 88 ? -16.25 4.785 -16.312 1 92.12 88 SER B CA 1
ATOM 2792 C C . SER B 1 88 ? -15.531 5.84 -15.492 1 92.12 88 SER B C 1
ATOM 2794 O O . SER B 1 88 ? -14.945 6.773 -16.047 1 92.12 88 SER B O 1
ATOM 2796 N N . ARG B 1 89 ? -15.523 5.648 -14.18 1 94.69 89 ARG B N 1
ATOM 2797 C CA . ARG B 1 89 ? -14.906 6.613 -13.273 1 94.69 89 ARG B CA 1
ATOM 2798 C C . ARG B 1 89 ? -13.391 6.414 -13.211 1 94.69 89 ARG B C 1
ATOM 2800 O O . ARG B 1 89 ? -12.664 7.301 -12.758 1 94.69 89 ARG B O 1
ATOM 2807 N N . LEU B 1 90 ? -12.922 5.262 -13.672 1 94.06 90 LEU B N 1
ATOM 2808 C CA . LEU B 1 90 ? -11.547 4.84 -13.406 1 94.06 90 LEU B CA 1
ATOM 2809 C C . LEU B 1 90 ? -10.555 5.758 -14.109 1 94.06 90 LEU B C 1
ATOM 2811 O O . LEU B 1 90 ? -9.633 6.281 -13.469 1 94.06 90 LEU B O 1
ATOM 2815 N N . VAL B 1 91 ? -10.727 6.016 -15.359 1 94.5 91 VAL B N 1
ATOM 2816 C CA . VAL B 1 91 ? -9.727 6.715 -16.156 1 94.5 91 VAL B CA 1
ATOM 2817 C C . VAL B 1 91 ? -9.547 8.141 -15.641 1 94.5 91 VAL B C 1
ATOM 2819 O O . VAL B 1 91 ? -8.438 8.555 -15.305 1 94.5 91 VAL B O 1
ATOM 2822 N N . PRO B 1 92 ? -10.633 8.93 -15.508 1 96.44 92 PRO B N 1
ATOM 2823 C CA . PRO B 1 92 ? -10.43 10.281 -14.992 1 96.44 92 PRO B CA 1
ATOM 2824 C C . PRO B 1 92 ? -9.867 10.297 -13.57 1 96.44 92 PRO B C 1
ATOM 2826 O O . PRO B 1 92 ? -9.086 11.18 -13.219 1 96.44 92 PRO B O 1
ATOM 2829 N N . PHE B 1 93 ? -10.281 9.344 -12.781 1 96.69 93 PHE B N 1
ATOM 2830 C CA . PHE B 1 93 ? -9.734 9.234 -11.43 1 96.69 93 PHE B CA 1
ATOM 2831 C C . PHE B 1 93 ? -8.234 9.008 -11.477 1 96.69 93 PHE B C 1
ATOM 2833 O O . PHE B 1 93 ? -7.477 9.695 -10.781 1 96.69 93 PHE B O 1
ATOM 2840 N N . MET B 1 94 ? -7.793 8.07 -12.273 1 96.06 94 MET B N 1
ATOM 2841 C CA . MET B 1 94 ? -6.379 7.723 -12.367 1 96.06 94 MET B CA 1
ATOM 2842 C C . MET B 1 94 ? -5.574 8.867 -12.977 1 96.06 94 MET B C 1
ATOM 2844 O O . MET B 1 94 ? -4.414 9.078 -12.617 1 96.06 94 MET B O 1
ATOM 2848 N N . GLU B 1 95 ? -6.141 9.633 -13.859 1 97.06 95 GLU B N 1
ATOM 2849 C CA . GLU B 1 95 ? -5.469 10.82 -14.383 1 97.06 95 GLU B CA 1
ATOM 2850 C C . GLU B 1 95 ? -5.102 11.781 -13.258 1 97.06 95 GLU B C 1
ATOM 2852 O O . GLU B 1 95 ? -4.004 12.344 -13.25 1 97.06 95 GLU B O 1
ATOM 2857 N N . GLY B 1 96 ? -6.031 11.938 -12.336 1 98.06 96 GLY B N 1
ATOM 2858 C CA . GLY B 1 96 ? -5.766 12.781 -11.18 1 98.06 96 GLY B CA 1
ATOM 2859 C C . GLY B 1 96 ? -4.668 12.234 -10.289 1 98.06 96 GLY B C 1
ATOM 2860 O O . GLY B 1 96 ? -3.756 12.969 -9.898 1 98.06 96 GLY B O 1
ATOM 2861 N N . ALA B 1 97 ? -4.766 10.977 -10 1 97.62 97 ALA B N 1
ATOM 2862 C CA . ALA B 1 97 ? -3.781 10.344 -9.125 1 97.62 97 ALA B CA 1
ATOM 2863 C C . ALA B 1 97 ? -2.389 10.391 -9.742 1 97.62 97 ALA B C 1
ATOM 2865 O O . ALA B 1 97 ? -1.411 10.719 -9.07 1 97.62 97 ALA B O 1
ATOM 2866 N N . VAL B 1 98 ? -2.283 10.109 -11.047 1 97.12 98 VAL B N 1
ATOM 2867 C CA . VAL B 1 98 ? -1.016 10.102 -11.773 1 97.12 98 VAL B CA 1
ATOM 2868 C C . VAL B 1 98 ? -0.435 11.508 -11.82 1 97.12 98 VAL B C 1
ATOM 2870 O O . VAL B 1 98 ? 0.767 11.703 -11.617 1 97.12 98 VAL B O 1
ATOM 2873 N N . SER B 1 99 ? -1.268 12.453 -12.094 1 97.94 99 SER B N 1
ATOM 2874 C CA . SER B 1 99 ? -0.822 13.844 -12.148 1 97.94 99 SER B CA 1
ATOM 2875 C C . SER B 1 99 ? -0.234 14.297 -10.82 1 97.94 99 SER B C 1
ATOM 2877 O O . SER B 1 99 ? 0.827 14.922 -10.781 1 97.94 99 SER B O 1
ATOM 2879 N N . CYS B 1 100 ? -0.911 13.977 -9.766 1 98.25 100 CYS B N 1
ATOM 2880 C CA . CYS B 1 100 ? -0.43 14.336 -8.438 1 98.25 100 CYS B CA 1
ATOM 2881 C C . CYS B 1 100 ? 0.899 13.656 -8.141 1 98.25 100 CYS B C 1
ATOM 2883 O O . CYS B 1 100 ? 1.853 14.305 -7.707 1 98.25 100 CYS B O 1
ATOM 2885 N N . ALA B 1 101 ? 0.961 12.359 -8.344 1 97.75 101 ALA B N 1
ATOM 2886 C CA . ALA B 1 101 ? 2.182 11.602 -8.086 1 97.75 101 ALA B CA 1
ATOM 2887 C C . ALA B 1 101 ? 3.363 12.18 -8.859 1 97.75 101 ALA B C 1
ATOM 2889 O O . ALA B 1 101 ? 4.422 12.438 -8.281 1 97.75 101 ALA B O 1
ATOM 2890 N N . LYS B 1 102 ? 3.178 12.43 -10.109 1 97 102 LYS B N 1
ATOM 2891 C CA . LYS B 1 102 ? 4.234 12.969 -10.961 1 97 102 LYS B CA 1
ATOM 2892 C C . LYS B 1 102 ? 4.691 14.344 -10.469 1 97 102 LYS B C 1
ATOM 2894 O O . LYS B 1 102 ? 5.891 14.633 -10.453 1 97 102 LYS B O 1
ATOM 2899 N N . THR B 1 103 ? 3.768 15.148 -10.117 1 97.94 103 THR B N 1
ATOM 2900 C CA . THR B 1 103 ? 4.055 16.5 -9.656 1 97.94 103 THR B CA 1
ATOM 2901 C C . THR B 1 103 ? 5.012 16.484 -8.469 1 97.94 103 THR B C 1
ATOM 2903 O O . THR B 1 103 ? 5.867 17.359 -8.344 1 97.94 103 THR B O 1
ATOM 2906 N N . PHE B 1 104 ? 4.93 15.438 -7.66 1 97.69 104 PHE B N 1
ATOM 2907 C CA . PHE B 1 104 ? 5.695 15.461 -6.418 1 97.69 104 PHE B CA 1
ATOM 2908 C C . PHE B 1 104 ? 6.785 14.398 -6.434 1 97.69 104 PHE B C 1
ATOM 2910 O O . PHE B 1 104 ? 7.336 14.047 -5.391 1 97.69 104 PHE B O 1
ATOM 2917 N N . GLY B 1 105 ? 7.031 13.836 -7.574 1 96.12 105 GLY B N 1
ATOM 2918 C CA . GLY B 1 105 ? 8.234 13.047 -7.781 1 96.12 105 GLY B CA 1
ATOM 2919 C C . GLY B 1 105 ? 8.008 11.555 -7.609 1 96.12 105 GLY B C 1
ATOM 2920 O O . GLY B 1 105 ? 8.969 10.781 -7.52 1 96.12 105 GLY B O 1
ATOM 2921 N N . ALA B 1 106 ? 6.77 11.148 -7.535 1 96.62 106 ALA B N 1
ATOM 2922 C CA . ALA B 1 106 ? 6.461 9.727 -7.43 1 96.62 106 ALA B CA 1
ATOM 2923 C C . ALA B 1 106 ? 5.887 9.188 -8.734 1 96.62 106 ALA B C 1
ATOM 2925 O O . ALA B 1 106 ? 5.465 9.961 -9.602 1 96.62 106 ALA B O 1
ATOM 2926 N N . LYS B 1 107 ? 5.945 7.914 -8.859 1 95.31 107 LYS B N 1
ATOM 2927 C CA . LYS B 1 107 ? 5.336 7.227 -9.992 1 95.31 107 LYS B CA 1
ATOM 2928 C C . LYS B 1 107 ? 4.25 6.258 -9.531 1 95.31 107 LYS B C 1
ATOM 2930 O O . LYS B 1 107 ? 4.469 5.469 -8.609 1 95.31 107 LYS B O 1
ATOM 2935 N N . VAL B 1 108 ? 3.07 6.418 -10.125 1 95 108 VAL B N 1
ATOM 2936 C CA . VAL B 1 108 ? 2.092 5.355 -9.922 1 95 108 VAL B CA 1
ATOM 2937 C C . VAL B 1 108 ? 2.566 4.078 -10.609 1 95 108 VAL B C 1
ATOM 2939 O O . VAL B 1 108 ? 2.678 4.027 -11.836 1 95 108 VAL B O 1
ATOM 2942 N N . SER B 1 109 ? 2.85 3.014 -9.812 1 90.56 109 SER B N 1
ATOM 2943 C CA . SER B 1 109 ? 3.578 1.876 -10.359 1 90.56 109 SER B CA 1
ATOM 2944 C C . SER B 1 109 ? 2.721 0.615 -10.359 1 90.56 109 SER B C 1
ATOM 2946 O O . SER B 1 109 ? 3.16 -0.443 -10.812 1 90.56 109 SER B O 1
ATOM 2948 N N . GLY B 1 110 ? 1.585 0.67 -9.82 1 85.75 110 GLY B N 1
ATOM 2949 C CA . GLY B 1 110 ? 0.715 -0.493 -9.758 1 85.75 110 GLY B CA 1
ATOM 2950 C C . GLY B 1 110 ? -0.576 -0.228 -9 1 85.75 110 GLY B C 1
ATOM 2951 O O . GLY B 1 110 ? -0.819 0.893 -8.555 1 85.75 110 GLY B O 1
ATOM 2952 N N . GLY B 1 111 ? -1.286 -1.312 -8.992 1 87.06 111 GLY B N 1
ATOM 2953 C CA . GLY B 1 111 ? -2.559 -1.173 -8.305 1 87.06 111 GLY B CA 1
ATOM 2954 C C . GLY B 1 111 ? -3.459 -2.383 -8.461 1 87.06 111 GLY B C 1
ATOM 2955 O O . GLY B 1 111 ? -2.998 -3.461 -8.844 1 87.06 111 GLY B O 1
ATOM 2956 N N . ASP B 1 112 ? -4.582 -2.188 -7.926 1 86.88 112 ASP B N 1
ATOM 2957 C CA . ASP B 1 112 ? -5.652 -3.176 -8 1 86.88 112 ASP B CA 1
ATOM 2958 C C . ASP B 1 112 ? -7.004 -2.508 -8.25 1 86.88 112 ASP B C 1
ATOM 2960 O O . ASP B 1 112 ? -7.211 -1.355 -7.863 1 86.88 112 ASP B O 1
ATOM 2964 N N . ILE B 1 113 ? -7.785 -3.16 -9 1 85.62 113 ILE B N 1
ATOM 2965 C CA . ILE B 1 113 ? -9.125 -2.666 -9.281 1 85.62 113 ILE B CA 1
ATOM 2966 C C . ILE B 1 113 ? -10.164 -3.719 -8.883 1 85.62 113 ILE B C 1
ATOM 2968 O O . ILE B 1 113 ? -9.969 -4.91 -9.133 1 85.62 113 ILE B O 1
ATOM 2972 N N . ASP B 1 114 ? -11.18 -3.285 -8.289 1 84.12 114 ASP B N 1
ATOM 2973 C CA . ASP B 1 114 ? -12.25 -4.172 -7.863 1 84.12 114 ASP B CA 1
ATOM 2974 C C . ASP B 1 114 ? -13.609 -3.486 -7.984 1 84.12 114 ASP B C 1
ATOM 2976 O O . ASP B 1 114 ? -13.688 -2.262 -8.109 1 84.12 114 ASP B O 1
ATOM 2980 N N . SER B 1 115 ? -14.641 -4.34 -8.086 1 84.62 115 SER B N 1
ATOM 2981 C CA . SER B 1 115 ? -16 -3.812 -8.039 1 84.62 115 SER B CA 1
ATOM 2982 C C . SER B 1 115 ? -16.453 -3.553 -6.605 1 84.62 115 SER B C 1
ATOM 2984 O O . SER B 1 115 ? -16.125 -4.328 -5.703 1 84.62 115 SER B O 1
ATOM 2986 N N . HIS B 1 116 ? -17.203 -2.482 -6.512 1 87.25 116 HIS B N 1
ATOM 2987 C CA . HIS B 1 116 ? -17.703 -2.119 -5.188 1 87.25 116 HIS B CA 1
ATOM 2988 C C . HIS B 1 116 ? -18.938 -1.239 -5.285 1 87.25 116 HIS B C 1
ATOM 2990 O O . HIS B 1 116 ? -19.297 -0.79 -6.375 1 87.25 116 HIS B O 1
ATOM 2996 N N . ILE B 1 117 ? -19.641 -1.049 -4.148 1 87.62 117 ILE B N 1
ATOM 2997 C CA . ILE B 1 117 ? -20.906 -0.341 -4.129 1 87.62 117 ILE B CA 1
ATOM 2998 C C . ILE B 1 117 ? -20.672 1.166 -4.141 1 87.62 117 ILE B C 1
ATOM 3000 O O . ILE B 1 117 ? -21.578 1.947 -4.445 1 87.62 117 ILE B O 1
ATOM 3004 N N . GLU B 1 118 ? -19.469 1.624 -3.725 1 90 118 GLU B N 1
ATOM 3005 C CA . GLU B 1 118 ? -19.062 3.02 -3.818 1 90 118 GLU B CA 1
ATOM 3006 C C . GLU B 1 118 ? -17.578 3.129 -4.141 1 90 118 GLU B C 1
ATOM 3008 O O . GLU B 1 118 ? -16.812 2.166 -3.973 1 90 118 GLU B O 1
ATOM 3013 N N . LEU B 1 119 ? -17.25 4.328 -4.594 1 93.44 119 LEU B N 1
ATOM 3014 C CA . LEU B 1 119 ? -15.828 4.562 -4.809 1 93.44 119 LEU B CA 1
ATOM 3015 C C . LEU B 1 119 ? -15.055 4.43 -3.504 1 93.44 119 LEU B C 1
ATOM 3017 O O . LEU B 1 119 ? -15.32 5.156 -2.543 1 93.44 119 LEU B O 1
ATOM 3021 N N . THR B 1 120 ? -14.227 3.453 -3.42 1 94.44 120 THR B N 1
ATOM 3022 C CA . THR B 1 120 ? -13.297 3.211 -2.32 1 94.44 120 THR B CA 1
ATOM 3023 C C . THR B 1 120 ? -11.859 3.131 -2.832 1 94.44 120 THR B C 1
ATOM 3025 O O . THR B 1 120 ? -11.562 2.342 -3.729 1 94.44 120 THR B O 1
ATOM 3028 N N . VAL B 1 121 ? -11.062 3.971 -2.223 1 96.69 121 VAL B N 1
ATOM 3029 C CA . VAL B 1 121 ? -9.695 4.035 -2.74 1 96.69 121 VAL B CA 1
ATOM 3030 C C . VAL B 1 121 ? -8.703 3.865 -1.596 1 96.69 121 VAL B C 1
ATOM 3032 O O . VAL B 1 121 ? -8.906 4.398 -0.502 1 96.69 121 VAL B O 1
ATOM 3035 N N . VAL B 1 122 ? -7.7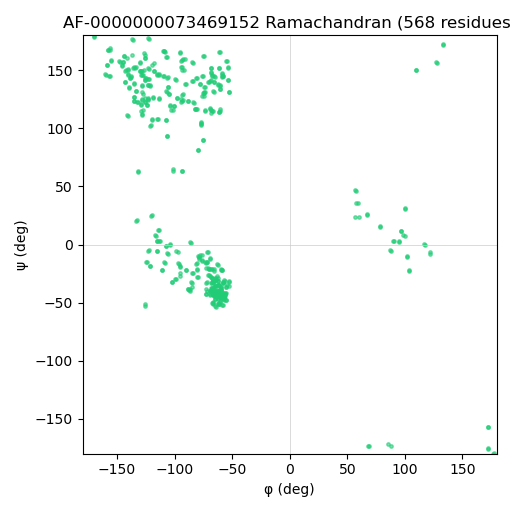11 3.092 -1.85 1 97 122 VAL B N 1
ATOM 3036 C CA . VAL B 1 122 ? -6.559 3.031 -0.954 1 97 122 VAL B CA 1
ATOM 3037 C C . VAL B 1 122 ? -5.281 3.332 -1.733 1 97 122 VAL B C 1
ATOM 3039 O O . VAL B 1 122 ? -4.996 2.686 -2.744 1 97 122 VAL B O 1
ATOM 3042 N N . THR B 1 123 ? -4.625 4.352 -1.315 1 97.75 123 THR B N 1
ATOM 3043 C CA . THR B 1 123 ? -3.309 4.652 -1.868 1 97.75 123 THR B CA 1
ATOM 3044 C C . THR B 1 123 ? -2.209 4.297 -0.872 1 97.75 123 THR B C 1
ATOM 3046 O O . THR B 1 123 ? -2.361 4.512 0.332 1 97.75 123 THR B O 1
ATOM 3049 N N . THR B 1 124 ? -1.201 3.67 -1.365 1 97.25 124 THR B N 1
ATOM 3050 C CA . THR B 1 124 ? -0.017 3.344 -0.578 1 97.25 124 THR B CA 1
ATOM 3051 C C . THR B 1 124 ? 1.245 3.867 -1.256 1 97.25 124 THR B C 1
ATOM 3053 O O . THR B 1 124 ? 1.508 3.553 -2.418 1 97.25 124 THR B O 1
ATOM 3056 N N . GLY B 1 125 ? 1.951 4.676 -0.545 1 96.19 125 GLY B N 1
ATOM 3057 C CA . GLY B 1 125 ? 3.162 5.273 -1.085 1 96.19 125 GLY B CA 1
ATOM 3058 C C . GLY B 1 125 ? 4.406 4.926 -0.289 1 96.19 125 GLY B C 1
ATOM 3059 O O . GLY B 1 125 ? 4.312 4.539 0.877 1 96.19 125 GLY B O 1
ATOM 3060 N N . PHE B 1 126 ? 5.527 4.961 -0.937 1 95 126 PHE B N 1
ATOM 3061 C CA . PHE B 1 126 ? 6.781 4.863 -0.205 1 95 126 PHE B CA 1
ATOM 3062 C C . PHE B 1 126 ? 7.777 5.906 -0.696 1 95 126 PHE B C 1
ATOM 3064 O O . PHE B 1 126 ? 7.668 6.395 -1.822 1 95 126 PHE B O 1
ATOM 3071 N N . GLY B 1 127 ? 8.594 6.281 0.146 1 97.38 127 GLY B N 1
ATOM 3072 C CA . GLY B 1 127 ? 9.688 7.215 -0.077 1 97.38 127 GLY B CA 1
ATOM 3073 C C . GLY B 1 127 ? 10.984 6.781 0.578 1 97.38 127 GLY B C 1
ATOM 3074 O O . GLY B 1 127 ? 10.992 5.844 1.38 1 97.38 127 GLY B O 1
ATOM 3075 N N . ILE B 1 128 ? 12.031 7.363 0.14 1 98 128 ILE B N 1
ATOM 3076 C CA . ILE B 1 128 ? 13.352 7.055 0.675 1 98 128 ILE B CA 1
ATOM 3077 C C . ILE B 1 128 ? 13.984 8.32 1.237 1 98 128 ILE B C 1
ATOM 3079 O O . ILE B 1 128 ? 13.875 9.398 0.644 1 98 128 ILE B O 1
ATOM 3083 N N . VAL B 1 129 ? 14.586 8.219 2.357 1 98.12 129 VAL B N 1
ATOM 3084 C CA . VAL B 1 129 ? 15.273 9.328 3.006 1 98.12 129 VAL B CA 1
ATOM 3085 C C . VAL B 1 129 ? 16.609 8.852 3.582 1 98.12 129 VAL B C 1
ATOM 3087 O O . VAL B 1 129 ? 16.734 7.703 4 1 98.12 129 VAL B O 1
ATOM 3090 N N . GLU B 1 130 ? 17.578 9.727 3.525 1 98 130 GLU B N 1
ATOM 3091 C CA . GLU B 1 130 ? 18.812 9.422 4.25 1 98 130 GLU B CA 1
ATOM 3092 C C . GLU B 1 130 ? 18.547 9.273 5.746 1 98 130 GLU B C 1
ATOM 3094 O O . GLU B 1 130 ? 17.781 10.031 6.324 1 98 130 GLU B O 1
ATOM 3099 N N . LYS B 1 131 ? 19.141 8.305 6.305 1 97.38 131 LYS B N 1
ATOM 3100 C CA . LYS B 1 131 ? 18.922 8.008 7.719 1 97.38 131 LYS B CA 1
ATOM 3101 C C . LYS B 1 131 ? 19.188 9.242 8.578 1 97.38 131 LYS B C 1
ATOM 3103 O O . LYS B 1 131 ? 18.484 9.477 9.562 1 97.38 131 LYS B O 1
ATOM 3108 N N . THR B 1 132 ? 20.141 10.078 8.219 1 96.88 132 THR B N 1
ATOM 3109 C CA . THR B 1 132 ? 20.516 11.266 8.984 1 96.88 132 THR B CA 1
ATOM 3110 C C . THR B 1 132 ? 19.469 12.359 8.836 1 96.88 132 THR B C 1
ATOM 3112 O O . THR B 1 132 ? 19.438 13.312 9.617 1 96.88 132 THR B O 1
ATOM 3115 N N . HIS B 1 133 ? 18.594 12.25 7.883 1 97.19 133 HIS B N 1
ATOM 3116 C CA . HIS B 1 133 ? 17.578 13.266 7.621 1 97.19 133 HIS B CA 1
ATOM 3117 C C . HIS B 1 133 ? 16.172 12.742 7.914 1 97.19 133 HIS B C 1
ATOM 3119 O O . HIS B 1 133 ? 15.188 13.445 7.699 1 97.19 133 HIS B O 1
ATOM 3125 N N . TYR B 1 134 ? 16.125 11.508 8.414 1 97.12 134 TYR B N 1
ATOM 3126 C CA . TYR B 1 134 ? 14.82 10.93 8.734 1 97.12 134 TYR B CA 1
ATOM 3127 C C . TYR B 1 134 ? 14.188 11.633 9.922 1 97.12 134 TYR B C 1
ATOM 3129 O O . TYR B 1 134 ? 14.719 11.578 11.039 1 97.12 134 TYR B O 1
ATOM 3137 N N . CYS B 1 135 ? 13.07 12.266 9.711 1 96.5 135 CYS B N 1
ATOM 3138 C CA . CYS B 1 135 ? 12.391 13.016 10.758 1 96.5 135 CYS B CA 1
ATOM 3139 C C . CYS B 1 135 ? 11.141 12.281 11.234 1 96.5 135 CYS B C 1
ATOM 3141 O O . CYS B 1 135 ? 10.32 11.852 10.422 1 96.5 135 CYS B O 1
ATOM 3143 N N . ARG B 1 136 ? 10.977 12.148 12.484 1 95.31 136 ARG B N 1
ATOM 3144 C CA . ARG B 1 136 ? 9.828 11.484 13.102 1 95.31 136 ARG B CA 1
ATOM 3145 C C . ARG B 1 136 ? 8.922 12.5 13.797 1 95.31 136 ARG B C 1
ATOM 3147 O O . ARG B 1 136 ? 9.297 13.664 13.969 1 95.31 136 ARG B O 1
ATOM 3154 N N . ARG B 1 137 ? 7.758 11.984 14.117 1 94.75 137 ARG B N 1
ATOM 3155 C CA . ARG B 1 137 ? 6.824 12.789 14.906 1 94.75 137 ARG B CA 1
ATOM 3156 C C . ARG B 1 137 ? 7.387 13.078 16.297 1 94.75 137 ARG B C 1
ATOM 3158 O O . ARG B 1 137 ? 7.09 14.117 16.891 1 94.75 137 ARG B O 1
ATOM 3165 N N . SER B 1 138 ? 8.195 12.219 16.797 1 95.25 138 SER B N 1
ATOM 3166 C CA . SER B 1 138 ? 8.812 12.359 18.109 1 95.25 138 SER B CA 1
ATOM 3167 C C . SER B 1 138 ? 10.188 13.016 18.016 1 95.25 138 SER B C 1
ATOM 3169 O O . SER B 1 138 ? 10.797 13.031 16.938 1 95.25 138 SER B O 1
ATOM 3171 N N . GLY B 1 139 ? 10.609 13.57 19.141 1 96.25 139 GLY B N 1
ATOM 3172 C CA . GLY B 1 139 ? 11.969 14.094 19.188 1 96.25 139 GLY B CA 1
ATOM 3173 C C . GLY B 1 139 ? 12.031 15.562 19.531 1 96.25 139 GLY B C 1
ATOM 3174 O O . GLY B 1 139 ? 13.117 16.125 19.703 1 96.25 139 GLY B O 1
ATOM 3175 N N . ALA B 1 140 ? 10.82 16.203 19.578 1 97.75 140 ALA B N 1
ATOM 3176 C CA . ALA B 1 140 ? 10.797 17.609 19.969 1 97.75 140 ALA B CA 1
ATOM 3177 C C . ALA B 1 140 ? 11.406 17.797 21.359 1 97.75 140 ALA B C 1
ATOM 3179 O O . ALA B 1 140 ? 11.242 16.953 22.234 1 97.75 140 ALA B O 1
ATOM 3180 N N . ARG B 1 141 ? 12.086 18.906 21.547 1 97.75 141 ARG B N 1
ATOM 3181 C CA . ARG B 1 141 ? 12.75 19.188 22.812 1 97.75 141 ARG B CA 1
ATOM 3182 C C . ARG B 1 141 ? 12.359 20.578 23.328 1 97.75 141 ARG B C 1
ATOM 3184 O O . ARG B 1 141 ? 12.203 21.516 22.547 1 97.75 141 ARG B O 1
ATOM 3191 N N . ALA B 1 142 ? 12.305 20.578 24.688 1 98.31 142 ALA B N 1
ATOM 3192 C CA . ALA B 1 142 ? 12.047 21.875 25.297 1 98.31 142 ALA B CA 1
ATOM 3193 C C . ALA B 1 142 ? 13.039 22.922 24.781 1 98.31 142 ALA B C 1
ATOM 3195 O O . ALA B 1 142 ? 14.242 22.688 24.734 1 98.31 142 ALA B O 1
ATOM 3196 N N . GLY B 1 143 ? 12.523 24.062 24.375 1 98.25 143 GLY B N 1
ATOM 3197 C CA . GLY B 1 143 ? 13.359 25.125 23.844 1 98.25 143 GLY B CA 1
ATOM 3198 C C . GLY B 1 143 ? 13.289 25.234 22.328 1 98.25 143 GLY B C 1
ATOM 3199 O O . GLY B 1 143 ? 13.625 26.281 21.766 1 98.25 143 GLY B O 1
ATOM 3200 N N . ASP B 1 144 ? 12.906 24.172 21.641 1 98.69 144 ASP B N 1
ATOM 3201 C CA . ASP B 1 144 ? 12.711 24.219 20.188 1 98.69 144 ASP B CA 1
ATOM 3202 C C . ASP B 1 144 ? 11.625 25.219 19.812 1 98.69 144 ASP B C 1
ATOM 3204 O O . ASP B 1 144 ? 10.742 25.516 20.625 1 98.69 144 ASP B O 1
ATOM 3208 N N . LEU B 1 145 ? 11.758 25.734 18.656 1 98.75 145 LEU B N 1
ATOM 3209 C CA . LEU B 1 145 ? 10.695 26.547 18.078 1 98.75 145 LEU B CA 1
ATOM 3210 C C . LEU B 1 145 ? 9.656 25.656 17.391 1 98.75 145 LEU B C 1
ATOM 3212 O O . LEU B 1 145 ? 10 24.641 16.797 1 98.75 145 LEU B O 1
ATOM 3216 N N . VAL B 1 146 ? 8.383 26.047 17.562 1 98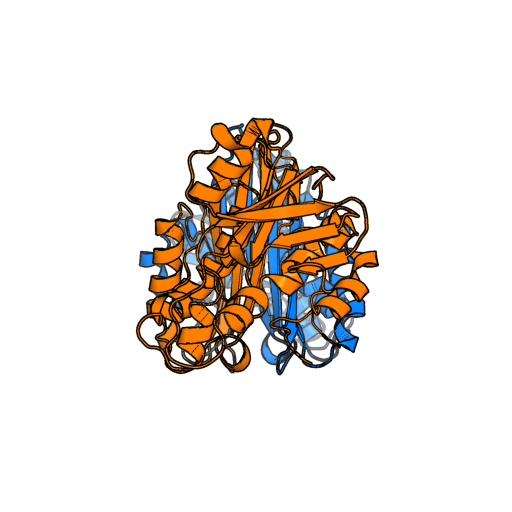.81 146 VAL B N 1
ATOM 3217 C CA . VAL B 1 146 ? 7.285 25.391 16.844 1 98.81 146 VAL B CA 1
ATOM 3218 C C . VAL B 1 146 ? 6.984 26.156 15.555 1 98.81 146 VAL B C 1
ATOM 3220 O O . VAL B 1 146 ? 6.672 27.344 15.586 1 98.81 146 VAL B O 1
ATOM 3223 N N . CYS B 1 147 ? 7.059 25.438 14.453 1 98.75 147 CYS B N 1
ATOM 3224 C CA . CYS B 1 147 ? 6.902 26.062 13.148 1 98.75 147 CYS B CA 1
ATOM 3225 C C . CYS B 1 147 ? 5.887 25.312 12.297 1 98.75 147 CYS B C 1
ATOM 3227 O O . CYS B 1 147 ? 5.621 24.125 12.539 1 98.75 147 CYS B O 1
ATOM 3229 N N . ILE B 1 148 ? 5.316 26 11.352 1 98.5 148 ILE B N 1
ATOM 3230 C CA . ILE B 1 148 ? 4.363 25.359 10.445 1 98.5 148 ILE B CA 1
ATOM 3231 C C . ILE B 1 148 ? 4.523 25.938 9.039 1 98.5 148 ILE B C 1
ATOM 3233 O O . ILE B 1 148 ? 4.812 27.141 8.883 1 98.5 148 ILE B O 1
ATOM 3237 N N . THR B 1 149 ? 4.438 25.094 8.047 1 98.12 149 THR B N 1
ATOM 3238 C CA . THR B 1 149 ? 4.371 25.562 6.668 1 98.12 149 THR B CA 1
ATOM 3239 C C . THR B 1 149 ? 2.924 25.75 6.23 1 98.12 149 THR B C 1
ATOM 3241 O O . THR B 1 149 ? 2.016 25.141 6.793 1 98.12 149 THR B O 1
ATOM 3244 N N . GLY B 1 150 ? 2.758 26.562 5.18 1 95.69 150 GLY B N 1
ATOM 3245 C CA . GLY B 1 150 ? 1.413 26.828 4.699 1 95.69 150 GLY B CA 1
ATOM 3246 C C . GLY B 1 150 ? 0.588 27.656 5.672 1 95.69 150 GLY B C 1
ATOM 3247 O O . GLY B 1 150 ? 1.126 28.234 6.617 1 95.69 150 GLY B O 1
ATOM 3248 N N . THR B 1 151 ? -0.706 27.844 5.398 1 96.44 151 THR B N 1
ATOM 3249 C CA . THR B 1 151 ? -1.669 28.578 6.211 1 96.44 151 THR B CA 1
ATOM 3250 C C . THR B 1 151 ? -2.836 27.688 6.609 1 96.44 151 THR B C 1
ATOM 3252 O O . THR B 1 151 ? -3.744 27.453 5.809 1 96.44 151 THR B O 1
ATOM 3255 N N . PRO B 1 152 ? -2.822 27.203 7.887 1 96.12 152 PRO B N 1
ATOM 3256 C CA . PRO B 1 152 ? -3.957 26.391 8.328 1 96.12 152 PRO B CA 1
ATOM 3257 C C . PRO B 1 152 ? -5.289 27.141 8.234 1 96.12 152 PRO B C 1
ATOM 3259 O O . PRO B 1 152 ? -5.332 28.359 8.398 1 96.12 152 PRO B O 1
ATOM 3262 N N . GLY B 1 153 ? -6.344 26.406 7.949 1 95.62 153 GLY B N 1
ATOM 3263 C CA . GLY B 1 153 ? -7.688 26.953 8.016 1 95.62 153 GLY B CA 1
ATOM 3264 C C . GLY B 1 153 ? -8.25 27.312 6.648 1 95.62 153 GLY B C 1
ATOM 3265 O O . GLY B 1 153 ? -9.445 27.609 6.523 1 95.62 153 GLY B O 1
ATOM 3266 N N . LEU B 1 154 ? -7.457 27.312 5.605 1 96.06 154 LEU B N 1
ATOM 3267 C CA . LEU B 1 154 ? -7.934 27.656 4.27 1 96.06 154 LEU B CA 1
ATOM 3268 C C . LEU B 1 154 ? -8.922 26.609 3.76 1 96.06 154 LEU B C 1
ATOM 3270 O O . LEU B 1 154 ? -9.945 26.953 3.17 1 96.06 154 LEU B O 1
ATOM 3274 N N . ALA B 1 155 ? -8.609 25.328 3.967 1 94.19 155 ALA B N 1
ATOM 3275 C CA . ALA B 1 155 ? -9.516 24.25 3.551 1 94.19 155 ALA B CA 1
ATOM 3276 C C . ALA B 1 155 ? -10.859 24.359 4.277 1 94.19 155 ALA B C 1
ATOM 3278 O O . ALA B 1 155 ? -11.914 24.156 3.676 1 94.19 155 ALA B O 1
ATOM 3279 N N . MET B 1 156 ? -10.805 24.672 5.578 1 93.44 156 MET B N 1
ATOM 3280 C CA . MET B 1 156 ? -12.031 24.859 6.352 1 93.44 156 MET B CA 1
ATOM 3281 C C . MET B 1 156 ? -12.859 26.016 5.805 1 93.44 156 MET B C 1
ATOM 3283 O O . MET B 1 156 ? -14.078 25.922 5.715 1 93.44 156 MET B O 1
ATOM 3287 N N . ALA B 1 157 ? -12.211 27.094 5.492 1 94.56 157 ALA B N 1
ATOM 3288 C CA . ALA B 1 157 ? -12.906 28.234 4.879 1 94.56 157 ALA B CA 1
ATOM 3289 C C . ALA B 1 157 ? -13.625 27.797 3.602 1 94.56 157 ALA B C 1
ATOM 3291 O O . ALA B 1 157 ? -14.766 28.203 3.363 1 94.56 157 ALA B O 1
ATOM 3292 N N . ALA B 1 158 ? -12.961 27.031 2.799 1 93.88 158 ALA B N 1
ATOM 3293 C CA . ALA B 1 158 ? -13.562 26.516 1.571 1 93.88 158 ALA B CA 1
ATOM 3294 C C . ALA B 1 158 ? -14.773 25.625 1.88 1 93.88 158 ALA B C 1
ATOM 3296 O O . ALA B 1 158 ? -15.805 25.719 1.209 1 93.88 158 ALA B O 1
ATOM 3297 N N . LEU B 1 159 ? -14.633 24.766 2.842 1 91.25 159 LEU B N 1
ATOM 3298 C CA . LEU B 1 159 ? -15.719 23.875 3.244 1 91.25 159 LEU B CA 1
ATOM 3299 C C . LEU B 1 159 ? -16.953 24.672 3.666 1 91.25 159 LEU B C 1
ATOM 3301 O O . LEU B 1 159 ? -18.078 24.234 3.447 1 91.25 159 LEU B O 1
ATOM 3305 N N . GLU B 1 160 ? -16.688 25.828 4.23 1 92.19 160 GLU B N 1
ATOM 3306 C CA . GLU B 1 160 ? -17.781 26.688 4.688 1 92.19 160 GLU B CA 1
ATOM 3307 C C . GLU B 1 160 ? -18.297 27.578 3.557 1 92.19 160 GLU B C 1
ATOM 3309 O O . GLU B 1 160 ? -19.109 28.469 3.785 1 92.19 160 GLU B O 1
ATOM 3314 N N . GLY B 1 161 ? -17.75 27.438 2.412 1 91.44 161 GLY B N 1
ATOM 3315 C CA . GLY B 1 161 ? -18.375 28.062 1.258 1 91.44 161 GLY B CA 1
ATOM 3316 C C . GLY B 1 161 ? -17.5 29.125 0.605 1 91.44 161 GLY B C 1
ATOM 3317 O O . GLY B 1 161 ? -17.922 29.781 -0.351 1 91.44 161 GLY B O 1
ATOM 3318 N N . ASP B 1 162 ? -16.297 29.375 1.107 1 94.69 162 ASP B N 1
ATOM 3319 C CA . ASP B 1 162 ? -15.406 30.359 0.496 1 94.69 162 ASP B CA 1
ATOM 3320 C C . ASP B 1 162 ? -14.742 29.797 -0.761 1 94.69 162 ASP B C 1
ATOM 3322 O O . ASP B 1 162 ? -13.727 29.094 -0.676 1 94.69 162 ASP B O 1
ATOM 3326 N N . GLU B 1 163 ? -15.094 30.141 -1.889 1 93.75 163 GLU B N 1
ATOM 3327 C CA . GLU B 1 163 ? -14.672 29.578 -3.17 1 93.75 163 GLU B CA 1
ATOM 3328 C C . GLU B 1 163 ? -13.234 29.969 -3.496 1 93.75 163 GLU B C 1
ATOM 3330 O O . GLU B 1 163 ? -12.586 29.312 -4.312 1 93.75 163 GLU B O 1
ATOM 3335 N N . ARG B 1 164 ? -12.828 31.047 -2.811 1 95.25 164 ARG B N 1
ATOM 3336 C CA . ARG B 1 164 ? -11.453 31.484 -3.047 1 95.25 164 ARG B CA 1
ATOM 3337 C C . ARG B 1 164 ? -10.461 30.375 -2.699 1 95.25 164 ARG B C 1
ATOM 3339 O O . ARG B 1 164 ? -9.352 30.344 -3.232 1 95.25 164 ARG B O 1
ATOM 3346 N N . TYR B 1 165 ? -10.852 29.406 -1.854 1 95.88 165 TYR B N 1
ATOM 3347 C CA . TYR B 1 165 ? -9.938 28.406 -1.314 1 95.88 165 TYR B CA 1
ATOM 3348 C C . TYR B 1 165 ? -10.375 27 -1.71 1 95.88 165 TYR B C 1
ATOM 3350 O O . TYR B 1 165 ? -10.016 26.016 -1.044 1 95.88 165 TYR B O 1
ATOM 3358 N N . ARG B 1 166 ? -11.07 26.922 -2.766 1 94.69 166 ARG B N 1
ATOM 3359 C CA . ARG B 1 166 ? -11.594 25.641 -3.229 1 94.69 166 ARG B CA 1
ATOM 3360 C C . ARG B 1 166 ? -10.461 24.641 -3.494 1 94.69 166 ARG B C 1
ATOM 3362 O O . ARG B 1 166 ? -10.547 23.484 -3.113 1 94.69 166 ARG B O 1
ATOM 3369 N N . LYS B 1 167 ? -9.414 25.109 -4.113 1 94.56 167 LYS B N 1
ATOM 3370 C CA . LYS B 1 167 ? -8.289 24.234 -4.449 1 94.56 167 LYS B CA 1
ATOM 3371 C C . LYS B 1 167 ? -7.582 23.734 -3.193 1 94.56 167 LYS B C 1
ATOM 3373 O O . LYS B 1 167 ? -7.051 22.625 -3.17 1 94.56 167 LYS B O 1
ATOM 3378 N N . ASN B 1 168 ? -7.57 24.547 -2.133 1 94.31 168 ASN B N 1
ATOM 3379 C CA . ASN B 1 168 ? -6.977 24.141 -0.865 1 94.31 168 ASN B CA 1
ATOM 3380 C C . ASN B 1 168 ? -7.703 22.938 -0.275 1 94.31 168 ASN B C 1
ATOM 3382 O O . ASN B 1 168 ? -7.086 22.109 0.403 1 94.31 168 ASN B O 1
ATOM 3386 N N . LEU B 1 169 ? -8.945 22.875 -0.551 1 93.38 169 LEU B N 1
ATOM 3387 C CA . LEU B 1 169 ? -9.758 21.797 -0.028 1 93.38 169 LEU B CA 1
ATOM 3388 C C . LEU B 1 169 ? -9.703 20.578 -0.951 1 93.38 169 LEU B C 1
ATOM 3390 O O . LEU B 1 169 ? -9.555 19.453 -0.486 1 93.38 169 LEU B O 1
ATOM 3394 N N . LEU B 1 170 ? -9.727 20.781 -2.271 1 95.56 170 LEU B N 1
ATOM 3395 C CA . LEU B 1 170 ? -10.031 19.688 -3.197 1 95.56 170 LEU B CA 1
ATOM 3396 C C . LEU B 1 170 ? -8.75 19.109 -3.785 1 95.56 170 LEU B C 1
ATOM 3398 O O . LEU B 1 170 ? -8.719 17.938 -4.172 1 95.56 170 LEU B O 1
ATOM 3402 N N . THR B 1 171 ? -7.703 19.875 -3.932 1 96.31 171 THR B N 1
ATOM 3403 C CA . THR B 1 171 ? -6.434 19.422 -4.496 1 96.31 171 THR B CA 1
ATOM 3404 C C . THR B 1 171 ? -5.27 19.859 -3.617 1 96.31 171 THR B C 1
ATOM 3406 O O . THR B 1 171 ? -4.41 20.641 -4.055 1 96.31 171 THR B O 1
ATOM 3409 N N . PRO B 1 172 ? -5.297 19.344 -2.42 1 95.5 172 PRO B N 1
ATOM 3410 C CA . PRO B 1 172 ? -4.234 19.734 -1.494 1 95.5 172 PRO B CA 1
ATOM 3411 C C . PRO B 1 172 ? -2.836 19.484 -2.055 1 95.5 172 PRO B C 1
ATOM 3413 O O . PRO B 1 172 ? -2.672 18.672 -2.971 1 95.5 172 PRO B O 1
ATOM 3416 N N . ILE B 1 173 ? -1.868 20.188 -1.521 1 96.31 173 ILE B N 1
ATOM 3417 C CA . ILE B 1 173 ? -0.503 20.172 -2.035 1 96.31 173 ILE B CA 1
ATOM 3418 C C . ILE B 1 173 ? 0.431 19.562 -0.989 1 96.31 173 ILE B C 1
ATOM 3420 O O . ILE B 1 173 ? 0.752 20.203 0.012 1 96.31 173 ILE B O 1
ATOM 3424 N N . PRO B 1 174 ? 0.921 18.312 -1.24 1 97.25 174 PRO B N 1
ATOM 3425 C CA . PRO B 1 174 ? 1.957 17.766 -0.359 1 97.25 174 PRO B CA 1
ATOM 3426 C C . PRO B 1 174 ? 3.23 18.609 -0.353 1 97.25 174 PRO B C 1
ATOM 3428 O O . PRO B 1 174 ? 3.717 19.016 -1.415 1 97.25 174 PRO B O 1
ATOM 3431 N N . GLN B 1 175 ? 3.762 18.891 0.773 1 97.69 175 GLN B N 1
ATOM 3432 C CA . GLN B 1 175 ? 4.922 19.781 0.88 1 97.69 175 GLN B CA 1
ATOM 3433 C C . GLN B 1 175 ? 6.223 18.969 0.866 1 97.69 175 GLN B C 1
ATOM 3435 O O . GLN B 1 175 ? 7.031 19.078 1.788 1 97.69 175 GLN B O 1
ATOM 3440 N N . VAL B 1 176 ? 6.48 18.297 -0.219 1 98.31 176 VAL B N 1
ATOM 3441 C CA . VAL B 1 176 ? 7.574 17.344 -0.339 1 98.31 176 VAL B CA 1
ATOM 3442 C C . VAL B 1 176 ? 8.914 18.078 -0.266 1 98.31 176 VAL B C 1
ATOM 3444 O O . VAL B 1 176 ? 9.766 17.734 0.56 1 98.31 176 VAL B O 1
ATOM 3447 N N . LYS B 1 177 ? 9.102 19.141 -1.065 1 98.06 177 LYS B N 1
ATOM 3448 C CA . LYS B 1 177 ? 10.359 19.891 -1.076 1 98.06 177 LYS B CA 1
ATOM 3449 C C . LYS B 1 177 ? 10.625 20.531 0.282 1 98.06 177 LYS B C 1
ATOM 3451 O O . LYS B 1 177 ? 11.75 20.469 0.788 1 98.06 177 LYS B O 1
ATOM 3456 N N . ALA B 1 178 ? 9.609 21.109 0.822 1 98.31 178 ALA B N 1
ATOM 3457 C CA . ALA B 1 178 ? 9.758 21.703 2.145 1 98.31 178 ALA B CA 1
ATOM 3458 C C . ALA B 1 178 ? 10.148 20.656 3.184 1 98.31 178 ALA B C 1
ATOM 3460 O O . ALA B 1 178 ? 11.023 20.891 4.016 1 98.31 178 ALA B O 1
ATOM 3461 N N . GLY B 1 179 ? 9.461 19.5 3.148 1 98.44 179 GLY B N 1
ATOM 3462 C CA . GLY B 1 179 ? 9.773 18.422 4.086 1 98.44 179 GLY B CA 1
ATOM 3463 C C . GLY B 1 179 ? 11.219 17.984 4.027 1 98.44 179 GLY B C 1
ATOM 3464 O O . GLY B 1 179 ? 11.859 17.781 5.066 1 98.44 179 GLY B O 1
ATOM 3465 N N . GLN B 1 180 ? 11.711 17.875 2.85 1 98.44 180 GLN B N 1
ATOM 3466 C CA . GLN B 1 180 ? 13.109 17.484 2.666 1 98.44 180 GLN B CA 1
ATOM 3467 C C . GLN B 1 180 ? 14.055 18.531 3.234 1 98.44 180 GLN B C 1
ATOM 3469 O O . GLN B 1 180 ? 15.031 18.188 3.91 1 98.44 180 GLN B O 1
ATOM 3474 N N . LYS B 1 181 ? 13.773 19.781 2.953 1 98.5 181 LYS B N 1
ATOM 3475 C CA . LYS B 1 181 ? 14.617 20.875 3.434 1 98.5 181 LYS B CA 1
ATOM 3476 C C . LYS B 1 181 ? 14.578 20.969 4.957 1 98.5 181 LYS B C 1
ATOM 3478 O O . LYS B 1 181 ? 15.609 21.172 5.598 1 98.5 181 LYS B O 1
ATOM 3483 N N . ILE B 1 182 ? 13.398 20.828 5.535 1 98.56 182 ILE B N 1
ATOM 3484 C CA . ILE B 1 182 ? 13.211 20.906 6.98 1 98.56 182 ILE B CA 1
ATOM 3485 C C . ILE B 1 182 ? 13.992 19.781 7.664 1 98.56 182 ILE B C 1
ATOM 3487 O O . ILE B 1 182 ? 14.711 20.031 8.641 1 98.56 182 ILE B O 1
ATOM 3491 N N . ALA B 1 183 ? 13.859 18.609 7.129 1 97.94 183 ALA B N 1
ATOM 3492 C CA . ALA B 1 183 ? 14.578 17.453 7.676 1 97.94 183 ALA B CA 1
ATOM 3493 C C . ALA B 1 183 ? 16.094 17.656 7.562 1 97.94 183 ALA B C 1
ATOM 3495 O O . ALA B 1 183 ? 16.828 17.391 8.516 1 97.94 183 ALA B O 1
ATOM 3496 N N . ALA B 1 184 ? 16.531 18.125 6.438 1 97.25 184 ALA B N 1
ATOM 3497 C CA . ALA B 1 184 ? 17.953 18.344 6.203 1 97.25 184 ALA B CA 1
ATOM 3498 C C . ALA B 1 184 ? 18.5 19.406 7.141 1 97.25 184 ALA B C 1
ATOM 3500 O O . ALA B 1 184 ? 19.672 19.359 7.531 1 97.25 184 ALA B O 1
ATOM 3501 N N . ALA B 1 185 ? 17.656 20.344 7.504 1 97.75 185 ALA B N 1
ATOM 3502 C CA . ALA B 1 185 ? 18.078 21.422 8.391 1 97.75 185 ALA B CA 1
ATOM 3503 C C . ALA B 1 185 ? 18.172 20.953 9.836 1 97.75 185 ALA B C 1
ATOM 3505 O O . ALA B 1 185 ? 18.719 21.641 10.695 1 97.75 185 ALA B O 1
ATOM 3506 N N . GLY B 1 186 ? 17.625 19.797 10.109 1 97.12 186 GLY B N 1
ATOM 3507 C CA . GLY B 1 186 ? 17.812 19.203 11.422 1 97.12 186 GLY B CA 1
ATOM 3508 C C . GLY B 1 186 ? 16.609 19.406 12.336 1 97.12 186 GLY B C 1
ATOM 3509 O O . GLY B 1 186 ? 16.766 19.531 13.555 1 97.12 186 GLY B O 1
ATOM 3510 N N . ALA B 1 187 ? 15.43 19.469 11.766 1 98.12 187 ALA B N 1
ATOM 3511 C CA . ALA B 1 187 ? 14.234 19.5 12.602 1 98.12 187 ALA B CA 1
ATOM 3512 C C . ALA B 1 187 ? 14.219 18.328 13.578 1 98.12 187 ALA B C 1
ATOM 3514 O O . ALA B 1 187 ? 14.609 17.203 13.219 1 98.12 187 ALA B O 1
ATOM 3515 N N . SER B 1 188 ? 13.758 18.578 14.797 1 97.94 188 SER B N 1
ATOM 3516 C CA . SER B 1 188 ? 13.742 17.547 15.828 1 97.94 188 SER B CA 1
ATOM 3517 C C . SER B 1 188 ? 12.492 16.688 15.719 1 97.94 188 SER B C 1
ATOM 3519 O O . SER B 1 188 ? 12.461 15.562 16.219 1 97.94 188 SER B O 1
ATOM 3521 N N . SER B 1 189 ? 11.5 17.219 15.156 1 97.88 189 SER B N 1
ATOM 3522 C CA . SER B 1 189 ? 10.25 16.5 14.938 1 97.88 189 SER B CA 1
ATOM 3523 C C . SER B 1 189 ? 9.43 17.141 13.828 1 97.88 189 SER B C 1
ATOM 3525 O O . SER B 1 189 ? 9.578 18.328 13.547 1 97.88 189 SER B O 1
ATOM 3527 N N . MET B 1 190 ? 8.625 16.344 13.234 1 98.12 190 MET B N 1
ATOM 3528 C CA . MET B 1 190 ? 7.816 16.859 12.125 1 98.12 190 MET B CA 1
ATOM 3529 C C . MET B 1 190 ? 6.613 15.953 11.867 1 98.12 190 MET B C 1
ATOM 3531 O O . MET B 1 190 ? 6.695 14.734 12.055 1 98.12 190 MET B O 1
ATOM 3535 N N . MET B 1 191 ? 5.512 16.469 11.469 1 96.62 191 MET B N 1
ATOM 3536 C CA . MET B 1 191 ? 4.34 15.75 10.984 1 96.62 191 MET B CA 1
ATOM 3537 C C . MET B 1 191 ? 3.498 16.625 10.07 1 96.62 191 MET B C 1
ATOM 3539 O O . MET B 1 191 ? 3.662 17.859 10.055 1 96.62 191 MET B O 1
ATOM 3543 N N . ASP B 1 192 ? 2.725 16.062 9.281 1 96.25 192 ASP B N 1
ATOM 3544 C CA . ASP B 1 192 ? 1.801 16.859 8.484 1 96.25 192 ASP B CA 1
ATOM 3545 C C . ASP B 1 192 ? 0.528 17.172 9.273 1 96.25 192 ASP B C 1
ATOM 3547 O O . ASP B 1 192 ? 0.222 16.5 10.258 1 96.25 192 ASP B O 1
ATOM 3551 N N . VAL B 1 193 ? -0.146 18.203 8.938 1 94.06 193 VAL B N 1
ATOM 3552 C CA . VAL B 1 193 ? -1.379 18.625 9.586 1 94.06 193 VAL B CA 1
ATOM 3553 C C . VAL B 1 193 ? -2.574 18.328 8.688 1 94.06 193 VAL B C 1
ATOM 3555 O O . VAL B 1 193 ? -2.967 19.156 7.867 1 94.06 193 VAL B O 1
ATOM 3558 N N . SER B 1 194 ? -3.176 17.172 8.898 1 89.12 194 SER B N 1
ATOM 3559 C CA . SER B 1 194 ? -4.297 16.766 8.055 1 89.12 194 SER B CA 1
ATOM 3560 C C . SER B 1 194 ? -5.629 16.969 8.773 1 89.12 194 SER B C 1
ATOM 3562 O O . SER B 1 194 ? -6.621 17.359 8.156 1 89.12 194 SER B O 1
ATOM 3564 N N . ASP B 1 195 ? -5.621 16.812 10.094 1 87 195 ASP B N 1
ATOM 3565 C CA . ASP B 1 195 ? -6.875 16.828 10.844 1 87 195 ASP B CA 1
ATOM 3566 C C . ASP B 1 195 ? -7.02 18.125 11.648 1 87 195 ASP B C 1
ATOM 3568 O O . ASP B 1 195 ? -8 18.312 12.367 1 87 195 ASP B O 1
ATOM 3572 N N . GLY B 1 196 ? -6.047 18.969 11.578 1 93 196 GLY B N 1
ATOM 3573 C CA . GLY B 1 196 ? -6.043 20.203 12.336 1 93 196 GLY B CA 1
ATOM 3574 C C . GLY B 1 196 ? -4.781 20.406 13.156 1 93 196 GLY B C 1
ATOM 3575 O O . GLY B 1 196 ? -4.164 19.438 13.594 1 93 196 GLY B O 1
ATOM 3576 N N . LEU B 1 197 ? -4.523 21.641 13.445 1 96.38 197 LEU B N 1
ATOM 3577 C CA . LEU B 1 197 ? -3.299 21.984 14.164 1 96.38 197 LEU B CA 1
ATOM 3578 C C . LEU B 1 197 ? -3.367 21.484 15.609 1 96.38 197 LEU B C 1
ATOM 3580 O O . LEU B 1 197 ? -2.4 20.906 16.125 1 96.38 197 LEU B O 1
ATOM 3584 N N . SER B 1 198 ? -4.5 21.656 16.25 1 96.25 198 SER B N 1
ATOM 3585 C CA . SER B 1 198 ? -4.652 21.281 17.656 1 96.25 198 SER B CA 1
ATOM 3586 C C . SER B 1 198 ? -4.367 19.797 17.859 1 96.25 198 SER B C 1
ATOM 3588 O O . SER B 1 198 ? -3.504 19.422 18.656 1 96.25 198 SER B O 1
ATOM 3590 N N . ILE B 1 199 ? -5.004 18.953 17.094 1 93.56 199 ILE B N 1
ATOM 3591 C CA . ILE B 1 199 ? -4.844 17.516 17.281 1 93.56 199 ILE B CA 1
ATOM 3592 C C . ILE B 1 199 ? -3.414 17.109 16.953 1 93.56 199 ILE B C 1
ATOM 3594 O O . ILE B 1 199 ? -2.852 16.203 17.578 1 93.56 199 ILE B O 1
ATOM 3598 N N . SER B 1 200 ? -2.877 17.688 15.969 1 95.06 200 SER B N 1
ATOM 3599 C CA . SER B 1 200 ? -1.504 17.391 15.586 1 95.06 200 SER B CA 1
ATOM 3600 C C . SER B 1 200 ? -0.524 17.75 16.703 1 95.06 200 SER B C 1
ATOM 3602 O O . SER B 1 200 ? 0.431 17.016 16.953 1 95.06 200 SER B O 1
ATOM 3604 N N . LEU B 1 201 ? -0.765 18.875 17.359 1 97.31 201 LEU B N 1
ATOM 3605 C CA . LEU B 1 201 ? 0.083 19.281 18.469 1 97.31 201 LEU B CA 1
ATOM 3606 C C . LEU B 1 201 ? -0.017 18.297 19.625 1 97.31 201 LEU B C 1
ATOM 3608 O O . LEU B 1 201 ? 0.993 17.953 20.234 1 97.31 201 LEU B O 1
ATOM 3612 N N . PHE B 1 202 ? -1.187 17.875 19.891 1 95.12 202 PHE B N 1
ATOM 3613 C CA . PHE B 1 202 ? -1.358 16.906 20.953 1 95.12 202 PHE B CA 1
ATOM 3614 C C . PHE B 1 202 ? -0.677 15.586 20.594 1 95.12 202 PHE B C 1
ATOM 3616 O O . PHE B 1 202 ? -0.077 14.945 21.453 1 95.12 202 PHE B O 1
ATOM 3623 N N . ASP B 1 203 ? -0.813 15.18 19.344 1 92.06 203 ASP B N 1
ATOM 3624 C CA . ASP B 1 203 ? -0.139 13.961 18.891 1 92.06 203 ASP B CA 1
ATOM 3625 C C . ASP B 1 203 ? 1.373 14.078 19.078 1 92.06 203 ASP B C 1
ATOM 3627 O O . ASP B 1 203 ? 2.016 13.141 19.562 1 92.06 203 ASP B O 1
ATOM 3631 N N . MET B 1 204 ? 1.911 15.18 18.688 1 95.06 204 MET B N 1
ATOM 3632 C CA . MET B 1 204 ? 3.35 15.398 18.812 1 95.06 204 MET B CA 1
ATOM 3633 C C . MET B 1 204 ? 3.758 15.492 20.281 1 95.06 204 MET B C 1
ATOM 3635 O O . MET B 1 204 ? 4.844 15.055 20.656 1 95.06 204 MET B O 1
ATOM 3639 N N . SER B 1 205 ? 2.9 16.125 21.062 1 96.38 205 SER B N 1
ATOM 3640 C CA . SER B 1 205 ? 3.154 16.203 22.5 1 96.38 205 SER B CA 1
ATOM 3641 C C . SER B 1 205 ? 3.287 14.82 23.125 1 96.38 205 SER B C 1
ATOM 3643 O O . SER B 1 205 ? 4.223 14.562 23.875 1 96.38 205 SER B O 1
ATOM 3645 N N . GLU B 1 206 ? 2.375 14 22.781 1 91.5 206 GLU B N 1
ATOM 3646 C CA . GLU B 1 206 ? 2.393 12.633 23.297 1 91.5 206 GLU B CA 1
ATOM 3647 C C . GLU B 1 206 ? 3.621 11.867 22.812 1 91.5 206 GLU B C 1
ATOM 3649 O O . GLU B 1 206 ? 4.266 11.156 23.578 1 91.5 206 GLU B O 1
ATOM 3654 N N . ALA B 1 207 ? 3.943 12.023 21.578 1 92.12 207 ALA B N 1
ATOM 3655 C CA . ALA B 1 207 ? 5.047 11.297 20.969 1 92.12 207 ALA B CA 1
ATOM 3656 C C . ALA B 1 207 ? 6.387 11.734 21.531 1 92.12 207 ALA B C 1
ATOM 3658 O O . ALA B 1 207 ? 7.312 10.93 21.672 1 92.12 207 ALA B O 1
ATOM 3659 N N . SER B 1 208 ? 6.535 13 21.906 1 95.44 208 SER B N 1
ATOM 3660 C CA . SER B 1 208 ? 7.812 13.562 22.312 1 95.44 208 SER B CA 1
ATOM 3661 C C . SER B 1 208 ? 7.863 13.773 23.828 1 95.44 208 SER B C 1
ATOM 3663 O O . SER B 1 208 ? 8.906 14.133 24.375 1 95.44 208 SER B O 1
ATOM 3665 N N . ASN B 1 209 ? 6.719 13.562 24.469 1 95.88 209 ASN B N 1
ATOM 3666 C CA . ASN B 1 209 ? 6.617 13.812 25.906 1 95.88 209 ASN B CA 1
ATOM 3667 C C . ASN B 1 209 ? 7 15.242 26.25 1 95.88 209 ASN B C 1
ATOM 3669 O O . ASN B 1 209 ? 7.844 15.469 27.125 1 95.88 209 ASN B O 1
ATOM 3673 N N . VAL B 1 210 ? 6.473 16.172 25.516 1 97.94 210 VAL B N 1
ATOM 3674 C CA . VAL B 1 210 ? 6.68 17.609 25.719 1 97.94 210 VAL B CA 1
ATOM 3675 C C . VAL B 1 210 ? 5.355 18.344 25.562 1 97.94 210 VAL B C 1
ATOM 3677 O O . VAL B 1 210 ? 4.305 17.719 25.375 1 97.94 210 VAL B O 1
ATOM 3680 N N . GLY B 1 211 ? 5.414 19.641 25.797 1 98.38 211 GLY B N 1
ATOM 3681 C CA . GLY B 1 211 ? 4.27 20.5 25.531 1 98.38 211 GLY B CA 1
ATOM 3682 C C . GLY B 1 211 ? 4.582 21.641 24.562 1 98.38 211 GLY B C 1
ATOM 3683 O O . GLY B 1 211 ? 5.719 21.766 24.109 1 98.38 211 GLY B O 1
ATOM 3684 N N . PHE B 1 212 ? 3.535 22.422 24.25 1 98.75 212 PHE B N 1
ATOM 3685 C CA . PHE B 1 212 ? 3.676 23.5 23.281 1 98.75 212 PHE B CA 1
ATOM 3686 C C . PHE B 1 212 ? 3.004 24.781 23.781 1 98.75 212 PHE B C 1
ATOM 3688 O O . PHE B 1 212 ? 1.85 24.734 24.219 1 98.75 212 PHE B O 1
ATOM 3695 N N . ALA B 1 213 ? 3.689 25.828 23.797 1 98.81 213 ALA B N 1
ATOM 3696 C CA . ALA B 1 213 ? 3.16 27.156 24.094 1 98.81 213 ALA B CA 1
ATOM 3697 C C . ALA B 1 213 ? 3.102 28.016 22.828 1 98.81 213 ALA B C 1
ATOM 3699 O O . ALA B 1 213 ? 4.121 28.547 22.391 1 98.81 213 ALA B O 1
ATOM 3700 N N . LEU B 1 214 ? 1.928 28.234 22.344 1 98.69 214 LEU B N 1
ATOM 3701 C CA . LEU B 1 214 ? 1.72 28.984 21.109 1 98.69 214 LEU B CA 1
ATOM 3702 C C . LEU B 1 214 ? 1.454 30.453 21.406 1 98.69 214 LEU B C 1
ATOM 3704 O O . LEU B 1 214 ? 0.995 30.797 22.5 1 98.69 214 LEU B O 1
ATOM 3708 N N . GLU B 1 215 ? 1.779 31.266 20.5 1 98.5 215 GLU B N 1
ATOM 3709 C CA . GLU B 1 215 ? 1.497 32.688 20.516 1 98.5 215 GLU B CA 1
ATOM 3710 C C . GLU B 1 215 ? 0.628 33.125 19.344 1 98.5 215 GLU B C 1
ATOM 3712 O O . GLU B 1 215 ? 1.123 33.25 18.219 1 98.5 215 GLU B O 1
ATOM 3717 N N . SER B 1 216 ? -0.633 33.438 19.594 1 97.12 216 SER B N 1
ATOM 3718 C CA . SER B 1 216 ? -1.59 33.688 18.531 1 97.12 216 SER B CA 1
ATOM 3719 C C . SER B 1 216 ? -1.179 34.906 17.688 1 97.12 216 SER B C 1
ATOM 3721 O O . SER B 1 216 ? -1.525 35 16.516 1 97.12 216 SER B O 1
ATOM 3723 N N . ALA B 1 217 ? -0.479 35.844 18.281 1 97.44 217 ALA B N 1
ATOM 3724 C CA . ALA B 1 217 ? -0.023 37.031 17.562 1 97.44 217 ALA B CA 1
ATOM 3725 C C . ALA B 1 217 ? 0.922 36.656 16.422 1 97.44 217 ALA B C 1
ATOM 3727 O O . ALA B 1 217 ? 1.155 37.469 15.523 1 97.44 217 ALA B O 1
ATOM 3728 N N . LYS B 1 218 ? 1.474 35.469 16.422 1 97.88 218 LYS B N 1
ATOM 3729 C CA . LYS B 1 218 ? 2.443 35.031 15.422 1 97.88 218 LYS B CA 1
ATOM 3730 C C . LYS B 1 218 ? 1.77 34.219 14.32 1 97.88 218 LYS B C 1
ATOM 3732 O O . LYS B 1 218 ? 2.4 33.875 13.32 1 97.88 218 LYS B O 1
ATOM 3737 N N . PHE B 1 219 ? 0.515 33.938 14.508 1 98.12 219 PHE B N 1
ATOM 3738 C CA . PHE B 1 219 ? -0.192 33.125 13.531 1 98.12 219 PHE B CA 1
ATOM 3739 C C . PHE B 1 219 ? -0.317 33.844 12.203 1 98.12 219 PHE B C 1
ATOM 3741 O O . PHE B 1 219 ? -0.627 35.031 12.172 1 98.12 219 PHE B O 1
ATOM 3748 N N . ASN B 1 220 ? 0.006 33.188 11.117 1 97.31 220 ASN B N 1
ATOM 3749 C CA . ASN B 1 220 ? -0.417 33.656 9.805 1 97.31 220 ASN B CA 1
ATOM 3750 C C . ASN B 1 220 ? -1.864 33.281 9.508 1 97.31 220 ASN B C 1
ATOM 3752 O O . ASN B 1 220 ? -2.121 32.375 8.703 1 97.31 220 ASN B O 1
ATOM 3756 N N . LEU B 1 221 ? -2.816 34.031 10 1 97 221 LEU B N 1
ATOM 3757 C CA . LEU B 1 221 ? -4.234 33.688 9.953 1 97 221 LEU B CA 1
ATOM 3758 C C . LEU B 1 221 ? -4.758 33.75 8.523 1 97 221 LEU B C 1
ATOM 3760 O O . LEU B 1 221 ? -4.359 34.625 7.75 1 97 221 LEU B O 1
ATOM 3764 N N . PRO B 1 222 ? -5.629 32.781 8.203 1 95.38 222 PRO B N 1
ATOM 3765 C CA . PRO B 1 222 ? -6.273 32.875 6.891 1 95.38 222 PRO B CA 1
ATOM 3766 C C . PRO B 1 222 ? -7.227 34.031 6.77 1 95.38 222 PRO B C 1
ATOM 3768 O O . PRO B 1 222 ? -7.844 34.438 7.758 1 95.38 222 PRO B O 1
ATOM 3771 N N . ASP B 1 223 ? -7.324 34.562 5.582 1 95.06 223 ASP B N 1
ATOM 3772 C CA . ASP B 1 223 ? -8.352 35.562 5.289 1 95.06 223 ASP B CA 1
ATOM 3773 C C . ASP B 1 223 ? -9.711 34.906 5.09 1 95.06 223 ASP B C 1
ATOM 3775 O O . ASP B 1 223 ? -9.977 34.312 4.043 1 95.06 223 ASP B O 1
ATOM 3779 N N . VAL B 1 224 ? -10.586 35 6.082 1 92.31 224 VAL B N 1
ATOM 3780 C CA . VAL B 1 224 ? -11.875 34.312 5.977 1 92.31 224 VAL B CA 1
ATOM 3781 C C . VAL B 1 224 ? -13 35.344 5.945 1 92.31 224 VAL B C 1
ATOM 3783 O O . VAL B 1 224 ? -12.906 36.375 6.586 1 92.31 224 VAL B O 1
ATOM 3786 N N . ARG B 1 225 ? -14.094 35.125 5.219 1 88 225 ARG B N 1
ATOM 3787 C CA . ARG B 1 225 ? -15.242 36 5.086 1 88 225 ARG B CA 1
ATOM 3788 C C . ARG B 1 225 ? -16.234 35.781 6.215 1 88 225 ARG B C 1
ATOM 3790 O O . ARG B 1 225 ? -16.969 36.719 6.586 1 88 225 ARG B O 1
ATOM 3797 N N . ALA B 1 226 ? -16.375 34.562 6.621 1 84.75 226 ALA B N 1
ATOM 3798 C CA . ALA B 1 226 ? -17.281 34.188 7.703 1 84.75 226 ALA B CA 1
ATOM 3799 C C . ALA B 1 226 ? -16.578 33.25 8.695 1 84.75 226 ALA B C 1
ATOM 3801 O O . ALA B 1 226 ? -15.633 32.562 8.336 1 84.75 226 ALA B O 1
ATOM 3802 N N . GLY B 1 227 ? -17 33.281 9.883 1 84.44 227 GLY B N 1
ATOM 3803 C CA . GLY B 1 227 ? -16.422 32.438 10.914 1 84.44 227 GLY B CA 1
ATOM 3804 C C . GLY B 1 227 ? -15.195 33.031 11.57 1 84.44 227 GLY B C 1
ATOM 3805 O O . GLY B 1 227 ? -14.938 34.219 11.422 1 84.44 227 GLY B O 1
ATOM 3806 N N . SER B 1 228 ? -14.547 32.281 12.367 1 90.81 228 SER B N 1
ATOM 3807 C CA . SER B 1 228 ? -13.375 32.719 13.117 1 90.81 228 SER B CA 1
ATOM 3808 C C . SER B 1 228 ? -12.086 32.188 12.5 1 90.81 228 SER B C 1
ATOM 3810 O O . SER B 1 228 ? -11.844 30.984 12.492 1 90.81 228 SER B O 1
ATOM 3812 N N . ALA B 1 229 ? -11.312 33.125 12.039 1 95.12 229 ALA B N 1
ATOM 3813 C CA . ALA B 1 229 ? -10.016 32.75 11.453 1 95.12 229 ALA B CA 1
ATOM 3814 C C . ALA B 1 229 ? -9.18 31.953 12.438 1 95.12 229 ALA B C 1
ATOM 3816 O O . ALA B 1 229 ? -8.523 30.984 12.055 1 95.12 229 ALA B O 1
ATOM 3817 N N . ARG B 1 230 ? -9.195 32.375 13.648 1 95.19 230 ARG B N 1
ATOM 3818 C CA . ARG B 1 230 ? -8.422 31.703 14.68 1 95.19 230 ARG B CA 1
ATOM 3819 C C . ARG B 1 230 ? -8.938 30.281 14.906 1 95.19 230 ARG B C 1
ATOM 3821 O O . ARG B 1 230 ? -8.148 29.359 15.102 1 95.19 230 ARG B O 1
ATOM 3828 N N . GLU B 1 231 ? -10.258 30.156 14.898 1 94.69 231 GLU B N 1
ATOM 3829 C CA . GLU B 1 231 ? -10.859 28.828 15.07 1 94.69 231 GLU B CA 1
ATOM 3830 C C . GLU B 1 231 ? -10.484 27.906 13.922 1 94.69 231 GLU B C 1
ATOM 3832 O O . GLU B 1 231 ? -10.109 26.75 14.148 1 94.69 231 GLU B O 1
ATOM 3837 N N . TYR B 1 232 ? -10.539 28.438 12.719 1 95.56 232 TYR B N 1
ATOM 3838 C CA . TYR B 1 232 ? -10.172 27.656 11.547 1 95.56 232 TYR B CA 1
ATOM 3839 C C . TYR B 1 232 ? -8.695 27.281 11.586 1 95.56 232 TYR B C 1
ATOM 3841 O O . TYR B 1 232 ? -8.328 26.156 11.203 1 95.56 232 TYR B O 1
ATOM 3849 N N . TYR B 1 233 ? -7.91 28.172 12.086 1 96.62 233 TYR B N 1
ATOM 3850 C CA . TYR B 1 233 ? -6.469 27.969 12.156 1 96.62 233 TYR B CA 1
ATOM 3851 C C . TYR B 1 233 ? -6.117 26.844 13.109 1 96.62 233 TYR B C 1
ATOM 3853 O O . TYR B 1 233 ? -5.297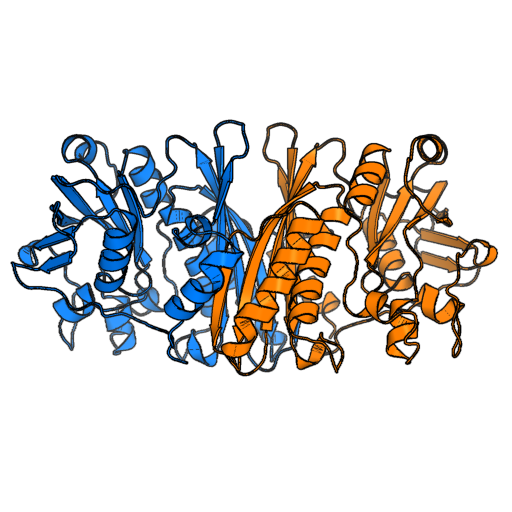 25.984 12.781 1 96.62 233 TYR B O 1
ATOM 3861 N N . LEU B 1 234 ? -6.742 26.781 14.219 1 96.19 234 LEU B N 1
ATOM 3862 C CA . LEU B 1 234 ? -6.395 25.844 15.273 1 96.19 234 LEU B CA 1
ATOM 3863 C C . LEU B 1 234 ? -7.078 24.5 15.047 1 96.19 234 LEU B C 1
ATOM 3865 O O . LEU B 1 234 ? -6.508 23.438 15.344 1 96.19 234 LEU B O 1
ATOM 3869 N N . TYR B 1 235 ? -8.289 24.516 14.461 1 94.44 235 TYR B N 1
ATOM 3870 C CA . TYR B 1 235 ? -9.117 23.312 14.562 1 94.44 235 TYR B CA 1
ATOM 3871 C C . TYR B 1 235 ? -9.539 22.828 13.188 1 94.44 235 TYR B C 1
ATOM 3873 O O . TYR B 1 235 ? -10.008 21.688 13.047 1 94.44 235 TYR B O 1
ATOM 3881 N N . GLY B 1 236 ? -9.383 23.703 12.188 1 92.94 236 GLY B N 1
ATOM 3882 C CA . GLY B 1 236 ? -9.758 23.266 10.844 1 92.94 236 GLY B CA 1
ATOM 3883 C C . GLY B 1 236 ? -8.852 22.188 10.297 1 92.94 236 GLY B C 1
ATOM 3884 O O . GLY B 1 236 ? -7.652 22.156 10.586 1 92.94 236 GLY B O 1
ATOM 3885 N N . GLY B 1 237 ? -9.367 21.234 9.508 1 90.25 237 GLY B N 1
ATOM 3886 C CA . GLY B 1 237 ? -8.617 20.172 8.867 1 90.25 237 GLY B CA 1
ATOM 3887 C C . GLY B 1 237 ? -8.477 20.344 7.367 1 90.25 237 GLY B C 1
ATOM 3888 O O . GLY B 1 237 ? -9.109 21.234 6.781 1 90.25 237 GLY B O 1
ATOM 3889 N N . GLY B 1 238 ? -7.492 19.516 6.789 1 90.31 238 GLY B N 1
ATOM 3890 C CA . GLY B 1 238 ? -7.418 19.438 5.34 1 90.31 238 GLY B CA 1
ATOM 3891 C C . GLY B 1 238 ? -6.324 20.312 4.75 1 90.31 238 GLY B C 1
ATOM 3892 O O . GLY B 1 238 ? -6.246 20.469 3.529 1 90.31 238 GLY B O 1
ATOM 3893 N N . ASP B 1 239 ? -5.449 20.938 5.488 1 90.62 239 ASP B N 1
ATOM 3894 C CA . ASP B 1 239 ? -4.484 21.891 4.945 1 90.62 239 ASP B CA 1
ATOM 3895 C C . ASP B 1 239 ? -3.148 21.219 4.652 1 90.62 239 ASP B C 1
ATOM 3897 O O . ASP B 1 239 ? -2.359 21.703 3.846 1 90.62 239 ASP B O 1
ATOM 3901 N N . PHE B 1 240 ? -2.756 20.203 5.203 1 93.38 240 PHE B N 1
ATOM 3902 C CA . PHE B 1 240 ? -1.625 19.328 4.969 1 93.38 240 PHE B CA 1
ATOM 3903 C C . PHE B 1 240 ? -0.31 20.094 5.027 1 93.38 240 PHE B C 1
ATOM 3905 O O . PHE B 1 240 ? 0.63 19.781 4.297 1 93.38 240 PHE B O 1
ATOM 3912 N N . GLY B 1 241 ? -0.196 21.234 5.691 1 96.75 241 GLY B N 1
ATOM 3913 C CA . GLY B 1 241 ? 1.082 21.844 6.039 1 96.75 241 GLY B CA 1
ATOM 3914 C C . GLY B 1 241 ? 1.93 20.953 6.938 1 96.75 241 GLY B C 1
ATOM 3915 O O . GLY B 1 241 ? 1.449 19.953 7.461 1 96.75 241 GLY B O 1
ATOM 3916 N N . LEU B 1 242 ? 3.17 21.297 7.047 1 98.25 242 LEU B N 1
ATOM 3917 C CA . LEU B 1 242 ? 4.074 20.547 7.918 1 98.25 242 LEU B CA 1
ATOM 3918 C C . LEU B 1 242 ? 4.281 21.281 9.242 1 98.25 242 LEU B C 1
ATOM 3920 O O . LEU B 1 242 ? 4.703 22.438 9.25 1 98.25 242 LEU B O 1
ATOM 3924 N N . LEU B 1 243 ? 3.902 20.641 10.297 1 98.44 243 LEU B N 1
ATOM 3925 C CA . LEU B 1 243 ? 4.215 21.062 11.656 1 98.44 243 LEU B CA 1
ATOM 3926 C C . LEU B 1 243 ? 5.551 20.484 12.109 1 98.44 243 LEU B C 1
ATOM 3928 O O . LEU B 1 243 ? 5.75 19.281 12.07 1 98.44 243 LEU B O 1
ATOM 3932 N N . PHE B 1 244 ? 6.465 21.359 12.516 1 98.69 244 PHE B N 1
ATOM 3933 C CA . PHE B 1 244 ? 7.766 20.812 12.891 1 98.69 244 PHE B CA 1
ATOM 3934 C C . PHE B 1 244 ? 8.398 21.641 14 1 98.69 244 PHE B C 1
ATOM 3936 O O . PHE B 1 244 ? 7.996 22.797 14.234 1 98.69 244 PHE B O 1
ATOM 3943 N N . CYS B 1 245 ? 9.258 21.062 14.688 1 98.75 245 CYS B N 1
ATOM 3944 C CA . CYS B 1 245 ? 10.07 21.719 15.719 1 98.75 245 CYS B CA 1
ATOM 3945 C C . CYS B 1 245 ? 11.539 21.75 15.312 1 98.75 245 CYS B C 1
ATOM 3947 O O . CYS B 1 245 ? 12.031 20.812 14.688 1 98.75 245 CYS B O 1
ATOM 3949 N N . ILE B 1 246 ? 12.164 22.781 15.711 1 98.62 246 ILE B N 1
ATOM 3950 C CA . ILE B 1 246 ? 13.562 22.953 15.336 1 98.62 246 ILE B CA 1
ATOM 3951 C C . ILE B 1 246 ? 14.25 23.875 16.344 1 98.62 246 ILE B C 1
ATOM 3953 O O . ILE B 1 246 ? 13.633 24.797 16.875 1 98.62 246 ILE B O 1
ATOM 3957 N N . SER B 1 247 ? 15.5 23.594 16.594 1 98.25 247 SER B N 1
ATOM 3958 C CA . SER B 1 247 ? 16.25 24.453 17.484 1 98.25 247 SER B CA 1
ATOM 3959 C C . SER B 1 247 ? 16.5 25.828 16.859 1 98.25 247 SER B C 1
ATOM 3961 O O . SER B 1 247 ? 16.562 25.953 15.641 1 98.25 247 SER B O 1
ATOM 3963 N N . ARG B 1 248 ? 16.625 26.844 17.719 1 97.12 248 ARG B N 1
ATOM 3964 C CA . ARG B 1 248 ? 16.875 28.219 17.266 1 97.12 248 ARG B CA 1
ATOM 3965 C C . ARG B 1 248 ? 18.156 28.297 16.438 1 97.12 248 ARG B C 1
ATOM 3967 O O . ARG B 1 248 ? 18.25 29.078 15.484 1 97.12 248 ARG B O 1
ATOM 3974 N N . GLU B 1 249 ? 19.141 27.484 16.766 1 97.12 249 GLU B N 1
ATOM 3975 C CA . GLU B 1 249 ? 20.453 27.5 16.125 1 97.12 249 GLU B CA 1
ATOM 3976 C C . GLU B 1 249 ? 20.375 26.969 14.688 1 97.12 249 GLU B C 1
ATOM 3978 O O . GLU B 1 249 ? 21.156 27.375 13.828 1 97.12 249 GLU B O 1
ATOM 3983 N N . ARG B 1 250 ? 19.438 26.156 14.43 1 96.5 250 ARG B N 1
ATOM 3984 C CA . ARG B 1 250 ? 19.359 25.484 13.125 1 96.5 250 ARG B CA 1
ATOM 3985 C C . ARG B 1 250 ? 18.391 26.234 12.203 1 96.5 250 ARG B C 1
ATOM 3987 O O . ARG B 1 250 ? 18.438 26.047 10.984 1 96.5 250 ARG B O 1
ATOM 3994 N N . LEU B 1 251 ? 17.578 27.078 12.742 1 95.19 251 LEU B N 1
ATOM 3995 C CA . LEU B 1 251 ? 16.5 27.719 12 1 95.19 251 LEU B CA 1
ATOM 3996 C C . LEU B 1 251 ? 17.047 28.531 10.836 1 95.19 251 LEU B C 1
ATOM 3998 O O . LEU B 1 251 ? 16.469 28.531 9.742 1 95.19 251 LEU B O 1
ATOM 4002 N N . PRO B 1 252 ? 18.188 29.234 10.938 1 93.44 252 PRO B N 1
ATOM 4003 C CA . PRO B 1 252 ? 18.688 30.062 9.844 1 93.44 252 PRO B CA 1
ATOM 4004 C C . PRO B 1 252 ? 19.094 29.25 8.617 1 93.44 252 PRO B C 1
ATOM 4006 O O . PRO B 1 252 ? 19.125 29.781 7.5 1 93.44 252 PRO B O 1
ATOM 4009 N N . ALA B 1 253 ? 19.375 27.953 8.797 1 92.44 253 ALA B N 1
ATOM 4010 C CA . ALA B 1 253 ? 19.781 27.078 7.699 1 92.44 253 ALA B CA 1
ATOM 4011 C C . ALA B 1 253 ? 18.594 26.641 6.867 1 92.44 253 ALA B C 1
ATOM 4013 O O . ALA B 1 253 ? 18.75 26.125 5.758 1 92.44 253 ALA B O 1
ATOM 4014 N N . LEU B 1 254 ? 17.5 26.891 7.398 1 96.12 254 LEU B N 1
ATOM 4015 C CA . LEU B 1 254 ? 16.297 26.375 6.75 1 96.12 254 LEU B CA 1
ATOM 4016 C C . LEU B 1 254 ? 15.875 27.266 5.582 1 96.12 254 LEU B C 1
ATOM 4018 O O . LEU B 1 254 ? 15.57 28.453 5.777 1 96.12 254 LEU B O 1
ATOM 4022 N N . ASP B 1 255 ? 15.906 26.688 4.355 1 95.31 255 ASP B N 1
ATOM 4023 C CA . ASP B 1 255 ? 15.492 27.375 3.137 1 95.31 255 ASP B CA 1
ATOM 4024 C C . ASP B 1 255 ? 14.094 26.938 2.701 1 95.31 255 ASP B C 1
ATOM 4026 O O . ASP B 1 255 ? 13.93 26.312 1.648 1 95.31 255 ASP B O 1
ATOM 4030 N N . ALA B 1 256 ? 13.109 27.203 3.445 1 95.69 256 ALA B N 1
ATOM 4031 C CA . ALA B 1 256 ? 11.688 26.969 3.174 1 95.69 256 ALA B CA 1
ATOM 4032 C C . ALA B 1 256 ? 10.82 28.062 3.795 1 95.69 256 ALA B C 1
ATOM 4034 O O . ALA B 1 256 ? 11.266 28.766 4.699 1 95.69 256 ALA B O 1
ATOM 4035 N N . GLU B 1 257 ? 9.656 28.281 3.223 1 96.88 257 GLU B N 1
ATOM 4036 C CA . GLU B 1 257 ? 8.703 29.203 3.83 1 96.88 257 GLU B CA 1
ATOM 4037 C C . GLU B 1 257 ? 8.031 28.578 5.051 1 96.88 257 GLU B C 1
ATOM 4039 O O . GLU B 1 257 ? 7.582 27.422 4.996 1 96.88 257 GLU B O 1
ATOM 4044 N N . TYR B 1 258 ? 7.996 29.25 6.133 1 97.94 258 TYR B N 1
ATOM 4045 C CA . TYR B 1 258 ? 7.367 28.781 7.359 1 97.94 258 TYR B CA 1
ATOM 4046 C C . TYR B 1 258 ? 6.957 29.938 8.25 1 97.94 258 TYR B C 1
ATOM 4048 O O . TYR B 1 258 ? 7.316 31.094 7.984 1 97.94 258 TYR B O 1
ATOM 4056 N N . THR B 1 259 ? 6.18 29.703 9.25 1 98.38 259 THR B N 1
ATOM 4057 C CA . THR B 1 259 ? 5.809 30.625 10.32 1 98.38 259 THR B CA 1
ATOM 4058 C C . THR B 1 259 ? 6.156 30.047 11.688 1 98.38 259 THR B C 1
ATOM 4060 O O . THR B 1 259 ? 5.809 28.891 11.984 1 98.38 259 THR B O 1
ATOM 4063 N N . VAL B 1 260 ? 6.895 30.781 12.477 1 98.56 260 VAL B N 1
ATOM 4064 C CA . VAL B 1 260 ? 7.078 30.391 13.867 1 98.56 260 VAL B CA 1
ATOM 4065 C C . VAL B 1 260 ? 5.82 30.719 14.672 1 98.56 260 VAL B C 1
ATOM 4067 O O . VAL B 1 260 ? 5.367 31.859 14.68 1 98.56 260 VAL B O 1
ATOM 4070 N N . ILE B 1 261 ? 5.328 29.688 15.383 1 98.75 261 ILE B N 1
ATOM 4071 C CA . ILE B 1 261 ? 4.035 29.969 16 1 98.75 261 ILE B CA 1
ATOM 4072 C C . ILE B 1 261 ? 4.133 29.781 17.516 1 98.75 261 ILE B C 1
ATOM 4074 O O . ILE B 1 261 ? 3.166 30.016 18.234 1 98.75 261 ILE B O 1
ATOM 4078 N N . GLY B 1 262 ? 5.258 29.328 18.016 1 98.69 262 GLY B N 1
ATOM 4079 C CA . GLY B 1 262 ? 5.426 29.141 19.453 1 98.69 262 GLY B CA 1
ATOM 4080 C C . GLY B 1 262 ? 6.711 28.438 19.828 1 98.69 262 GLY B C 1
ATOM 4081 O O . GLY B 1 262 ? 7.711 28.531 19.109 1 98.69 262 GLY B O 1
ATOM 4082 N N . LYS B 1 263 ? 6.66 27.828 21.031 1 98.62 263 LYS B N 1
ATOM 4083 C CA . LYS B 1 263 ? 7.836 27.125 21.531 1 98.62 263 LYS B CA 1
ATOM 4084 C C . LYS B 1 263 ? 7.445 25.828 22.234 1 98.62 263 LYS B C 1
ATOM 4086 O O . LYS B 1 263 ? 6.32 25.688 22.719 1 98.62 263 LYS B O 1
ATOM 4091 N N . VAL B 1 264 ? 8.375 24.938 22.156 1 98.75 264 VAL B N 1
ATOM 4092 C CA . VAL B 1 264 ? 8.211 23.688 22.891 1 98.75 264 VAL B CA 1
ATOM 4093 C C . VAL B 1 264 ? 8.531 23.922 24.359 1 98.75 264 VAL B C 1
ATOM 4095 O O . VAL B 1 264 ? 9.492 24.625 24.703 1 98.75 264 VAL B O 1
ATOM 4098 N N . VAL B 1 265 ? 7.75 23.359 25.25 1 98.5 265 VAL B N 1
ATOM 4099 C CA . VAL B 1 265 ? 7.973 23.5 26.688 1 98.5 265 VAL B CA 1
ATOM 4100 C C . VAL B 1 265 ? 8.047 22.125 27.328 1 98.5 265 VAL B C 1
ATOM 4102 O O . VAL B 1 265 ? 7.602 21.141 26.75 1 98.5 265 VAL B O 1
ATOM 4105 N N . GLY B 1 266 ? 8.594 22.031 28.469 1 97.25 266 GLY B N 1
ATOM 4106 C CA . GLY B 1 266 ? 8.82 20.766 29.141 1 97.25 266 GLY B CA 1
ATOM 4107 C C . GLY B 1 266 ? 7.543 20.141 29.672 1 97.25 266 GLY B C 1
ATOM 4108 O O . GLY B 1 266 ? 7.445 18.906 29.75 1 97.25 266 GLY B O 1
ATOM 4109 N N . GLU B 1 267 ? 6.625 21 30.078 1 95.5 267 GLU B N 1
ATOM 4110 C CA . GLU B 1 267 ? 5.352 20.516 30.609 1 95.5 267 GLU B CA 1
ATOM 4111 C C . GLU B 1 267 ? 4.457 19.984 29.484 1 95.5 267 GLU B C 1
ATOM 4113 O O . GLU B 1 267 ? 4.293 20.641 28.453 1 95.5 267 GLU B O 1
ATOM 4118 N N . LYS B 1 268 ? 3.902 18.797 29.656 1 95.88 268 LYS B N 1
ATOM 4119 C CA . LYS B 1 268 ? 3.004 18.25 28.656 1 95.88 268 LYS B CA 1
ATOM 4120 C C . LYS B 1 268 ? 1.725 19.062 28.547 1 95.88 268 LYS B C 1
ATOM 4122 O O . LYS B 1 268 ? 1.179 19.516 29.547 1 95.88 268 LYS B O 1
ATOM 4127 N N . GLY B 1 269 ? 1.289 19.234 27.328 1 96.31 269 GLY B N 1
ATOM 4128 C CA . GLY B 1 269 ? 0.086 20 27.062 1 96.31 269 GLY B CA 1
ATOM 4129 C C . GLY B 1 269 ? 0.263 21 25.938 1 96.31 269 GLY B C 1
ATOM 4130 O O . GLY B 1 269 ? 1.362 21.156 25.406 1 96.31 269 GLY B O 1
ATOM 4131 N N . VAL B 1 270 ? -0.852 21.609 25.531 1 98.31 270 VAL B N 1
ATOM 4132 C CA . VAL B 1 270 ? -0.846 22.609 24.469 1 98.31 270 VAL B CA 1
ATOM 4133 C C . VAL B 1 270 ? -1.562 23.875 24.953 1 98.31 270 VAL B C 1
ATOM 4135 O O . VAL B 1 270 ? -2.701 23.812 25.422 1 98.31 270 VAL B O 1
ATOM 4138 N N . TRP B 1 271 ? -0.904 24.969 24.891 1 98.38 271 TRP B N 1
ATOM 4139 C CA . TRP B 1 271 ? -1.467 26.25 25.297 1 98.38 271 TRP B CA 1
ATOM 4140 C C . TRP B 1 271 ? -1.331 27.281 24.188 1 98.38 271 TRP B C 1
ATOM 4142 O O . TRP B 1 271 ? -0.401 27.219 23.391 1 98.38 271 TRP B O 1
ATOM 4152 N N . CYS B 1 272 ? -2.238 28.172 24.156 1 98.19 272 CYS B N 1
ATOM 4153 C CA . CYS B 1 272 ? -2.188 29.344 23.297 1 98.19 272 CYS B CA 1
ATOM 4154 C C . CYS B 1 272 ? -2.434 30.625 24.094 1 98.19 272 CYS B C 1
ATOM 4156 O O . CYS B 1 272 ? -3.488 30.781 24.703 1 98.19 272 CYS B O 1
ATOM 4158 N N . ASP B 1 273 ? -1.47 31.516 24.203 1 98.06 273 ASP B N 1
ATOM 4159 C CA . ASP B 1 273 ? -1.536 32.75 24.984 1 98.06 273 ASP B CA 1
ATOM 4160 C C . ASP B 1 273 ? -1.808 32.438 26.453 1 98.06 273 ASP B C 1
ATOM 4162 O O . ASP B 1 273 ? -2.619 33.125 27.094 1 98.06 273 ASP B O 1
ATOM 4166 N N . GLY B 1 274 ? -1.243 31.375 26.859 1 96.88 274 GLY B N 1
ATOM 4167 C CA . GLY B 1 274 ? -1.319 31.016 28.266 1 96.88 274 GLY B CA 1
ATOM 4168 C C . GLY B 1 274 ? -2.557 30.219 28.625 1 96.88 274 GLY B C 1
ATOM 4169 O O . GLY B 1 274 ? -2.691 29.734 29.75 1 96.88 274 GLY B O 1
ATOM 4170 N N . GLU B 1 275 ? -3.439 30.031 27.688 1 97.38 275 GLU B N 1
ATOM 4171 C CA . GLU B 1 275 ? -4.668 29.281 27.922 1 97.38 275 GLU B CA 1
ATOM 4172 C C . GLU B 1 275 ? -4.609 27.906 27.266 1 97.38 275 GLU B C 1
ATOM 4174 O O . GLU B 1 275 ? -4.074 27.75 26.172 1 97.38 275 GLU B O 1
ATOM 4179 N N . PRO B 1 276 ? -5.184 26.906 27.922 1 97.12 276 PRO B N 1
ATOM 4180 C CA . PRO B 1 276 ? -5.184 25.562 27.344 1 97.12 276 PRO B CA 1
ATOM 4181 C C . PRO B 1 276 ? -5.941 25.5 26.016 1 97.12 276 PRO B C 1
ATOM 4183 O O . PRO B 1 276 ? -6.988 26.141 25.875 1 97.12 276 PRO B O 1
ATOM 4186 N N . VAL B 1 277 ? -5.406 24.812 25.094 1 96.44 277 VAL B N 1
ATOM 4187 C CA . VAL B 1 277 ? -6.051 24.547 23.812 1 96.44 277 VAL B CA 1
ATOM 4188 C C . VAL B 1 277 ? -6.855 23.25 23.891 1 96.44 277 VAL B C 1
ATOM 4190 O O . VAL B 1 277 ? -6.41 22.281 24.484 1 96.44 277 VAL B O 1
ATOM 4193 N N . GLU B 1 278 ? -8.023 23.266 23.328 1 93.38 278 GLU B N 1
ATOM 4194 C CA . GLU B 1 278 ? -8.844 22.062 23.297 1 93.38 278 GLU B CA 1
ATOM 4195 C C . GLU B 1 278 ? -8.297 21.047 22.297 1 93.38 278 GLU B C 1
ATOM 4197 O O . GLU B 1 278 ? -7.871 21.422 21.203 1 93.38 278 GLU B O 1
ATOM 4202 N N . LYS B 1 279 ? -8.25 19.766 22.734 1 91.44 279 LYS B N 1
ATOM 4203 C CA . LYS B 1 279 ? -7.922 18.703 21.781 1 91.44 279 LYS B CA 1
ATOM 4204 C C . LYS B 1 279 ? -9.102 18.406 20.875 1 91.44 279 LYS B C 1
ATOM 4206 O O . LYS B 1 279 ? -9.984 17.625 21.219 1 91.44 279 LYS B O 1
ATOM 4211 N N . ARG B 1 280 ? -9.133 19.125 19.766 1 84.88 280 ARG B N 1
ATOM 4212 C CA . ARG B 1 280 ? -10.242 19.047 18.828 1 84.88 280 ARG B CA 1
ATOM 4213 C C . ARG B 1 280 ? -9.75 19.062 17.391 1 84.88 280 ARG B C 1
ATOM 4215 O O . ARG B 1 280 ? -8.766 19.734 17.078 1 84.88 280 ARG B O 1
ATOM 4222 N N . GLY B 1 281 ? -10.305 18.172 16.578 1 74.75 281 GLY B N 1
ATOM 4223 C CA . GLY B 1 281 ? -10.008 18.109 15.156 1 74.75 281 GLY B CA 1
ATOM 4224 C C . GLY B 1 281 ? -10.93 17.172 14.398 1 74.75 281 GLY B C 1
ATOM 4225 O O . GLY B 1 281 ? -11.945 16.719 14.93 1 74.75 281 GLY B O 1
ATOM 4226 N N . TYR B 1 282 ? -10.695 17.109 13.094 1 72.69 282 TYR B N 1
ATOM 4227 C CA . TYR B 1 282 ? -11.477 16.188 12.273 1 72.69 282 TYR B CA 1
ATOM 4228 C C . TYR B 1 282 ? -11.273 14.75 12.719 1 72.69 282 TYR B C 1
ATOM 4230 O O . TYR B 1 282 ? -10.141 14.328 12.961 1 72.69 282 TYR B O 1
ATOM 4238 N N . ALA B 1 283 ? -12.32 14.07 13.195 1 60.41 283 ALA B N 1
ATOM 4239 C CA . ALA B 1 283 ? -12.281 12.648 13.547 1 60.41 283 ALA B CA 1
ATOM 4240 C C . ALA B 1 283 ? -13.422 11.891 12.875 1 60.41 283 ALA B C 1
ATOM 4242 O O . ALA B 1 283 ? -14.531 12.398 12.758 1 60.41 283 ALA B O 1
ATOM 4243 N N . HIS B 1 284 ? -12.961 10.797 12.273 1 57.34 284 HIS B N 1
ATOM 4244 C CA . HIS B 1 284 ? -14.008 9.906 11.773 1 57.34 284 HIS B CA 1
ATOM 4245 C C . HIS B 1 284 ? -14.766 9.258 12.93 1 57.34 284 HIS B C 1
ATOM 4247 O O . HIS B 1 284 ? -14.172 8.922 13.961 1 57.34 284 HIS B O 1
ATOM 4253 N N . SER B 1 285 ? -16.016 9.562 13.047 1 50.19 285 SER B N 1
ATOM 4254 C CA . SER B 1 285 ? -16.812 8.977 14.117 1 50.19 285 SER B CA 1
ATOM 4255 C C . SER B 1 285 ? -17.547 7.727 13.641 1 50.19 285 SER B C 1
ATOM 4257 O O . SER B 1 285 ? -18.031 7.684 12.508 1 50.19 285 SER B O 1
ATOM 4259 N N . TRP B 1 286 ? -17.312 6.586 14.391 1 48.97 286 TRP B N 1
ATOM 4260 C CA . TRP B 1 286 ? -18.062 5.348 14.18 1 48.97 286 TRP B CA 1
ATOM 4261 C C . TRP B 1 286 ? -19.406 5.402 14.898 1 48.97 286 TRP B C 1
ATOM 4263 O O . TRP B 1 286 ? -19.547 6.059 15.93 1 48.97 286 TRP B O 1
#

Radius of gyration: 24.96 Å; Cα contacts (8 Å, |Δi|>4): 1548; chains: 2; bounding box: 44×74×62 Å

Sequence (572 aa):
MDDRSLLDSIRHLIGEDETADDCAAFDLLDGRILVSSTDMLHETTDFPKGMTEFEKGWMSAAVTLSDIASCGAKPVQLLVAVGLDDPSRLVPFMEGAVSCAKTFGAKVSGGDIDSHIELTVVTTGFGIVEKTHYCRRSGARAGDLVCITGTPGLAMAALEGDERYRKNLLTPIPQVKAGQKIAAAGASSMMDVSDGLSISLFDMSEASNVGFALESAKFNLPDVRAGSAREYYLYGGGDFGLLFCISRERLPALDAEYTVIGKVVGEKGVWCDGEPVEKRGYAHSWMDDRSLLDSIRHLIGEDETADDCAAFDLLDGRILVSSTDMLHETTDFPKGMTEFEKGWMSAAVTLSDIASCGAKPVQLLVAVGLDDPSRLVPFMEGAVSCAKTFGAKVSGGDIDSHIELTVVTTGFGIVEKTHYCRRSGARAGDLVCITGTPGLAMAALEGDERYRKNLLTPIPQVKAGQKIAAAGASSMMDVSDGLSISLFDMSEASNVGFALESAKFNLPDVRAGSAREYYLYGGGDFGLLFCISRERLPALDAEYTVIGKVVGEKGVWCDGEPVEKRGYAHSW

Organism: Methanocorpusculum labreanum (strain ATCC 43576 / DSM 4855 / Z) (NCBI:txid410358)

Solvent-accessible surface area (backbone atoms only — not comparable to full-atom values): 27225 Å² total; per-residue (Å²): 105,39,53,67,57,54,51,58,70,40,29,86,77,47,33,65,73,31,67,61,38,71,39,26,76,44,79,68,82,77,64,36,28,39,33,34,29,46,42,68,42,38,49,89,81,62,49,69,86,86,63,49,50,34,38,51,18,20,32,50,37,24,61,26,46,23,35,38,7,27,28,19,17,48,42,50,38,29,33,43,31,39,24,33,62,50,78,83,50,47,56,51,17,47,52,17,24,42,51,42,27,50,75,63,57,19,37,45,32,36,56,30,66,44,80,35,92,47,48,32,39,36,26,36,28,34,17,45,21,48,53,91,26,56,27,39,35,33,55,43,46,65,68,16,34,30,34,31,26,79,53,44,16,37,14,34,40,22,73,75,64,39,69,93,25,41,54,40,50,46,52,44,62,48,46,36,70,49,22,31,40,43,18,67,39,54,35,36,11,21,34,49,24,50,35,5,46,32,38,43,48,52,52,34,20,65,59,31,66,20,12,38,44,31,37,70,90,44,52,69,68,41,92,61,94,71,82,53,39,68,55,25,32,39,35,22,33,44,42,36,24,41,40,34,24,29,44,74,87,36,51,82,70,41,84,59,79,67,40,63,35,35,32,29,31,67,60,70,51,49,27,46,73,85,37,80,55,70,87,40,48,66,66,65,76,105,104,38,54,66,58,53,52,58,68,42,29,87,76,48,34,66,74,30,68,61,39,73,37,24,77,43,78,67,81,78,62,35,30,40,35,33,29,47,43,70,44,36,50,87,81,61,49,68,87,89,64,50,47,34,39,51,19,20,30,50,38,24,59,25,48,21,36,36,6,25,28,19,17,47,43,49,39,31,32,44,31,39,24,33,61,49,77,83,50,49,56,49,17,48,52,16,24,42,51,42,26,50,74,63,56,19,38,45,32,37,53,29,67,45,80,35,92,47,47,31,37,35,28,38,29,34,16,47,22,47,52,90,26,56,27,39,37,34,54,43,47,63,68,17,35,29,32,32,26,78,52,44,17,37,13,34,40,21,75,74,64,39,69,92,26,41,54,40,51,48,50,44,65,50,45,35,70,49,22,33,40,42,17,66,39,53,36,37,11,22,34,49,24,50,36,6,46,32,38,43,48,52,51,35,20,64,59,30,67,20,12,36,45,30,36,70,91,46,52,69,66,40,92,61,94,69,82,52,40,67,54,24,31,39,35,22,30,44,45,38,25,42,40,33,23,28,44,74,85,35,51,82,68,44,83,61,79,65,40,62,33,35,30,30,32,68,59,71,52,48,27,45,73,86,36,78,55,69,86,39,48,66,67,65,76,105

Secondary structure (DSSP, 8-state):
-BHHHHHHHHHHHH-SGGGTSSSEEEE-SSSEEEEEEEEEEEHHHHS-TT--HHHHHHHHHHHHHHHHHTTTPEEEEEEEEEEES-GGGHHHHHHHHHHHHHHTT-EEEEEEEEE-SS-EEEEEEEEEEEGGG---S----TTPEEEE-S-TTHHHHHHTT-GGGHHHHHS----HHHHHHHHHHT-SEEEEESS-HHHHHHHHHHHHT-EEEE-GGG------SSS-HHHHHHH-----EEEEEE-TTTGGG--S--EEEEEEESSSEEEETTEEPP------B-/-BHHHHHHHTHHHH-SGGGTSSSEEEE-SSSEEEEEEEEEEEHHHHSPTT--HHHHHHHHHHHHHHHHHTTTPEEEEEEEEEEES-GGGHHHHHHHHHHHHHHTT-EEEEEEEEE-SS-EEEEEEEEEEEGGG---S----TTPEEEE-S-TTHHHHHHTT-GGGHHHHHS----HHHHHHHHHHT-SEEEEESS-HHHHHHHHHHHHT-EEEE-GGG------SSS-HHHHHHH-----EEEEEE-TTTGGG--S--EEEEEEESSSEEEETTEEPP------B-

Foldseek 3Di:
DFPVVVLVVCCVPPHPVCSQFQWDWDDPVPQKIKTKHKDKDWPVFHADPPAALLLQLQLQLQVRVLRCLQFLFQWEEKEKEKAAQDPVSPPSNPNNNQVNQVVRHYHHDYYHYHYDNTIMMMMMTMTMDGPQLGAGLAQADFQWFKKKPDAFLLLVLVVVPDVVSVCQNRRAHRPNVLSNLCSVLPFRHKGWFAWFQLQSQLSSCVRHVWEWEFEPVQHPFDDHPDDDSVCRRGANGRRGIMITIDHPVSVVSRDDDMTGTTGIRNHRAYYYPRHGDDNHTDIDDD/DFPVVVLVVCCVPPHPVCSQFQWDWDDPVPQKIKTKHKDKDWPVFHADPPAALLLQLQLQLQVRVLRCLQFLFQWEEKEKEKEAQDPVSPPSNPNNNQVNQVVRHYHHDYYHYHYDNTIMMMMMTMGMDGPQLGAGLAQADFQWFKKKPDAFLLLVLVVVPDVVSVCQNRRAHRPNVLSNLCSVLPFRHKGWFAWFQLQSQLSSCVRHVWEWEFEVVQHPFDDHPDDDSSCRRGANGRRGIMITIDHPVSVVSRDDDMTGTTGIRNHRAYYYPRHGDDNHTDIDDD

pLDDT: mean 92.96, std 8.48, range [48.91, 98.81]

Nearest PDB structures (foldseek):
  6mfm-assembly1_B  TM=8.438E-01  e=1.974E-29  Acinetobacter baumannii
  6xep-assembly1_A-2  TM=8.436E-01  e=2.869E-26  Stenotrophomonas maltophilia K279a
  7du3-assembly1_A  TM=8.319E-01  e=8.507E-25  Pseudomonas aeruginosa
  3mcq-assembly1_A-2  TM=8.564E-01  e=2.181E-24  Methylobacillus flagellatus KT
  2zau-assembly1_B-2  TM=7.927E-01  e=1.838E-20  Aquifex aeolicus

InterPro domains:
  IPR006283 Thiamine-monophosphate kinase-like [MF_02128] (1-285)
  IPR006283 Thiamine-monophosphate kinase-like [PIRSF005303] (18-284)
  IPR006283 Thiamine-monophosphate kinase-like [PTHR30270] (19-272)
  IPR006283 Thiamine-monophosphate kinase-like [TIGR01379] (18-284)
  IPR006283 Thiamine-monophosphate kinase-like [cd02194] (2-265)
  IPR010918 PurM-like, C-terminal domain [PF02769] (142-269)
  IPR016188 PurM-like, N-terminal domain [PF00586] (21-129)
  IPR036676 PurM-like, C-terminal domain superfamily [G3DSA:3.90.650.10] (136-284)
  IPR036676 PurM-like, C-terminal domain superfamily [SSF56042] (135-274)
  IPR036921 PurM-like, N-terminal domain superfamily [G3DSA:3.30.1330.10] (1-133)
  IPR036921 PurM-like, N-terminal domain superfamily [SSF55326] (5-130)